Protein AF-A0A8D7FTC5-F1 (afdb_monomer)

Foldseek 3Di:
DPPDDDPVNCPPPVVCPCVVCVQVVVVCVVVLVLVQVLQQCVFPPLLFLDLAFDDVVNCVVCVPVDLCSVVVVVVLVCCCVPPVCSVPAAQDFPVLQVLLLVLCQPQLQDDDDDDPVRVVVNVVSNCVSVVRCVVVVNDHPCNSVVSSVVLVVLQSQLCRRHWPDDPVVCVVPVCVCQQAPGVLQSVCVVVPVQASSTRTGCNVSVVVVRHDPCSVVSNVVSVVGDQDQAQEEEEEEDDDPVSVVVDHDHFFGFFFWDQPHGTYGYGYQYDDPPDDPVVSVVSVVVVVVVNVVSPHLFYFYDDPDADDFAQLLLLLLLLLLVPDDPPQQEEEEEADDDLNSLSNLQVCLVVNRAYEYADPVNLVSSCVSHDPVSCVSYDHDPDQAGLEYEYEHPDDLVNVVSHDFAREYAYSYPDADDDNDPSYHYDGRAKWQAAPSTRSAFDDDPPDHGRIDHSSVLLRVLCSVVVDPDGCHDSDHDDSVVSVVSSVVSPTGRDDD

Structure (mmCIF, N/CA/C/O backbone):
data_AF-A0A8D7FTC5-F1
#
_entry.id   AF-A0A8D7FTC5-F1
#
loop_
_atom_site.group_PDB
_atom_site.id
_atom_site.type_symbol
_atom_site.label_atom_id
_atom_site.label_alt_id
_atom_site.label_comp_id
_atom_site.label_asym_id
_atom_site.label_entity_id
_atom_site.label_seq_id
_atom_site.pdbx_PDB_ins_code
_atom_site.Cartn_x
_atom_site.Cartn_y
_atom_site.Cartn_z
_atom_site.occupancy
_atom_site.B_iso_or_equiv
_atom_site.auth_seq_id
_atom_site.auth_comp_id
_atom_site.auth_asym_id
_atom_site.auth_atom_id
_atom_site.pdbx_PDB_model_num
ATOM 1 N N . MET A 1 1 ? 11.894 -13.298 5.704 1.00 30.11 1 MET A N 1
ATOM 2 C CA . MET A 1 1 ? 13.365 -13.174 5.810 1.00 30.11 1 MET A CA 1
ATOM 3 C C . MET A 1 1 ? 13.914 -14.508 6.274 1.00 30.11 1 MET A C 1
ATOM 5 O O . MET A 1 1 ? 13.475 -14.990 7.311 1.00 30.11 1 MET A O 1
ATOM 9 N N . ALA A 1 2 ? 14.789 -15.135 5.488 1.00 26.12 2 ALA A N 1
ATOM 10 C CA . ALA A 1 2 ? 15.456 -16.368 5.892 1.00 26.12 2 ALA A CA 1
ATOM 11 C C . ALA A 1 2 ? 16.384 -16.066 7.081 1.00 26.12 2 ALA A C 1
ATOM 13 O O . ALA A 1 2 ? 17.222 -15.175 7.006 1.00 26.12 2 ALA A O 1
ATOM 14 N N . SER A 1 3 ? 16.200 -16.775 8.193 1.00 34.72 3 SER A N 1
ATOM 15 C CA . SER A 1 3 ? 16.908 -16.565 9.465 1.00 34.72 3 SER A CA 1
ATOM 16 C C . SER A 1 3 ? 18.305 -17.197 9.512 1.00 34.72 3 SER A C 1
ATOM 18 O O . SER A 1 3 ? 18.959 -17.164 10.552 1.00 34.72 3 SER A O 1
ATOM 20 N N . ARG A 1 4 ? 18.774 -17.778 8.402 1.00 34.12 4 ARG A N 1
ATOM 21 C CA . ARG A 1 4 ? 20.123 -18.331 8.271 1.00 34.12 4 ARG A CA 1
ATOM 22 C C . ARG A 1 4 ? 20.776 -17.796 6.996 1.00 34.12 4 ARG A C 1
ATOM 24 O O . ARG A 1 4 ? 20.219 -18.030 5.923 1.00 34.12 4 ARG A O 1
ATOM 31 N N . PRO A 1 5 ? 21.917 -17.094 7.092 1.00 43.56 5 PRO A N 1
ATOM 32 C CA . PRO A 1 5 ? 22.682 -16.715 5.914 1.00 43.56 5 PRO A CA 1
ATOM 33 C C . PRO A 1 5 ? 23.140 -17.987 5.183 1.00 43.56 5 PRO A C 1
ATOM 35 O O . PRO A 1 5 ? 23.704 -18.895 5.790 1.00 43.56 5 PRO A O 1
ATOM 38 N N . GLY A 1 6 ? 22.843 -18.083 3.886 1.00 50.75 6 GLY A N 1
ATOM 39 C CA . GLY A 1 6 ? 23.381 -19.128 3.014 1.00 50.75 6 GLY A CA 1
ATOM 40 C C . GLY A 1 6 ? 24.853 -18.880 2.661 1.00 50.75 6 GLY A C 1
ATOM 41 O O . GLY A 1 6 ? 25.400 -17.817 2.940 1.00 50.75 6 GLY A O 1
ATOM 42 N N . PHE A 1 7 ? 25.495 -19.835 1.987 1.00 46.94 7 PHE A N 1
ATOM 43 C CA . PHE A 1 7 ? 26.894 -19.723 1.535 1.00 46.94 7 PHE A CA 1
ATOM 44 C C . PHE A 1 7 ? 27.179 -18.441 0.722 1.00 46.94 7 PHE A C 1
ATOM 46 O O . PHE A 1 7 ? 28.226 -17.815 0.872 1.00 46.94 7 PHE A O 1
ATOM 53 N N . LEU A 1 8 ? 26.200 -17.995 -0.072 1.00 52.84 8 LEU A N 1
ATOM 54 C CA . LEU A 1 8 ? 26.275 -16.768 -0.870 1.00 52.84 8 LEU A CA 1
ATOM 55 C C . LEU A 1 8 ? 26.083 -15.476 -0.065 1.00 52.84 8 LEU A C 1
ATOM 57 O O . LEU A 1 8 ? 26.045 -14.408 -0.657 1.00 52.84 8 LEU A O 1
ATOM 61 N N . THR A 1 9 ? 25.927 -15.539 1.258 1.00 55.66 9 THR A N 1
ATOM 62 C CA . THR A 1 9 ? 25.800 -14.326 2.090 1.00 55.66 9 THR A CA 1
ATOM 63 C C . THR A 1 9 ? 27.164 -13.769 2.488 1.00 55.66 9 THR A C 1
ATOM 65 O O . THR A 1 9 ? 27.285 -12.573 2.713 1.00 55.66 9 THR A O 1
ATOM 68 N N . GLU A 1 10 ? 28.202 -14.611 2.538 1.00 54.91 10 GLU A N 1
ATOM 69 C CA . GLU A 1 10 ? 29.574 -14.197 2.876 1.00 54.91 10 GLU A CA 1
ATOM 70 C C . GLU A 1 10 ? 30.480 -14.141 1.640 1.00 54.91 10 GLU A C 1
ATOM 72 O O . GLU A 1 10 ? 31.274 -13.214 1.485 1.00 54.91 10 GLU A O 1
ATOM 77 N N . TRP A 1 11 ? 30.341 -15.092 0.716 1.00 50.06 11 TRP A N 1
ATOM 78 C CA . TRP A 1 11 ? 31.128 -15.143 -0.514 1.00 50.06 11 TRP A CA 1
ATOM 79 C C . TRP A 1 11 ? 30.277 -14.692 -1.713 1.00 50.06 11 TRP A C 1
ATOM 81 O O . TRP A 1 11 ? 29.177 -15.219 -1.879 1.00 50.06 11 TRP A O 1
ATOM 91 N N . PRO A 1 12 ? 30.744 -13.756 -2.567 1.00 55.34 12 PRO A N 1
ATOM 92 C CA . PRO A 1 12 ? 32.087 -13.155 -2.627 1.00 55.34 12 PRO A CA 1
ATOM 93 C C . PRO A 1 12 ? 32.277 -11.856 -1.805 1.00 55.34 12 PRO A C 1
ATOM 95 O O . PRO A 1 12 ? 33.369 -11.286 -1.813 1.00 55.34 12 PRO A O 1
ATOM 98 N N . TRP A 1 13 ? 31.246 -11.386 -1.101 1.00 61.31 13 TRP A N 1
ATOM 99 C CA . TRP A 1 13 ? 31.130 -10.041 -0.504 1.00 61.31 13 TRP A CA 1
ATOM 100 C C . TRP A 1 13 ? 32.218 -9.686 0.503 1.00 61.31 13 TRP A C 1
ATOM 102 O O . TRP A 1 13 ? 32.834 -8.628 0.418 1.00 61.31 13 TRP A O 1
ATOM 112 N N . GLN A 1 14 ? 32.547 -10.615 1.398 1.00 63.38 14 GLN A N 1
ATOM 113 C CA . GLN A 1 14 ? 33.480 -10.376 2.497 1.00 63.38 14 GLN A CA 1
ATOM 114 C C . GLN A 1 14 ? 34.897 -10.007 2.012 1.00 63.38 14 GLN A C 1
ATOM 116 O O . GLN A 1 14 ? 35.658 -9.373 2.740 1.00 63.38 14 GLN A O 1
ATOM 121 N N . ARG A 1 15 ? 35.257 -10.372 0.769 1.00 56.97 15 ARG A N 1
ATOM 122 C CA . ARG A 1 15 ? 36.551 -10.046 0.139 1.00 56.97 15 ARG A CA 1
ATOM 123 C C . ARG A 1 15 ? 36.538 -8.751 -0.678 1.00 56.97 15 ARG A C 1
ATOM 125 O O . ARG A 1 15 ? 37.612 -8.279 -1.043 1.00 56.97 15 ARG A O 1
ATOM 132 N N . LEU A 1 16 ? 35.365 -8.185 -0.971 1.00 54.53 16 LEU A N 1
ATOM 133 C CA . LEU A 1 16 ? 35.236 -6.937 -1.730 1.00 54.53 16 LEU A CA 1
ATOM 134 C C . LEU A 1 16 ? 35.489 -5.702 -0.847 1.00 54.53 16 LEU A C 1
ATOM 136 O O . LEU A 1 16 ? 35.900 -4.662 -1.360 1.00 54.53 16 LEU A O 1
ATOM 140 N N . GLY A 1 17 ? 35.319 -5.807 0.476 1.00 65.69 17 GLY A N 1
ATOM 141 C CA . GLY A 1 17 ? 35.561 -4.698 1.406 1.00 65.69 17 GLY A CA 1
ATOM 142 C C . GLY A 1 17 ? 34.816 -3.430 0.975 1.00 65.69 17 GLY A C 1
ATOM 143 O O . GLY A 1 17 ? 33.696 -3.499 0.484 1.00 65.69 17 GLY A O 1
ATOM 144 N N . ASN A 1 18 ? 35.456 -2.261 1.056 1.00 62.22 18 ASN A N 1
ATOM 145 C CA . ASN A 1 18 ? 34.817 -0.988 0.689 1.00 62.22 18 ASN A CA 1
ATOM 146 C C . ASN A 1 18 ? 34.368 -0.886 -0.788 1.00 62.22 18 ASN A C 1
ATOM 148 O O . ASN A 1 18 ? 33.589 0.003 -1.134 1.00 62.22 18 ASN A O 1
ATOM 152 N N . PHE A 1 19 ? 34.845 -1.775 -1.665 1.00 57.72 19 PHE A N 1
ATOM 153 C CA . PHE A 1 19 ? 34.471 -1.803 -3.080 1.00 57.72 19 PHE A CA 1
ATOM 154 C C . PHE A 1 19 ? 33.010 -2.224 -3.292 1.00 57.72 19 PHE A C 1
ATOM 156 O O . PHE A 1 19 ? 32.383 -1.784 -4.254 1.00 57.72 19 PHE A O 1
ATOM 163 N N . GLU A 1 20 ? 32.432 -3.000 -2.368 1.00 60.41 20 GLU A N 1
ATOM 164 C CA . GLU A 1 20 ? 31.013 -3.369 -2.426 1.00 60.41 20 GLU A CA 1
ATOM 165 C C . GLU A 1 20 ? 30.113 -2.127 -2.364 1.00 60.41 20 GLU A C 1
ATOM 167 O O . GLU A 1 20 ? 29.173 -2.006 -3.145 1.00 60.41 20 GLU A O 1
ATOM 172 N N . TYR A 1 21 ? 30.459 -1.137 -1.533 1.00 65.19 21 TYR A N 1
ATOM 173 C CA . TYR A 1 21 ? 29.728 0.127 -1.446 1.00 65.19 21 TYR A CA 1
ATOM 174 C C . TYR A 1 21 ? 29.916 0.985 -2.698 1.00 65.19 21 TYR A C 1
ATOM 176 O O . TYR A 1 21 ? 28.977 1.658 -3.107 1.00 65.19 21 TYR A O 1
ATOM 184 N N . LEU A 1 22 ? 31.083 0.945 -3.350 1.00 64.50 22 LEU A N 1
ATOM 185 C CA . LEU A 1 22 ? 31.303 1.669 -4.607 1.00 64.50 22 LEU A CA 1
ATOM 186 C C . LEU A 1 22 ? 30.398 1.147 -5.736 1.00 64.50 22 LEU A C 1
ATOM 188 O O . LEU A 1 22 ? 29.978 1.928 -6.586 1.00 64.50 22 LEU A O 1
ATOM 192 N N . ILE A 1 23 ? 30.070 -0.149 -5.731 1.00 63.81 23 ILE A N 1
ATOM 193 C CA . ILE A 1 23 ? 29.145 -0.764 -6.694 1.00 63.81 23 ILE A CA 1
ATOM 194 C C . ILE A 1 23 ? 27.686 -0.564 -6.256 1.00 63.81 23 ILE A C 1
ATOM 196 O O . ILE A 1 23 ? 26.846 -0.138 -7.051 1.00 63.81 23 ILE A O 1
ATOM 200 N N . LEU A 1 24 ? 27.374 -0.850 -4.990 1.00 65.31 24 LEU A N 1
ATOM 201 C CA . LEU A 1 24 ? 26.003 -0.877 -4.478 1.00 65.31 24 LEU A CA 1
ATOM 202 C C . LEU A 1 24 ? 25.428 0.520 -4.228 1.00 65.31 24 LEU A C 1
ATOM 204 O O . LEU A 1 24 ? 24.257 0.741 -4.517 1.00 65.31 24 LEU A O 1
ATOM 208 N N . VAL A 1 25 ? 26.206 1.484 -3.722 1.00 69.50 25 VAL A N 1
ATOM 209 C CA . VAL A 1 25 ? 25.677 2.812 -3.353 1.00 69.50 25 VAL A CA 1
ATOM 210 C C . VAL A 1 25 ? 25.180 3.596 -4.570 1.00 69.50 25 VAL A C 1
ATOM 212 O O . VAL A 1 25 ? 24.040 4.062 -4.519 1.00 69.50 25 VAL A O 1
ATOM 215 N N . PRO A 1 26 ? 25.930 3.725 -5.685 1.00 72.56 26 PRO A N 1
ATOM 216 C CA . PRO A 1 26 ? 25.407 4.374 -6.887 1.00 72.56 26 PRO A CA 1
ATOM 217 C C . PRO A 1 26 ? 24.186 3.650 -7.459 1.00 72.56 26 PRO A C 1
ATOM 219 O O . PRO A 1 26 ? 23.285 4.298 -7.993 1.00 72.56 26 PRO A O 1
ATOM 222 N N . TRP A 1 27 ? 24.128 2.320 -7.320 1.00 69.88 27 TRP A N 1
ATOM 223 C CA . TRP A 1 27 ? 22.982 1.525 -7.752 1.00 69.88 27 TRP A CA 1
ATOM 224 C C . TRP A 1 27 ? 21.738 1.823 -6.915 1.00 69.88 27 TRP A C 1
ATOM 226 O O . TRP A 1 27 ? 20.743 2.279 -7.476 1.00 69.88 27 TRP A O 1
ATOM 236 N N . VAL A 1 28 ? 21.821 1.678 -5.588 1.00 69.19 28 VAL A N 1
ATOM 237 C CA . VAL A 1 28 ? 20.727 2.014 -4.665 1.00 69.19 28 VAL A CA 1
ATOM 238 C C . VAL A 1 28 ? 20.292 3.461 -4.878 1.00 69.19 28 VAL A C 1
ATOM 240 O O . VAL A 1 28 ? 19.099 3.727 -4.978 1.00 69.19 28 VAL A O 1
ATOM 243 N N . ALA A 1 29 ? 21.236 4.395 -5.022 1.00 73.38 29 ALA A N 1
ATOM 244 C CA . ALA A 1 29 ? 20.931 5.800 -5.267 1.00 73.38 29 ALA A CA 1
ATOM 245 C C . ALA A 1 29 ? 20.161 6.011 -6.580 1.00 73.38 29 ALA A C 1
ATOM 247 O O . ALA A 1 29 ? 19.148 6.711 -6.590 1.00 73.38 29 ALA A O 1
ATOM 248 N N . ARG A 1 30 ? 20.595 5.385 -7.682 1.00 76.31 30 ARG A N 1
ATOM 249 C CA . ARG A 1 30 ? 19.928 5.476 -8.989 1.00 76.31 30 ARG A CA 1
ATOM 250 C C . ARG A 1 30 ? 18.539 4.843 -8.964 1.00 76.31 30 ARG A C 1
ATOM 252 O O . ARG A 1 30 ? 17.588 5.469 -9.427 1.00 76.31 30 ARG A O 1
ATOM 259 N N . SER A 1 31 ? 18.407 3.629 -8.437 1.00 72.12 31 SER A N 1
ATOM 260 C CA . SER A 1 31 ? 17.120 2.933 -8.344 1.00 72.12 31 SER A CA 1
ATOM 261 C C . SER A 1 31 ? 16.160 3.706 -7.444 1.00 72.12 31 SER A C 1
ATOM 263 O O . SER A 1 31 ? 15.014 3.941 -7.821 1.00 72.12 31 SER A O 1
ATOM 265 N N . GLN A 1 32 ? 16.640 4.217 -6.308 1.00 72.25 32 GLN A N 1
ATOM 266 C CA . GLN A 1 32 ? 15.849 5.066 -5.424 1.00 72.25 32 GLN A CA 1
ATOM 267 C C . GLN A 1 32 ? 15.432 6.376 -6.106 1.00 72.25 32 GLN A C 1
ATOM 269 O O . GLN A 1 32 ? 14.301 6.824 -5.916 1.00 72.25 32 GLN A O 1
ATOM 274 N N . LEU A 1 33 ? 16.296 6.980 -6.929 1.00 77.94 33 LEU A N 1
ATOM 275 C CA . LEU A 1 33 ? 15.966 8.172 -7.714 1.00 77.94 33 LEU A CA 1
ATOM 276 C C . LEU A 1 33 ? 14.847 7.887 -8.720 1.00 77.94 33 LEU A C 1
ATOM 278 O O . LEU A 1 33 ? 13.880 8.645 -8.765 1.00 77.94 33 LEU A O 1
ATOM 282 N N . TRP A 1 34 ? 14.928 6.786 -9.470 1.00 75.12 34 TRP A N 1
ATOM 283 C CA . TRP A 1 34 ? 13.880 6.376 -10.411 1.00 75.12 34 TRP A CA 1
ATOM 284 C C . TRP A 1 34 ? 12.562 6.056 -9.722 1.00 75.12 34 TRP A C 1
ATOM 286 O O . TRP A 1 34 ? 11.510 6.532 -10.146 1.00 75.12 34 TRP A O 1
ATOM 296 N N . ILE A 1 35 ? 12.617 5.305 -8.622 1.00 71.56 35 ILE A N 1
ATOM 297 C CA . ILE A 1 35 ? 11.454 5.002 -7.791 1.00 71.56 35 ILE A CA 1
ATOM 298 C C . ILE A 1 35 ? 10.812 6.302 -7.303 1.00 71.56 35 ILE A C 1
ATOM 300 O O . ILE A 1 35 ? 9.596 6.457 -7.409 1.00 71.56 35 ILE A O 1
ATOM 304 N N . ASN A 1 36 ? 11.606 7.252 -6.805 1.00 69.75 36 ASN A N 1
ATOM 305 C CA . ASN A 1 36 ? 11.108 8.547 -6.351 1.00 69.75 36 ASN A CA 1
ATOM 306 C C . ASN A 1 36 ? 10.495 9.356 -7.498 1.00 69.75 36 ASN A C 1
ATOM 308 O O . ASN A 1 36 ? 9.368 9.823 -7.358 1.00 69.75 36 ASN A O 1
ATOM 312 N N . LEU A 1 37 ? 11.180 9.476 -8.638 1.00 77.25 37 LEU A N 1
ATOM 313 C CA . LEU A 1 37 ? 10.702 10.222 -9.803 1.00 77.25 37 LEU A CA 1
ATOM 314 C C . LEU A 1 37 ? 9.391 9.646 -10.338 1.00 77.25 37 LEU A C 1
ATOM 316 O O . LEU A 1 37 ? 8.413 10.379 -10.495 1.00 77.25 37 LEU A O 1
ATOM 320 N N . ALA A 1 38 ? 9.351 8.335 -10.580 1.00 74.81 38 ALA A N 1
ATOM 321 C CA . ALA A 1 38 ? 8.182 7.694 -11.156 1.00 74.81 38 ALA A CA 1
ATOM 322 C C . ALA A 1 38 ? 6.974 7.814 -10.234 1.00 74.81 38 ALA A C 1
ATOM 324 O O . ALA A 1 38 ? 5.869 8.171 -10.653 1.00 74.81 38 ALA A O 1
ATOM 325 N N . ARG A 1 39 ? 7.196 7.594 -8.940 1.00 70.00 39 ARG A N 1
ATOM 326 C CA . ARG A 1 39 ? 6.148 7.700 -7.938 1.00 70.00 39 ARG A CA 1
ATOM 327 C C . ARG A 1 39 ? 5.707 9.146 -7.671 1.00 70.00 39 ARG A C 1
ATOM 329 O O . ARG A 1 39 ? 4.521 9.344 -7.421 1.00 70.00 39 ARG A O 1
ATOM 336 N N . PHE A 1 40 ? 6.603 10.132 -7.745 1.00 70.81 40 PHE A N 1
ATOM 337 C CA . PHE A 1 40 ? 6.272 11.561 -7.664 1.00 70.81 40 PHE A CA 1
ATOM 338 C C . PHE A 1 40 ? 5.386 11.991 -8.837 1.00 70.81 40 PHE A C 1
ATOM 340 O O . PHE A 1 40 ? 4.351 12.627 -8.638 1.00 70.81 40 PHE A O 1
ATOM 347 N N . GLN A 1 41 ? 5.732 11.579 -10.061 1.00 73.62 41 GLN A N 1
ATOM 348 C CA . GLN A 1 41 ? 4.896 11.850 -11.232 1.00 73.62 41 GLN A CA 1
ATOM 349 C C . GLN A 1 41 ? 3.548 11.131 -11.145 1.00 73.62 41 GLN A C 1
ATOM 351 O O . GLN A 1 41 ? 2.532 11.742 -11.447 1.00 73.62 41 GLN A O 1
ATOM 356 N N . THR A 1 42 ? 3.513 9.892 -10.641 1.00 70.38 42 THR A N 1
ATOM 357 C CA . THR A 1 42 ? 2.261 9.137 -10.429 1.00 70.38 42 THR A CA 1
ATOM 358 C C . THR A 1 42 ? 1.287 9.878 -9.510 1.00 70.38 42 THR A C 1
ATOM 360 O O . THR A 1 42 ? 0.076 9.819 -9.683 1.00 70.38 42 THR A O 1
ATOM 363 N N . VAL A 1 43 ? 1.823 10.575 -8.511 1.00 64.50 43 VAL A N 1
ATOM 364 C CA . VAL A 1 43 ? 1.034 11.318 -7.527 1.00 64.50 43 VAL A CA 1
ATOM 365 C C . VAL A 1 43 ? 0.530 12.638 -8.095 1.00 64.50 43 VAL A C 1
ATOM 367 O O . VAL A 1 43 ? -0.635 12.985 -7.921 1.00 64.50 43 VAL A O 1
ATOM 370 N N . ARG A 1 44 ? 1.431 13.409 -8.709 1.00 68.81 44 ARG A N 1
ATOM 371 C CA . ARG A 1 44 ? 1.165 14.796 -9.100 1.00 68.81 44 ARG A CA 1
ATOM 372 C C . ARG A 1 44 ? 0.472 14.896 -10.455 1.00 68.81 44 ARG A C 1
ATOM 374 O O . ARG A 1 44 ? -0.280 15.837 -10.695 1.00 68.81 44 ARG A O 1
ATOM 381 N N . SER A 1 45 ? 0.801 13.995 -11.374 1.00 72.50 45 SER A N 1
ATOM 382 C CA . SER A 1 45 ? 0.432 14.121 -12.777 1.00 72.50 45 SER A CA 1
ATOM 383 C C . SER A 1 45 ? -0.963 13.569 -13.037 1.00 72.50 45 SER A C 1
ATOM 385 O O . SER A 1 45 ? -1.317 12.486 -12.582 1.00 72.50 45 SER A O 1
ATOM 387 N N . LYS A 1 46 ? -1.725 14.294 -13.855 1.00 76.62 46 LYS A N 1
ATOM 388 C CA . LYS A 1 46 ? -2.921 13.770 -14.526 1.00 76.62 46 LYS A CA 1
ATOM 389 C C . LYS A 1 46 ? -2.588 12.945 -15.776 1.00 76.62 46 LYS A C 1
ATOM 391 O O . LYS A 1 46 ? -3.475 12.329 -16.352 1.00 76.62 46 LYS A O 1
ATOM 396 N N . HIS A 1 47 ? -1.326 12.961 -16.209 1.00 84.44 47 HIS A N 1
ATOM 397 C CA . HIS A 1 47 ? -0.836 12.356 -17.449 1.00 84.44 47 HIS A CA 1
ATOM 398 C C . HIS A 1 47 ? -0.278 10.952 -17.188 1.00 84.44 47 HIS A C 1
ATOM 400 O O . HIS A 1 47 ? 0.933 10.736 -17.256 1.00 84.44 47 HIS A O 1
ATOM 406 N N . LEU A 1 48 ? -1.157 10.028 -16.800 1.00 82.38 48 LEU A N 1
ATOM 407 C CA . LEU A 1 48 ? -0.806 8.627 -16.561 1.00 82.38 48 LEU A CA 1
ATOM 408 C C . LEU A 1 48 ? -1.159 7.772 -17.780 1.00 82.38 48 LEU A C 1
ATOM 410 O O . LEU A 1 48 ? -2.149 8.036 -18.465 1.00 82.38 48 LEU A O 1
ATOM 414 N N . ILE A 1 49 ? -0.345 6.752 -18.047 1.00 85.00 49 ILE A N 1
ATOM 415 C CA . ILE A 1 49 ? -0.553 5.823 -19.168 1.00 85.00 49 ILE A CA 1
ATOM 416 C C . ILE A 1 49 ? -1.639 4.805 -18.798 1.00 85.00 49 ILE A C 1
ATOM 418 O O . ILE A 1 49 ? -2.582 4.593 -19.559 1.00 85.00 49 ILE A O 1
ATOM 422 N N . VAL A 1 50 ? -1.543 4.226 -17.598 1.00 76.69 50 VAL A N 1
ATOM 423 C CA . VAL A 1 50 ? -2.457 3.206 -17.070 1.00 76.69 50 VAL A CA 1
ATOM 424 C C . VAL A 1 50 ? -2.939 3.604 -15.671 1.00 76.69 50 VAL A C 1
ATOM 426 O O . VAL A 1 50 ? -2.147 4.041 -14.841 1.00 76.69 50 VAL A O 1
ATOM 429 N N . ASP A 1 51 ? -4.230 3.425 -15.377 1.00 66.75 51 ASP A N 1
ATOM 430 C CA . ASP A 1 51 ? -4.799 3.746 -14.048 1.00 66.75 51 ASP A CA 1
ATOM 431 C C . ASP A 1 51 ? -4.683 2.576 -13.055 1.00 66.75 51 ASP A C 1
ATOM 433 O O . ASP A 1 51 ? -4.883 2.732 -11.850 1.00 66.75 51 ASP A O 1
ATOM 437 N N . LYS A 1 52 ? -4.342 1.388 -13.563 1.00 63.44 52 LYS A N 1
ATOM 438 C CA . LYS A 1 52 ? -4.164 0.164 -12.785 1.00 63.44 52 LYS A CA 1
ATOM 439 C C . LYS A 1 52 ? -2.884 0.232 -11.949 1.00 63.44 52 LYS A C 1
ATOM 441 O O . LYS A 1 52 ? -1.799 0.502 -12.466 1.00 63.44 52 LYS A O 1
ATOM 446 N N . ALA A 1 53 ? -3.003 -0.055 -10.656 1.00 60.06 53 ALA A N 1
ATOM 447 C CA . ALA A 1 53 ? -1.853 -0.164 -9.770 1.00 60.06 53 ALA A CA 1
ATOM 448 C C . ALA A 1 53 ? -1.086 -1.474 -10.022 1.00 60.06 53 ALA A C 1
ATOM 450 O O . ALA A 1 53 ? -1.658 -2.481 -10.439 1.00 60.06 53 ALA A O 1
ATOM 451 N N . ILE A 1 54 ? 0.218 -1.477 -9.730 1.00 58.38 54 ILE A N 1
ATOM 452 C CA . ILE A 1 54 ? 1.013 -2.711 -9.721 1.00 58.38 54 ILE A CA 1
ATOM 453 C C . ILE A 1 54 ? 0.519 -3.589 -8.565 1.00 58.38 54 ILE A C 1
ATOM 455 O O . ILE A 1 54 ? 0.590 -3.197 -7.399 1.00 58.38 54 ILE A O 1
ATOM 459 N N . GLU A 1 55 ? 0.016 -4.774 -8.900 1.00 57.47 55 GLU A N 1
ATOM 460 C CA . GLU A 1 55 ? -0.470 -5.754 -7.928 1.00 57.47 55 GLU A CA 1
ATOM 461 C C . GLU A 1 55 ? 0.706 -6.403 -7.179 1.00 57.47 55 GLU A C 1
ATOM 463 O O . GLU A 1 55 ? 1.763 -6.646 -7.763 1.00 57.47 55 GLU A O 1
ATOM 468 N N . PHE A 1 56 ? 0.535 -6.745 -5.896 1.00 61.56 56 PHE A N 1
ATOM 469 C CA . PHE A 1 56 ? 1.609 -7.400 -5.130 1.00 61.56 56 PHE A CA 1
ATOM 470 C C . PHE A 1 56 ? 1.998 -8.760 -5.700 1.00 61.56 56 PHE A C 1
ATOM 472 O O . PHE A 1 56 ? 3.160 -9.125 -5.616 1.00 61.56 56 PHE A O 1
ATOM 479 N N . ASP A 1 57 ? 1.068 -9.485 -6.320 1.00 61.62 57 ASP A N 1
ATOM 480 C CA . ASP A 1 57 ? 1.387 -10.769 -6.948 1.00 61.62 57 ASP A CA 1
ATOM 481 C C . ASP A 1 57 ? 2.318 -10.573 -8.149 1.00 61.62 57 ASP A C 1
ATOM 483 O O . ASP A 1 57 ? 3.142 -11.431 -8.448 1.00 61.62 57 ASP A O 1
ATOM 487 N N . ARG A 1 58 ? 2.216 -9.422 -8.830 1.00 59.41 58 ARG A N 1
ATOM 488 C CA . ARG A 1 58 ? 3.185 -9.025 -9.851 1.00 59.41 58 ARG A CA 1
ATOM 489 C C . ARG A 1 58 ? 4.528 -8.687 -9.209 1.00 59.41 58 ARG A C 1
ATOM 491 O O . ARG A 1 58 ? 5.536 -9.198 -9.675 1.00 59.41 58 ARG A O 1
ATOM 498 N N . VAL A 1 59 ? 4.536 -7.907 -8.123 1.00 60.97 59 VAL A N 1
ATOM 499 C CA . VAL A 1 59 ? 5.770 -7.609 -7.374 1.00 60.97 59 VAL A CA 1
ATOM 500 C C . VAL A 1 59 ? 6.454 -8.897 -6.929 1.00 60.97 59 VAL A C 1
ATOM 502 O O . VAL A 1 59 ? 7.630 -9.045 -7.196 1.00 60.97 59 VAL A O 1
ATOM 505 N N . ASP A 1 60 ? 5.748 -9.852 -6.329 1.00 62.50 60 ASP A N 1
ATOM 506 C CA . ASP A 1 60 ? 6.343 -11.106 -5.855 1.00 62.50 60 ASP A CA 1
ATOM 507 C C . ASP A 1 60 ? 6.930 -11.948 -6.996 1.00 62.50 60 ASP A C 1
ATOM 509 O O . ASP A 1 60 ? 7.989 -12.550 -6.825 1.00 62.50 60 ASP A O 1
ATOM 513 N N . ARG A 1 61 ? 6.267 -11.981 -8.163 1.00 62.47 61 ARG A N 1
ATOM 514 C CA . ARG A 1 61 ? 6.786 -12.660 -9.364 1.00 62.47 61 ARG A CA 1
ATOM 515 C C . ARG A 1 61 ? 8.017 -11.965 -9.940 1.00 62.47 61 ARG A C 1
ATOM 517 O O . ARG A 1 61 ? 8.920 -12.635 -10.430 1.00 62.47 61 ARG A O 1
ATOM 524 N N . GLU A 1 62 ? 8.038 -10.638 -9.897 1.00 57.44 62 GLU A N 1
ATOM 525 C CA . GLU A 1 62 ? 9.077 -9.811 -10.517 1.00 57.44 62 GLU A CA 1
ATOM 526 C C . GLU A 1 62 ? 10.205 -9.429 -9.537 1.00 57.44 62 GLU A C 1
ATOM 528 O O . GLU A 1 62 ? 11.242 -8.941 -9.962 1.00 57.44 62 GLU A O 1
ATOM 533 N N . MET A 1 63 ? 10.064 -9.697 -8.232 1.00 51.16 63 MET A N 1
ATOM 534 C CA . MET A 1 63 ? 11.032 -9.319 -7.186 1.00 51.16 63 MET A CA 1
ATOM 535 C C . MET A 1 63 ? 12.375 -10.051 -7.314 1.00 51.16 63 MET A C 1
ATOM 537 O O . MET A 1 63 ? 13.379 -9.573 -6.796 1.00 51.16 63 MET A O 1
ATOM 541 N N . ILE A 1 64 ? 12.388 -11.211 -7.976 1.00 51.28 64 ILE A N 1
ATOM 542 C CA . ILE A 1 64 ? 13.591 -12.032 -8.196 1.00 51.28 64 ILE A CA 1
ATOM 543 C C . ILE A 1 64 ? 14.369 -11.560 -9.436 1.00 51.28 64 ILE A C 1
ATOM 545 O O . ILE A 1 64 ? 15.515 -11.957 -9.618 1.00 51.28 64 ILE A O 1
ATOM 549 N N . TRP A 1 65 ? 13.783 -10.679 -10.257 1.00 50.69 65 TRP A N 1
ATOM 550 C CA . TRP A 1 65 ? 14.456 -10.064 -11.400 1.00 50.69 65 TRP A CA 1
ATOM 551 C C . TRP A 1 65 ? 15.401 -8.980 -10.880 1.00 50.69 65 TRP A C 1
ATOM 553 O O . TRP A 1 65 ? 15.131 -7.783 -10.951 1.00 50.69 65 TRP A O 1
ATOM 563 N N . ASP A 1 66 ? 16.484 -9.428 -10.258 1.00 50.16 66 ASP A N 1
ATOM 564 C CA . ASP A 1 66 ? 17.594 -8.583 -9.861 1.00 50.16 66 ASP A CA 1
ATOM 565 C C . ASP A 1 66 ? 18.251 -8.035 -11.140 1.00 50.16 66 ASP A C 1
ATOM 567 O O . ASP A 1 66 ? 18.380 -8.752 -12.131 1.00 50.16 66 ASP A O 1
ATOM 571 N N . ASP A 1 67 ? 18.682 -6.771 -11.150 1.00 57.62 67 ASP A N 1
ATOM 572 C CA . ASP A 1 67 ? 19.187 -6.057 -12.346 1.00 57.62 67 ASP A CA 1
ATOM 573 C C . ASP A 1 67 ? 20.541 -6.617 -12.873 1.00 57.62 67 ASP A C 1
ATOM 575 O O . ASP A 1 67 ? 21.291 -5.925 -13.569 1.00 57.62 67 ASP A O 1
ATOM 579 N N . HIS A 1 68 ? 20.921 -7.843 -12.481 1.00 63.06 68 HIS A N 1
ATOM 580 C CA . HIS A 1 68 ? 22.197 -8.530 -12.716 1.00 63.06 68 HIS A CA 1
ATOM 581 C C . HIS A 1 68 ? 23.440 -7.676 -12.444 1.00 63.06 68 HIS A C 1
ATOM 583 O O . HIS A 1 68 ? 24.546 -8.029 -12.842 1.00 63.06 68 HIS A O 1
ATOM 589 N N . ILE A 1 69 ? 23.310 -6.533 -11.771 1.00 63.16 69 ILE A N 1
ATOM 590 C CA . ILE A 1 69 ? 24.379 -5.536 -11.719 1.00 63.16 69 ILE A CA 1
ATOM 591 C C . ILE A 1 69 ? 25.537 -5.992 -10.845 1.00 63.16 69 ILE A C 1
ATOM 593 O O . ILE A 1 69 ? 26.689 -5.696 -11.138 1.00 63.16 69 ILE A O 1
ATOM 597 N N . ILE A 1 70 ? 25.231 -6.756 -9.800 1.00 62.81 70 ILE A N 1
ATOM 598 C CA . ILE A 1 70 ? 26.225 -7.380 -8.939 1.00 62.81 70 ILE A CA 1
ATOM 599 C C . ILE A 1 70 ? 26.985 -8.431 -9.742 1.00 62.81 70 ILE A C 1
ATOM 601 O O . ILE A 1 70 ? 28.213 -8.424 -9.747 1.00 62.81 70 ILE A O 1
ATOM 605 N N . LEU A 1 71 ? 26.262 -9.298 -10.455 1.00 70.00 71 LEU A N 1
ATOM 606 C CA . LEU A 1 71 ? 26.858 -10.290 -11.342 1.00 70.00 71 LEU A CA 1
ATOM 607 C C . LEU A 1 71 ? 27.759 -9.611 -12.386 1.00 70.00 71 LEU A C 1
ATOM 609 O O . LEU A 1 71 ? 28.913 -9.997 -12.537 1.00 70.00 71 LEU A O 1
ATOM 613 N N . ASN A 1 72 ? 27.284 -8.539 -13.022 1.00 70.50 72 ASN A N 1
ATOM 614 C CA . ASN A 1 72 ? 28.052 -7.729 -13.968 1.00 70.50 72 ASN A CA 1
ATOM 615 C C . ASN A 1 72 ? 29.275 -7.063 -13.314 1.00 70.50 72 ASN A C 1
ATOM 617 O O . ASN A 1 72 ? 30.354 -7.052 -13.898 1.00 70.50 72 ASN A O 1
ATOM 621 N N . GLY A 1 73 ? 29.143 -6.547 -12.090 1.00 69.69 73 GLY A N 1
ATOM 622 C CA . GLY A 1 73 ? 30.244 -5.965 -11.320 1.00 69.69 73 GLY A CA 1
ATOM 623 C C . GLY A 1 73 ? 31.328 -6.991 -10.985 1.00 69.69 73 GLY A C 1
ATOM 624 O O . GLY A 1 73 ? 32.515 -6.708 -11.146 1.00 69.69 73 GLY A O 1
ATOM 625 N N . ILE A 1 74 ? 30.929 -8.206 -10.599 1.00 71.69 74 ILE A N 1
ATOM 626 C CA . ILE A 1 74 ? 31.837 -9.339 -10.386 1.00 71.69 74 ILE A CA 1
ATOM 627 C C . ILE A 1 74 ? 32.508 -9.734 -11.705 1.00 71.69 74 ILE A C 1
ATOM 629 O O . ILE A 1 74 ? 33.725 -9.905 -11.735 1.00 71.69 74 ILE A O 1
ATOM 633 N N . ILE A 1 75 ? 31.755 -9.830 -12.805 1.00 73.50 75 ILE A N 1
ATOM 634 C CA . ILE A 1 75 ? 32.298 -10.141 -14.135 1.00 73.50 75 ILE A CA 1
ATOM 635 C C . ILE A 1 75 ? 33.321 -9.086 -14.562 1.00 73.50 75 ILE A C 1
ATOM 637 O O . ILE A 1 75 ? 34.390 -9.455 -15.044 1.00 73.50 75 ILE A O 1
ATOM 641 N N . PHE A 1 76 ? 33.059 -7.793 -14.356 1.00 71.44 76 PHE A N 1
ATOM 642 C CA . PHE A 1 76 ? 34.025 -6.737 -14.665 1.00 71.44 76 PHE A CA 1
ATOM 643 C C . PHE A 1 76 ? 35.271 -6.807 -13.794 1.00 71.44 76 PHE A C 1
ATOM 645 O O . PHE A 1 76 ? 36.376 -6.664 -14.315 1.00 71.44 76 PHE A O 1
ATOM 652 N N . TYR A 1 77 ? 35.112 -7.055 -12.493 1.00 71.62 77 TYR A N 1
ATOM 653 C CA . TYR A 1 77 ? 36.241 -7.236 -11.588 1.00 71.62 77 TYR A CA 1
ATOM 654 C C . TYR A 1 77 ? 37.117 -8.413 -12.033 1.00 71.62 77 TYR A C 1
ATOM 656 O O . TYR A 1 77 ? 38.314 -8.240 -12.250 1.00 71.62 77 TYR A O 1
ATOM 664 N N . LEU A 1 78 ? 36.513 -9.583 -12.262 1.00 73.12 78 LEU A N 1
ATOM 665 C CA . LEU A 1 78 ? 37.217 -10.77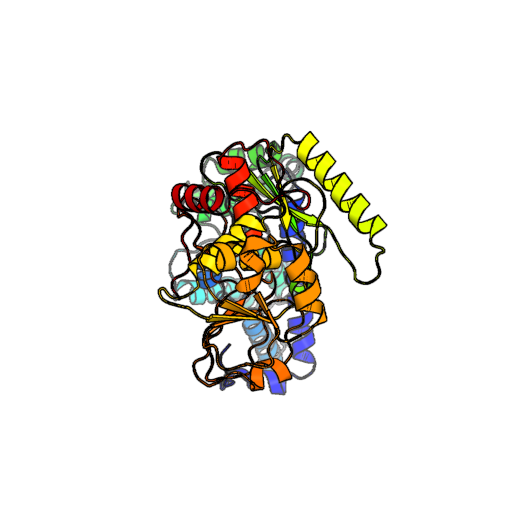1 -12.743 1.00 73.12 78 LEU A CA 1
ATOM 666 C C . LEU A 1 78 ? 37.843 -10.540 -14.120 1.00 73.12 78 LEU A C 1
ATOM 668 O O . LEU A 1 78 ? 38.977 -10.943 -14.342 1.00 73.12 78 LEU A O 1
ATOM 672 N N . SER A 1 79 ? 37.160 -9.842 -15.028 1.00 69.62 79 SER A N 1
ATOM 673 C CA . SER A 1 79 ? 37.710 -9.502 -16.345 1.00 69.62 79 SER A CA 1
ATOM 674 C C . SER A 1 79 ? 38.939 -8.605 -16.214 1.00 69.62 79 SER A C 1
ATOM 676 O O . SER A 1 79 ? 39.963 -8.874 -16.830 1.00 69.62 79 SER A O 1
ATOM 678 N N . ASN A 1 80 ? 38.889 -7.583 -15.360 1.00 68.88 80 ASN A N 1
ATOM 679 C CA . ASN A 1 80 ? 40.034 -6.717 -15.094 1.00 68.88 80 ASN A CA 1
ATOM 680 C C . ASN A 1 80 ? 41.200 -7.469 -14.424 1.00 68.88 80 ASN A C 1
ATOM 682 O O . ASN A 1 80 ? 42.359 -7.193 -14.721 1.00 68.88 80 ASN A O 1
ATOM 686 N N . SER A 1 81 ? 40.908 -8.418 -13.529 1.00 70.19 81 SER A N 1
ATOM 687 C CA . SER A 1 81 ? 41.924 -9.176 -12.790 1.00 70.19 81 SER A CA 1
ATOM 688 C C . SER A 1 81 ? 42.516 -10.358 -13.563 1.00 70.19 81 SER A C 1
ATOM 690 O O . SER A 1 81 ? 43.664 -10.720 -13.317 1.00 70.19 81 SER A O 1
ATOM 692 N N . CYS A 1 82 ? 41.758 -10.976 -14.470 1.00 72.69 82 CYS A N 1
ATOM 693 C CA . CYS A 1 82 ? 42.149 -12.210 -15.154 1.00 72.69 82 CYS A CA 1
ATOM 694 C C . CYS A 1 82 ? 42.523 -12.007 -16.628 1.00 72.69 82 CYS A C 1
ATOM 696 O O . CYS A 1 82 ? 43.227 -12.854 -17.177 1.00 72.69 82 CYS A O 1
ATOM 698 N N . VAL A 1 83 ? 42.078 -10.926 -17.285 1.00 71.25 83 VAL A N 1
ATOM 699 C CA . VAL A 1 83 ? 42.375 -10.676 -18.705 1.00 71.25 83 VAL A CA 1
ATOM 700 C C . VAL A 1 83 ? 43.644 -9.825 -18.839 1.00 71.25 83 VAL A C 1
ATOM 702 O O . VAL A 1 83 ? 43.661 -8.676 -18.386 1.00 71.25 83 VAL A O 1
ATOM 705 N N . PRO A 1 84 ? 44.705 -10.330 -19.502 1.00 70.69 84 PRO A N 1
ATOM 706 C CA . PRO A 1 84 ? 45.904 -9.543 -19.773 1.00 70.69 84 PRO A CA 1
ATOM 707 C C . PRO A 1 84 ? 45.562 -8.268 -20.559 1.00 70.69 84 PRO A C 1
ATOM 709 O O . PRO A 1 84 ? 45.004 -8.337 -21.651 1.00 70.69 84 PRO A O 1
ATOM 712 N N . GLY A 1 85 ? 45.887 -7.099 -19.999 1.00 69.00 85 GLY A N 1
ATOM 713 C CA . GLY A 1 85 ? 45.578 -5.794 -20.598 1.00 69.00 85 GLY A CA 1
ATOM 714 C C . GLY A 1 85 ? 44.231 -5.182 -20.192 1.00 69.00 85 GLY A C 1
ATOM 715 O O . GLY A 1 85 ? 43.971 -4.040 -20.565 1.00 69.00 85 GLY A O 1
ATOM 716 N N . GLY A 1 86 ? 43.409 -5.867 -19.384 1.00 67.31 86 GLY A N 1
ATOM 717 C CA . GLY A 1 86 ? 42.147 -5.321 -18.860 1.00 67.31 86 GLY A CA 1
ATOM 718 C C . GLY A 1 86 ? 42.335 -4.040 -18.034 1.00 67.31 86 GLY A C 1
ATOM 719 O O . GLY A 1 86 ? 41.578 -3.084 -18.187 1.00 67.31 86 GLY A O 1
ATOM 720 N N . SER A 1 87 ? 43.423 -3.964 -17.262 1.00 69.88 87 SER A N 1
ATOM 721 C CA . SER A 1 87 ? 43.820 -2.785 -16.477 1.00 69.88 87 SER A CA 1
ATOM 722 C C . SER A 1 87 ? 44.346 -1.608 -17.309 1.00 69.88 87 SER A C 1
ATOM 724 O O . SER A 1 87 ? 44.623 -0.543 -16.761 1.00 69.88 87 SER A O 1
ATOM 726 N N . HIS A 1 88 ? 44.526 -1.795 -18.619 1.00 76.69 88 HIS A N 1
ATOM 727 C CA . HIS A 1 88 ? 45.121 -0.818 -19.534 1.00 76.69 88 HIS A CA 1
ATOM 728 C C . HIS A 1 88 ? 44.173 -0.416 -20.668 1.00 76.69 88 HIS A C 1
ATOM 730 O O . HIS A 1 88 ? 44.618 0.113 -21.687 1.00 76.69 88 HIS A O 1
ATOM 736 N N . LEU A 1 89 ? 42.868 -0.657 -20.504 1.00 78.62 89 LEU A N 1
ATOM 737 C CA . LEU A 1 89 ? 41.876 -0.214 -21.475 1.00 78.62 89 LEU A CA 1
ATOM 738 C C . LEU A 1 89 ? 41.906 1.318 -21.620 1.00 78.62 89 LEU A C 1
ATOM 740 O O . LEU A 1 89 ? 41.948 2.032 -20.612 1.00 78.62 89 LEU A O 1
ATOM 744 N N . PRO A 1 90 ? 41.861 1.848 -22.855 1.00 84.75 90 PRO A N 1
ATOM 745 C CA . PRO A 1 90 ? 41.767 3.281 -23.069 1.00 84.75 90 PRO A CA 1
ATOM 746 C C . PRO A 1 90 ? 40.448 3.812 -22.506 1.00 84.75 90 PRO A C 1
ATOM 748 O O . PRO A 1 90 ? 39.413 3.139 -22.534 1.00 84.75 90 PRO A O 1
ATOM 751 N N . TRP A 1 91 ? 40.464 5.060 -22.043 1.00 81.69 91 TRP A N 1
ATOM 752 C CA . TRP A 1 91 ? 39.244 5.733 -21.601 1.00 81.69 91 TRP A CA 1
ATOM 753 C C . TRP A 1 91 ? 38.215 5.831 -22.731 1.00 81.69 91 TRP A C 1
ATOM 755 O O . TRP A 1 91 ? 37.043 5.539 -22.513 1.00 81.69 91 TRP A O 1
ATOM 765 N N . TRP A 1 92 ? 38.663 6.158 -23.946 1.00 87.50 92 TRP A N 1
ATOM 766 C CA . TRP A 1 92 ? 37.809 6.419 -25.101 1.00 87.50 92 TRP A CA 1
ATOM 767 C C . TRP A 1 92 ? 38.341 5.753 -26.373 1.00 87.50 92 TRP A C 1
ATOM 769 O O . TRP A 1 92 ? 39.525 5.861 -26.684 1.00 87.50 92 TRP A O 1
ATOM 779 N N . ASP A 1 93 ? 37.443 5.128 -27.133 1.00 90.19 93 ASP A N 1
ATOM 780 C CA . ASP A 1 93 ? 37.684 4.652 -28.496 1.00 90.19 93 ASP A CA 1
ATOM 781 C C . ASP A 1 93 ? 36.370 4.741 -29.289 1.00 90.19 93 ASP A C 1
ATOM 783 O O . ASP A 1 93 ? 35.374 4.105 -28.934 1.00 90.19 93 ASP A O 1
ATOM 787 N N . VAL A 1 94 ? 36.366 5.525 -30.372 1.00 91.00 94 VAL A N 1
ATOM 788 C CA . VAL A 1 94 ? 35.185 5.727 -31.230 1.00 91.00 94 VAL A CA 1
ATOM 789 C C . VAL A 1 94 ? 34.730 4.417 -31.877 1.00 91.00 94 VAL A C 1
ATOM 791 O O . VAL A 1 94 ? 33.529 4.179 -31.984 1.00 91.00 94 VAL A O 1
ATOM 794 N N . LYS A 1 95 ? 35.659 3.538 -32.278 1.00 89.69 95 LYS A N 1
ATOM 795 C CA . LYS A 1 95 ? 35.318 2.236 -32.871 1.00 89.69 95 LYS A CA 1
ATOM 796 C C . LYS A 1 95 ? 34.627 1.344 -31.847 1.00 89.69 95 LYS A C 1
ATOM 798 O O . LYS A 1 95 ? 33.642 0.701 -32.188 1.00 89.69 95 LYS A O 1
ATOM 803 N N . GLY A 1 96 ? 35.095 1.355 -30.598 1.00 87.88 96 GLY A N 1
ATOM 804 C CA . GLY A 1 96 ? 34.461 0.636 -29.490 1.00 87.88 96 GLY A CA 1
ATOM 805 C C . GLY A 1 96 ? 33.029 1.082 -29.240 1.00 87.88 96 GLY A C 1
ATOM 806 O O . GLY A 1 96 ? 32.117 0.259 -29.209 1.00 87.88 96 GLY A O 1
ATOM 807 N N . VAL A 1 97 ? 32.824 2.397 -29.141 1.00 88.06 97 VAL A N 1
ATOM 808 C CA . VAL A 1 97 ? 31.492 2.989 -28.951 1.00 88.06 97 VAL A CA 1
ATOM 809 C C . VAL A 1 97 ? 30.559 2.637 -30.114 1.00 88.06 97 VAL A C 1
ATOM 811 O O . VAL A 1 97 ? 29.437 2.197 -29.877 1.00 88.06 97 VAL A O 1
ATOM 814 N N . LEU A 1 98 ? 31.023 2.765 -31.363 1.00 89.00 98 LEU A N 1
ATOM 815 C CA . LEU A 1 98 ? 30.220 2.441 -32.546 1.00 89.00 98 LEU A CA 1
ATOM 816 C C . LEU A 1 98 ? 29.892 0.949 -32.648 1.00 89.00 98 LEU A C 1
ATOM 818 O O . LEU A 1 98 ? 28.759 0.612 -32.965 1.00 89.00 98 LEU A O 1
ATOM 822 N N . ILE A 1 99 ? 30.845 0.055 -32.366 1.00 87.50 99 ILE A N 1
ATOM 823 C CA . ILE A 1 99 ? 30.604 -1.396 -32.369 1.00 87.50 99 ILE A CA 1
ATOM 824 C C . ILE A 1 99 ? 29.589 -1.762 -31.290 1.00 87.50 99 ILE A C 1
ATOM 826 O O . ILE A 1 99 ? 28.643 -2.488 -31.580 1.00 87.50 99 ILE A O 1
ATOM 830 N N . SER A 1 100 ? 29.749 -1.230 -30.076 1.00 86.00 100 SER A N 1
ATOM 831 C CA . SER A 1 100 ? 28.798 -1.454 -28.986 1.00 86.00 100 SER A CA 1
ATOM 832 C C . SER A 1 100 ? 27.384 -1.027 -29.385 1.00 86.00 100 SER A C 1
ATOM 834 O O . SER A 1 100 ? 26.439 -1.801 -29.254 1.00 86.00 100 SER A O 1
ATOM 836 N N . TRP A 1 101 ? 27.259 0.165 -29.972 1.00 84.38 101 TRP A N 1
ATOM 837 C CA . TRP A 1 101 ? 25.988 0.699 -30.448 1.00 84.38 101 TRP A CA 1
ATOM 838 C C . TRP A 1 101 ? 25.390 -0.127 -31.595 1.00 84.38 101 TRP A C 1
ATOM 840 O O . TRP A 1 101 ? 24.231 -0.507 -31.520 1.00 84.38 101 TRP A O 1
ATOM 850 N N . LEU A 1 102 ? 26.162 -0.479 -32.626 1.00 85.56 102 LEU A N 1
ATOM 851 C CA . LEU A 1 102 ? 25.670 -1.266 -33.765 1.00 85.56 102 LEU A CA 1
ATOM 852 C C . LEU A 1 102 ? 25.231 -2.677 -33.364 1.00 85.56 102 LEU A C 1
ATOM 854 O O . LEU A 1 102 ? 24.220 -3.169 -33.858 1.00 85.56 102 LEU A O 1
ATOM 858 N N . VAL A 1 103 ? 25.979 -3.326 -32.469 1.00 85.00 103 VAL A N 1
ATOM 859 C CA . VAL A 1 103 ? 25.611 -4.643 -31.937 1.00 85.00 103 VAL A CA 1
ATOM 860 C C . VAL A 1 103 ? 24.359 -4.530 -31.075 1.00 85.00 103 VAL A C 1
ATOM 862 O O . VAL A 1 103 ? 23.485 -5.384 -31.184 1.00 85.00 103 VAL A O 1
ATOM 865 N N . HIS A 1 104 ? 24.236 -3.460 -30.282 1.00 82.31 104 HIS A N 1
ATOM 866 C CA . HIS A 1 104 ? 23.028 -3.190 -29.513 1.00 82.31 104 HIS A CA 1
ATOM 867 C C . HIS A 1 104 ? 21.803 -3.028 -30.422 1.00 82.31 104 HIS A C 1
ATOM 869 O O . HIS A 1 104 ? 20.863 -3.793 -30.290 1.00 82.31 104 HIS A O 1
ATOM 875 N N . ILE A 1 105 ? 21.858 -2.138 -31.422 1.00 79.38 105 ILE A N 1
ATOM 876 C CA . ILE A 1 105 ? 20.765 -1.925 -32.394 1.00 79.38 105 ILE A CA 1
ATOM 877 C C . ILE A 1 105 ? 20.454 -3.185 -33.211 1.00 79.38 105 ILE A C 1
ATOM 879 O O . ILE A 1 105 ? 19.398 -3.283 -33.822 1.00 79.38 105 ILE A O 1
ATOM 883 N N . GLY A 1 106 ? 21.384 -4.129 -33.301 1.00 75.69 106 GLY A N 1
ATOM 884 C CA . GLY A 1 106 ? 21.245 -5.350 -34.077 1.00 75.69 106 GLY A CA 1
ATOM 885 C C . GLY A 1 106 ? 20.678 -6.512 -33.250 1.00 75.69 106 GLY A C 1
ATOM 886 O O . GLY A 1 106 ? 19.515 -6.474 -32.849 1.00 75.69 106 GLY A O 1
ATOM 887 N N . PRO A 1 107 ? 21.481 -7.565 -33.005 1.00 67.19 107 PRO A N 1
ATOM 888 C CA . PRO A 1 107 ? 21.033 -8.778 -32.324 1.00 67.19 107 PRO A CA 1
ATOM 889 C C . PRO A 1 107 ? 20.410 -8.554 -30.945 1.00 67.19 107 PRO A C 1
ATOM 891 O O . PRO A 1 107 ? 19.579 -9.356 -30.534 1.00 67.19 107 PRO A O 1
ATOM 894 N N . VAL A 1 108 ? 20.801 -7.498 -30.222 1.00 60.84 108 VAL A N 1
ATOM 895 C CA . VAL A 1 108 ? 20.380 -7.316 -28.824 1.00 60.84 108 VAL A CA 1
ATOM 896 C C . VAL A 1 108 ? 18.906 -6.945 -28.668 1.00 60.84 108 VAL A C 1
ATOM 898 O O . VAL A 1 108 ? 18.314 -7.182 -27.620 1.00 60.84 108 VAL A O 1
ATOM 901 N N . GLU A 1 109 ? 18.276 -6.458 -29.728 1.00 58.91 109 GLU A N 1
ATOM 902 C CA . GLU A 1 109 ? 16.865 -6.072 -29.699 1.00 58.91 109 GLU A CA 1
ATOM 903 C C . GLU A 1 109 ? 15.918 -7.207 -30.118 1.00 58.91 109 GLU A C 1
ATOM 905 O O . GLU A 1 109 ? 14.711 -7.106 -29.907 1.00 58.91 109 GLU A O 1
ATOM 910 N N . SER A 1 110 ? 16.439 -8.312 -30.671 1.00 56.94 110 SER A N 1
ATOM 911 C CA . SER A 1 110 ? 15.646 -9.473 -31.089 1.00 56.94 110 SER A CA 1
ATOM 912 C C . SER A 1 110 ? 15.611 -10.543 -29.991 1.00 56.94 110 SER A C 1
ATOM 914 O O . SER A 1 110 ? 16.444 -11.449 -29.997 1.00 56.94 110 SER A O 1
ATOM 916 N N . ALA A 1 111 ? 14.678 -10.474 -29.036 1.00 53.62 111 ALA A N 1
ATOM 917 C CA . ALA A 1 111 ? 14.537 -11.522 -28.017 1.00 53.62 111 ALA A CA 1
ATOM 918 C C . ALA A 1 111 ? 13.096 -12.031 -27.859 1.00 53.62 111 ALA A C 1
ATOM 920 O O . ALA A 1 111 ? 12.135 -11.268 -27.850 1.00 53.62 111 ALA A O 1
ATOM 921 N N . VAL A 1 112 ? 13.003 -13.363 -27.754 1.00 47.06 112 VAL A N 1
ATOM 922 C CA . VAL A 1 112 ? 11.808 -14.218 -27.684 1.00 47.06 112 VAL A CA 1
ATOM 923 C C . VAL A 1 112 ? 11.722 -14.866 -26.285 1.00 47.06 112 VAL A C 1
ATOM 925 O O . VAL A 1 112 ? 12.729 -15.061 -25.613 1.00 47.06 112 VAL A O 1
ATOM 928 N N . ILE A 1 113 ? 10.486 -15.184 -25.900 1.00 48.03 113 ILE A N 1
ATOM 929 C CA . ILE A 1 113 ? 9.875 -15.496 -24.590 1.00 48.03 113 ILE A CA 1
ATOM 930 C C . ILE A 1 113 ? 10.426 -16.755 -23.842 1.00 48.03 113 ILE A C 1
ATOM 932 O O . ILE A 1 113 ? 10.674 -17.778 -24.483 1.00 48.03 113 ILE A O 1
ATOM 936 N N . HIS A 1 114 ? 10.405 -16.718 -22.484 1.00 48.78 114 HIS A N 1
ATOM 937 C CA . HIS A 1 114 ? 10.183 -17.796 -21.469 1.00 48.78 114 HIS A CA 1
ATOM 938 C C . HIS A 1 114 ? 11.378 -18.422 -20.674 1.00 48.78 114 HIS A C 1
ATOM 940 O O . HIS A 1 114 ? 12.498 -18.584 -21.159 1.00 48.78 114 HIS A O 1
ATOM 946 N N . PRO A 1 115 ? 11.150 -18.905 -19.424 1.00 58.25 115 PRO A N 1
ATOM 947 C CA . PRO A 1 115 ? 11.410 -18.157 -18.187 1.00 58.25 115 PRO A CA 1
ATOM 948 C C . PRO A 1 115 ? 12.778 -18.429 -17.520 1.00 58.25 115 PRO A C 1
ATOM 950 O O . PRO A 1 115 ? 13.142 -17.715 -16.600 1.00 58.25 115 PRO A O 1
ATOM 953 N N . PHE A 1 116 ? 13.545 -19.435 -17.957 1.00 54.16 116 PHE A N 1
ATOM 954 C CA . PHE A 1 116 ? 14.947 -19.646 -17.522 1.00 54.16 116 PHE A CA 1
ATOM 955 C C . PHE A 1 116 ? 15.926 -19.444 -18.682 1.00 54.16 116 PHE A C 1
ATOM 957 O O . PHE A 1 116 ? 17.002 -18.870 -18.524 1.00 54.16 116 PHE A O 1
ATOM 964 N N . VAL A 1 117 ? 15.521 -19.879 -19.879 1.00 58.81 117 VAL A N 1
ATOM 965 C CA . VAL A 1 117 ? 16.254 -19.601 -21.116 1.00 58.81 117 VAL A CA 1
ATOM 966 C C . VAL A 1 117 ? 16.296 -18.100 -21.365 1.00 58.81 117 VAL A C 1
ATOM 968 O O . VAL A 1 117 ? 17.318 -17.610 -21.815 1.00 58.81 117 VAL A O 1
ATOM 971 N N . GLU A 1 118 ? 15.243 -17.371 -21.013 1.00 64.31 118 GLU A N 1
ATOM 972 C CA . GLU A 1 118 ? 15.153 -15.915 -21.114 1.00 64.31 118 GLU A CA 1
ATOM 973 C C . GLU A 1 118 ? 16.250 -15.179 -20.329 1.00 64.31 118 GLU A C 1
ATOM 975 O O . GLU A 1 118 ? 16.941 -14.344 -20.899 1.00 64.31 118 GLU A O 1
ATOM 980 N N . GLU A 1 119 ? 16.498 -15.538 -19.068 1.00 62.44 119 GLU A N 1
ATOM 981 C CA . GLU A 1 119 ? 17.523 -14.894 -18.231 1.00 62.44 119 GLU A CA 1
ATOM 982 C C . GLU A 1 119 ? 18.943 -15.159 -18.761 1.00 62.44 119 GLU A C 1
ATOM 984 O O . GLU A 1 119 ? 19.749 -14.239 -18.923 1.00 62.44 119 GLU A O 1
ATOM 989 N N . LEU A 1 120 ? 19.231 -16.414 -19.130 1.00 65.94 120 LEU A N 1
ATOM 990 C CA . LEU A 1 120 ? 20.500 -16.780 -19.763 1.00 65.94 120 LEU A CA 1
ATOM 991 C C . LEU A 1 120 ? 20.654 -16.118 -21.140 1.00 65.94 120 LEU A C 1
ATOM 993 O O . LEU A 1 120 ? 21.747 -15.679 -21.496 1.00 65.94 120 LEU A O 1
ATOM 997 N N . SER A 1 121 ? 19.567 -16.027 -21.905 1.00 68.75 121 SER A N 1
ATOM 998 C CA . SER A 1 121 ? 19.560 -15.388 -23.219 1.00 68.75 121 SER A CA 1
ATOM 999 C C . SER A 1 121 ? 19.818 -13.900 -23.081 1.00 68.75 121 SER A C 1
ATOM 1001 O O . SER A 1 121 ? 20.715 -13.413 -23.752 1.00 68.75 121 SER A O 1
ATOM 1003 N N . TYR A 1 122 ? 19.145 -13.193 -22.169 1.00 71.75 122 TYR A N 1
ATOM 1004 C CA . TYR A 1 122 ? 19.409 -11.780 -21.900 1.00 71.75 122 TYR A CA 1
ATOM 1005 C C . TYR A 1 122 ? 20.854 -11.546 -21.469 1.00 71.75 122 TYR A C 1
ATOM 1007 O O . TYR A 1 122 ? 21.504 -10.651 -22.007 1.00 71.75 122 TYR A O 1
ATOM 1015 N N . LEU A 1 123 ? 21.393 -12.369 -20.565 1.00 72.62 123 LEU A N 1
ATOM 1016 C CA . LEU A 1 123 ? 22.790 -12.257 -20.150 1.00 72.62 123 LEU A CA 1
ATOM 1017 C C . LEU A 1 123 ? 23.749 -12.400 -21.342 1.00 72.62 123 LEU A C 1
ATOM 1019 O O . LEU A 1 123 ? 24.645 -11.574 -21.513 1.00 72.62 123 LEU A O 1
ATOM 1023 N N . LEU A 1 124 ? 23.557 -13.422 -22.182 1.00 75.00 124 LEU A N 1
ATOM 1024 C CA . LEU A 1 124 ? 24.386 -13.648 -23.370 1.00 75.00 124 LEU A CA 1
ATOM 1025 C C . LEU A 1 124 ? 24.244 -12.513 -24.386 1.00 75.00 124 LEU A C 1
ATOM 1027 O O . LEU A 1 124 ? 25.237 -12.051 -24.946 1.00 75.00 124 LEU A O 1
ATOM 1031 N N . LEU A 1 125 ? 23.019 -12.043 -24.589 1.00 77.88 125 LEU A N 1
ATOM 1032 C CA . LEU A 1 125 ? 22.673 -11.008 -25.545 1.00 77.88 125 LEU A CA 1
ATOM 1033 C C . LEU A 1 125 ? 23.291 -9.662 -25.152 1.00 77.88 125 LEU A C 1
ATOM 1035 O O . LEU A 1 125 ? 24.002 -9.044 -25.943 1.00 77.88 125 LEU A O 1
ATOM 1039 N N . PHE A 1 126 ? 23.123 -9.245 -23.896 1.00 79.12 126 PHE A N 1
ATOM 1040 C CA . PHE A 1 126 ? 23.735 -8.025 -23.374 1.00 79.12 126 PHE A CA 1
ATOM 1041 C C . PHE A 1 126 ? 25.256 -8.125 -23.224 1.00 79.12 126 PHE A C 1
ATOM 1043 O O . PHE A 1 126 ? 25.919 -7.089 -23.166 1.00 79.12 126 PHE A O 1
ATOM 1050 N N . ALA A 1 127 ? 25.825 -9.334 -23.214 1.00 81.81 127 ALA A N 1
ATOM 1051 C CA . ALA A 1 127 ? 27.269 -9.538 -23.248 1.00 81.81 127 ALA A CA 1
ATOM 1052 C C . ALA A 1 127 ? 27.882 -9.359 -24.655 1.00 81.81 127 ALA A C 1
ATOM 1054 O O . ALA A 1 127 ? 29.080 -9.083 -24.760 1.00 81.81 127 ALA A O 1
ATOM 1055 N N . LEU A 1 128 ? 27.095 -9.466 -25.739 1.00 85.31 128 LEU A N 1
ATOM 1056 C CA . LEU A 1 128 ? 27.595 -9.384 -27.123 1.00 85.31 128 LEU A CA 1
ATOM 1057 C C . LEU A 1 128 ? 28.397 -8.105 -27.426 1.00 85.31 128 LEU A C 1
ATOM 1059 O O . LEU A 1 128 ? 29.490 -8.237 -27.981 1.00 85.31 128 LEU A O 1
ATOM 1063 N N . PRO A 1 129 ? 27.958 -6.887 -27.041 1.00 87.00 129 PRO A N 1
ATOM 1064 C CA . PRO A 1 129 ? 28.750 -5.673 -27.246 1.00 87.00 129 PRO A CA 1
ATOM 1065 C C . PRO A 1 129 ? 30.155 -5.763 -26.644 1.00 87.00 129 PRO A C 1
ATOM 1067 O O . PRO A 1 129 ? 31.129 -5.352 -27.276 1.00 87.00 129 PRO A O 1
ATOM 1070 N N . PHE A 1 130 ? 30.284 -6.355 -25.453 1.00 84.38 130 PHE A N 1
ATOM 1071 C CA . PHE A 1 130 ? 31.572 -6.528 -24.782 1.00 84.38 130 PHE A CA 1
ATOM 1072 C C . PHE A 1 130 ? 32.467 -7.524 -25.520 1.00 84.38 130 PHE A C 1
ATOM 1074 O O . PHE A 1 130 ? 33.644 -7.236 -25.742 1.00 84.38 130 PHE A O 1
ATOM 1081 N N . PHE A 1 131 ? 31.911 -8.655 -25.963 1.00 85.94 131 PHE A N 1
ATOM 1082 C CA . PHE A 1 131 ? 32.653 -9.638 -26.753 1.00 85.94 131 PHE A CA 1
ATOM 1083 C C . PHE A 1 131 ? 33.108 -9.075 -28.100 1.00 85.94 131 PHE A C 1
ATOM 1085 O O . PHE A 1 131 ? 34.271 -9.245 -28.467 1.00 85.94 131 PHE A O 1
ATOM 1092 N N . CYS A 1 132 ? 32.235 -8.364 -28.816 1.00 87.56 132 CYS A N 1
ATOM 1093 C CA . CYS A 1 132 ? 32.573 -7.754 -30.098 1.00 87.56 132 CYS A CA 1
ATOM 1094 C C . CYS A 1 132 ? 33.681 -6.709 -29.947 1.00 87.56 132 CYS A C 1
ATOM 1096 O O . CYS A 1 132 ? 34.642 -6.752 -30.711 1.00 87.56 132 CYS A O 1
ATOM 1098 N N . MET A 1 133 ? 33.596 -5.834 -28.938 1.00 88.25 133 MET A N 1
ATOM 1099 C CA . MET A 1 133 ? 34.639 -4.845 -28.644 1.00 88.25 133 MET A CA 1
ATOM 1100 C C . MET A 1 133 ? 35.982 -5.482 -28.259 1.00 88.25 133 MET A C 1
ATOM 1102 O O . MET A 1 133 ? 37.041 -4.981 -28.646 1.00 88.25 133 MET A O 1
ATOM 1106 N N . ALA A 1 134 ? 35.956 -6.576 -27.491 1.00 84.12 134 ALA A N 1
ATOM 1107 C CA . ALA A 1 134 ? 37.162 -7.316 -27.1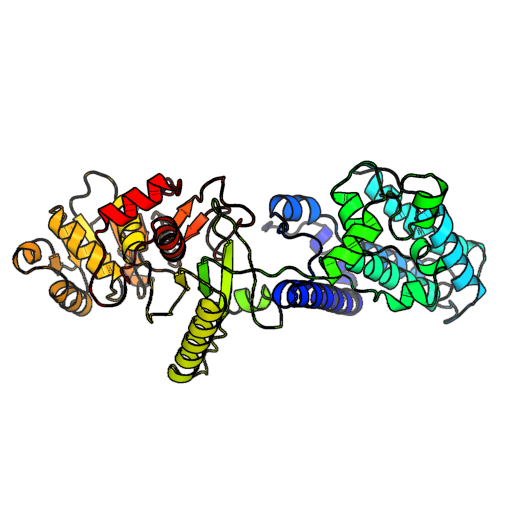30 1.00 84.12 134 ALA A CA 1
ATOM 1108 C C . ALA A 1 134 ? 37.795 -7.979 -28.364 1.00 84.12 134 ALA A C 1
ATOM 1110 O O . ALA A 1 134 ? 39.001 -7.855 -28.585 1.00 84.12 134 ALA A O 1
ATOM 1111 N N . TYR A 1 135 ? 36.979 -8.619 -29.207 1.00 87.12 135 TYR A N 1
ATOM 1112 C CA . TYR A 1 135 ? 37.420 -9.267 -30.442 1.00 87.12 135 TYR A CA 1
ATOM 1113 C C . TYR A 1 135 ? 38.018 -8.269 -31.445 1.00 87.12 135 TYR A C 1
ATOM 1115 O O . TYR A 1 135 ? 39.087 -8.515 -32.004 1.00 87.12 135 TYR A O 1
ATOM 1123 N N . SER A 1 136 ? 37.383 -7.107 -31.625 1.00 87.88 136 SER A N 1
ATOM 1124 C CA . SER A 1 136 ? 37.869 -6.032 -32.498 1.00 87.88 136 SER A CA 1
ATOM 1125 C C . SER A 1 136 ? 39.040 -5.237 -31.915 1.00 87.88 136 SER A C 1
ATOM 1127 O O . SER A 1 136 ? 39.544 -4.333 -32.583 1.00 87.88 136 SER A O 1
ATOM 1129 N N . ARG A 1 137 ? 39.477 -5.551 -30.684 1.00 86.44 137 ARG A N 1
ATOM 1130 C CA . ARG A 1 137 ? 40.516 -4.823 -29.934 1.00 86.44 137 ARG A CA 1
ATOM 1131 C C . ARG A 1 137 ? 40.229 -3.324 -29.805 1.00 86.44 137 ARG A C 1
ATOM 1133 O O . ARG A 1 137 ? 41.148 -2.512 -29.836 1.00 86.44 137 ARG A O 1
ATOM 1140 N N . SER A 1 138 ? 38.956 -2.967 -29.661 1.00 88.88 138 SER A N 1
ATOM 1141 C CA . SER A 1 138 ? 38.492 -1.582 -29.518 1.00 88.88 138 SER A CA 1
ATOM 1142 C C . SER A 1 138 ? 37.729 -1.359 -28.211 1.00 88.88 138 SER A C 1
ATOM 1144 O O . SER A 1 138 ? 36.939 -0.425 -28.105 1.00 88.88 138 SER A O 1
ATOM 1146 N N . ALA A 1 139 ? 37.893 -2.248 -27.230 1.00 84.81 139 ALA A N 1
ATOM 1147 C CA . ALA A 1 139 ? 37.291 -2.087 -25.914 1.00 84.81 139 ALA A CA 1
ATOM 1148 C C . ALA A 1 139 ? 37.807 -0.805 -25.242 1.00 84.81 139 ALA A C 1
ATOM 1150 O O . ALA A 1 139 ? 39.008 -0.545 -25.215 1.00 84.81 139 ALA A O 1
ATOM 1151 N N . CYS A 1 140 ? 36.892 -0.013 -24.688 1.00 85.56 140 CYS A N 1
ATOM 1152 C CA . CYS A 1 140 ? 37.214 1.195 -23.937 1.00 85.56 140 CYS A CA 1
ATOM 1153 C C . CYS A 1 140 ? 36.327 1.317 -22.697 1.00 85.56 140 CYS A C 1
ATOM 1155 O O . CYS A 1 140 ? 35.213 0.782 -22.650 1.00 85.56 140 CYS A O 1
ATOM 1157 N N . ILE A 1 141 ? 36.826 2.035 -21.689 1.00 80.25 141 ILE A N 1
ATOM 1158 C CA . ILE A 1 141 ? 36.156 2.173 -20.391 1.00 80.25 141 ILE A CA 1
ATOM 1159 C C . ILE A 1 141 ? 34.788 2.838 -20.569 1.00 80.25 141 ILE A C 1
ATOM 1161 O O . ILE A 1 141 ? 33.803 2.346 -20.025 1.00 80.25 141 ILE A O 1
ATOM 1165 N N . THR A 1 142 ? 34.687 3.907 -21.368 1.00 81.25 142 THR A N 1
ATOM 1166 C CA . THR A 1 142 ? 33.411 4.610 -21.569 1.00 81.25 142 THR A CA 1
ATOM 1167 C C . THR A 1 142 ? 32.345 3.730 -22.219 1.00 81.25 142 THR A C 1
ATOM 1169 O O . THR A 1 142 ? 31.202 3.761 -21.772 1.00 81.25 142 THR A O 1
ATOM 1172 N N . ALA A 1 143 ? 32.685 2.920 -23.228 1.00 83.38 143 ALA A N 1
ATOM 1173 C CA . ALA A 1 143 ? 31.707 2.031 -23.856 1.00 83.38 143 ALA A CA 1
ATOM 1174 C C . ALA A 1 143 ? 31.270 0.908 -22.904 1.00 83.38 143 ALA A C 1
ATOM 1176 O O . ALA A 1 143 ? 30.083 0.609 -22.822 1.00 83.38 143 ALA A O 1
ATOM 1177 N N . ALA A 1 144 ? 32.202 0.328 -22.142 1.00 76.38 144 ALA A N 1
ATOM 1178 C CA . ALA A 1 144 ? 31.892 -0.758 -21.217 1.00 76.38 144 ALA A CA 1
ATOM 1179 C C . ALA A 1 144 ? 31.070 -0.288 -20.002 1.00 76.38 144 ALA A C 1
ATOM 1181 O O . ALA A 1 144 ? 30.051 -0.887 -19.656 1.00 76.38 144 ALA A O 1
ATOM 1182 N N . VAL A 1 145 ? 31.493 0.810 -19.372 1.00 75.94 145 VAL A N 1
ATOM 1183 C CA . VAL A 1 145 ? 30.846 1.365 -18.175 1.00 75.94 145 VAL A CA 1
ATOM 1184 C C . VAL A 1 145 ? 29.593 2.162 -18.528 1.00 75.94 145 VAL A C 1
ATOM 1186 O O . VAL A 1 145 ? 28.675 2.198 -17.723 1.00 75.94 145 VAL A O 1
ATOM 1189 N N . GLY A 1 146 ? 29.516 2.786 -19.707 1.00 78.94 146 GLY A N 1
ATOM 1190 C CA . GLY A 1 146 ? 28.353 3.568 -20.143 1.00 78.94 146 GLY A CA 1
ATOM 1191 C C . GLY A 1 146 ? 27.179 2.720 -20.640 1.00 78.94 146 GLY A C 1
ATOM 1192 O O . GLY A 1 146 ? 26.026 3.128 -20.493 1.00 78.94 146 GLY A O 1
ATOM 1193 N N . TYR A 1 147 ? 27.447 1.522 -21.165 1.00 81.31 147 TYR A N 1
ATOM 1194 C CA . TYR A 1 147 ? 26.418 0.641 -21.718 1.00 81.31 147 TYR A CA 1
ATOM 1195 C C . TYR A 1 147 ? 25.428 0.120 -20.662 1.00 81.31 147 TYR A C 1
ATOM 1197 O O . TYR A 1 147 ? 24.219 0.196 -20.867 1.00 81.31 147 TYR A O 1
ATOM 1205 N N . LEU A 1 148 ? 25.900 -0.338 -19.495 1.00 76.12 148 LEU A N 1
ATOM 1206 C CA . LEU A 1 148 ? 24.998 -0.867 -18.455 1.00 76.12 148 LEU A CA 1
ATOM 1207 C C . LEU A 1 148 ? 24.071 0.197 -17.833 1.00 76.12 148 LEU A C 1
ATOM 1209 O O . LEU A 1 148 ? 22.881 -0.077 -17.654 1.00 76.12 148 LEU A O 1
ATOM 1213 N N . PRO A 1 149 ? 24.541 1.417 -17.502 1.00 76.56 149 PRO A N 1
ATOM 1214 C CA . PRO A 1 149 ? 23.667 2.511 -17.107 1.00 76.56 149 PRO A CA 1
ATOM 1215 C C . PRO A 1 149 ? 22.642 2.868 -18.177 1.00 76.56 149 PRO A C 1
ATOM 1217 O O . PRO A 1 149 ? 21.511 3.163 -17.802 1.00 76.56 149 PRO A O 1
ATOM 1220 N N . TYR A 1 150 ? 23.006 2.815 -19.463 1.00 82.88 150 TYR A N 1
ATOM 1221 C CA . TYR A 1 150 ? 22.084 3.055 -20.573 1.00 82.88 150 TYR A CA 1
ATOM 1222 C C . TYR A 1 150 ? 20.981 1.990 -20.645 1.00 82.88 150 TYR A C 1
ATOM 1224 O O . TYR A 1 150 ? 19.807 2.347 -20.616 1.00 82.88 150 TYR A O 1
ATOM 1232 N N . VAL A 1 151 ? 21.333 0.700 -20.633 1.00 79.38 151 VAL A N 1
ATOM 1233 C CA . VAL A 1 151 ? 20.356 -0.407 -20.599 1.00 79.38 151 VAL A CA 1
ATOM 1234 C C . VAL A 1 151 ? 19.429 -0.268 -19.389 1.00 79.38 151 VAL A C 1
ATOM 1236 O O . VAL A 1 151 ? 18.209 -0.347 -19.517 1.00 79.38 151 VAL A O 1
ATOM 1239 N N . GLY A 1 152 ? 19.993 0.032 -18.213 1.00 77.75 152 GLY A N 1
ATOM 1240 C CA . GLY A 1 152 ? 19.207 0.285 -17.008 1.00 77.75 152 GLY A CA 1
ATOM 1241 C C . GLY A 1 152 ? 18.284 1.498 -17.149 1.00 77.75 152 GLY A C 1
ATOM 1242 O O . GLY A 1 152 ? 17.115 1.418 -16.795 1.00 77.75 152 GLY A O 1
ATOM 1243 N N . PHE A 1 153 ? 18.777 2.614 -17.689 1.00 83.31 153 PHE A N 1
ATOM 1244 C CA . PHE A 1 153 ? 17.983 3.818 -17.951 1.00 83.31 153 PHE A CA 1
ATOM 1245 C C . PHE A 1 153 ? 16.803 3.519 -18.875 1.00 83.31 153 PHE A C 1
ATOM 1247 O O . PHE A 1 153 ? 15.674 3.881 -18.548 1.00 83.31 153 PHE A O 1
ATOM 1254 N N . MET A 1 154 ? 17.055 2.822 -19.985 1.00 83.75 154 MET A N 1
ATOM 1255 C CA . MET A 1 154 ? 16.023 2.419 -20.932 1.00 83.75 154 MET A CA 1
ATOM 1256 C C . MET A 1 154 ? 14.990 1.531 -20.246 1.00 83.75 154 MET A C 1
ATOM 1258 O O . MET A 1 154 ? 13.802 1.816 -20.339 1.00 83.75 154 MET A O 1
ATOM 1262 N N . ASN A 1 155 ? 15.419 0.530 -19.475 1.00 80.62 155 ASN A N 1
ATOM 1263 C CA . ASN A 1 155 ? 14.531 -0.354 -18.721 1.00 80.62 155 ASN A CA 1
ATOM 1264 C C . ASN A 1 155 ? 13.665 0.395 -17.682 1.00 80.62 155 ASN A C 1
ATOM 1266 O O . ASN A 1 155 ? 12.457 0.173 -17.596 1.00 80.62 155 ASN A O 1
ATOM 1270 N N . TYR A 1 156 ? 14.255 1.317 -16.911 1.00 81.50 156 TYR A N 1
ATOM 1271 C CA . TYR A 1 156 ? 13.515 2.131 -15.937 1.00 81.50 156 TYR A CA 1
ATOM 1272 C C . TYR A 1 156 ? 12.533 3.091 -16.613 1.00 81.50 156 TYR A C 1
ATOM 1274 O O . TYR A 1 156 ? 11.412 3.253 -16.128 1.00 81.50 156 TYR A O 1
ATOM 1282 N N . MET A 1 157 ? 12.927 3.703 -17.735 1.00 87.38 157 MET A N 1
ATOM 1283 C CA . MET A 1 157 ? 12.045 4.566 -18.514 1.00 87.38 157 MET A CA 1
ATOM 1284 C C . MET A 1 157 ? 10.820 3.784 -18.989 1.00 87.38 157 MET A C 1
ATOM 1286 O O . MET A 1 157 ? 9.704 4.216 -18.728 1.00 87.38 157 MET A O 1
ATOM 1290 N N . GLY A 1 158 ? 11.004 2.615 -19.608 1.00 83.50 158 GLY A N 1
ATOM 1291 C CA . GLY A 1 158 ? 9.904 1.799 -20.131 1.00 83.50 158 GLY A CA 1
ATOM 1292 C C . GLY A 1 158 ? 8.845 1.417 -19.105 1.00 83.50 158 GLY A C 1
ATOM 1293 O O . GLY A 1 158 ? 7.666 1.325 -19.434 1.00 83.50 158 GLY A O 1
ATOM 1294 N N . ARG A 1 159 ? 9.253 1.230 -17.846 1.00 80.31 159 ARG A N 1
ATOM 1295 C CA . ARG A 1 159 ? 8.360 0.871 -16.733 1.00 80.31 159 ARG A CA 1
ATOM 1296 C C . ARG A 1 159 ? 7.746 2.081 -16.022 1.00 80.31 159 ARG A C 1
ATOM 1298 O O . ARG A 1 159 ? 6.995 1.911 -15.059 1.00 80.31 159 ARG A O 1
ATOM 1305 N N . CYS A 1 160 ? 8.050 3.304 -16.455 1.00 83.69 160 CYS A N 1
ATOM 1306 C CA . CYS A 1 160 ? 7.384 4.496 -15.945 1.00 83.69 160 CYS A CA 1
ATOM 1307 C C . CYS A 1 160 ? 5.928 4.548 -16.423 1.00 83.69 160 CYS A C 1
ATOM 1309 O O . CYS A 1 160 ? 5.620 4.248 -17.568 1.00 83.69 160 CYS A O 1
ATOM 1311 N N . ASN A 1 161 ? 5.016 4.997 -15.560 1.00 83.81 161 ASN A N 1
ATOM 1312 C CA . ASN A 1 161 ? 3.597 5.157 -15.907 1.00 83.81 161 ASN A CA 1
ATOM 1313 C C . ASN A 1 161 ? 3.267 6.548 -16.494 1.00 83.81 161 ASN A C 1
ATOM 1315 O O . ASN A 1 161 ? 2.145 7.035 -16.376 1.00 83.81 161 ASN A O 1
ATOM 1319 N N . PHE A 1 162 ? 4.262 7.238 -17.047 1.00 87.31 162 PHE A N 1
ATOM 1320 C CA . PHE A 1 162 ? 4.148 8.573 -17.634 1.00 87.31 162 PHE A CA 1
ATOM 1321 C C . PHE A 1 162 ? 5.202 8.719 -18.729 1.00 87.31 162 PHE A C 1
ATOM 1323 O O . PHE A 1 162 ? 6.249 8.073 -18.678 1.00 87.31 162 PHE A O 1
ATOM 1330 N N . GLU A 1 163 ? 4.938 9.594 -19.694 1.00 90.69 163 GLU A N 1
ATOM 1331 C CA . GLU A 1 163 ? 5.875 9.856 -20.782 1.00 90.69 163 GLU A CA 1
ATOM 1332 C C . GLU A 1 163 ? 7.037 10.735 -20.321 1.00 90.69 163 GLU A C 1
ATOM 1334 O O . GLU A 1 163 ? 6.833 11.827 -19.785 1.00 90.69 163 GLU A O 1
ATOM 1339 N N . LEU A 1 164 ? 8.264 10.254 -20.534 1.00 88.56 164 LEU A N 1
ATOM 1340 C CA . LEU A 1 164 ? 9.485 10.994 -20.202 1.00 88.56 164 LEU A CA 1
ATOM 1341 C C . LEU A 1 164 ? 10.010 11.802 -21.394 1.00 88.56 164 LEU A C 1
ATOM 1343 O O . LEU A 1 164 ? 10.529 12.903 -21.220 1.00 88.56 164 LEU A O 1
ATOM 1347 N N . VAL A 1 165 ? 9.886 11.248 -22.600 1.00 88.31 165 VAL A N 1
ATOM 1348 C CA . VAL A 1 165 ? 10.399 11.858 -23.830 1.00 88.31 165 VAL A CA 1
ATOM 1349 C C . VAL A 1 165 ? 9.331 12.800 -24.380 1.00 88.31 165 VAL A C 1
ATOM 1351 O O . VAL A 1 165 ? 8.232 12.331 -24.670 1.00 88.31 165 VAL A O 1
ATOM 1354 N N . PRO A 1 166 ? 9.604 14.106 -24.527 1.00 88.25 166 PRO A N 1
ATOM 1355 C CA . PRO A 1 166 ? 8.625 15.067 -25.021 1.00 88.25 166 PRO A CA 1
ATOM 1356 C C . PRO A 1 166 ? 8.384 14.938 -26.532 1.00 88.25 166 PRO A C 1
ATOM 1358 O O . PRO A 1 166 ? 9.296 14.632 -27.299 1.00 88.25 166 PRO A O 1
ATOM 1361 N N . LEU A 1 167 ? 7.159 15.253 -26.968 1.00 87.06 167 LEU A N 1
ATOM 1362 C CA . LEU A 1 167 ? 6.719 15.074 -28.358 1.00 87.06 167 LEU A CA 1
ATOM 1363 C C . LEU A 1 167 ? 7.591 15.831 -29.372 1.00 87.06 167 LEU A C 1
ATOM 1365 O O . LEU A 1 167 ? 7.908 15.288 -30.429 1.00 87.06 167 LEU A O 1
ATOM 1369 N N . TRP A 1 168 ? 8.049 17.038 -29.021 1.00 89.75 168 TRP A N 1
ATOM 1370 C CA . TRP A 1 168 ? 8.882 17.862 -29.902 1.00 89.75 168 TRP A CA 1
ATOM 1371 C C . TRP A 1 168 ? 10.174 17.154 -30.335 1.00 89.75 168 TRP A C 1
ATOM 1373 O O . TRP A 1 168 ? 10.688 17.439 -31.412 1.00 89.75 168 TRP A O 1
ATOM 1383 N N . MET A 1 169 ? 10.703 16.208 -29.544 1.00 90.31 169 MET A N 1
ATOM 1384 C CA . MET A 1 169 ? 11.893 15.440 -29.931 1.00 90.31 169 MET A CA 1
ATOM 1385 C C . MET A 1 169 ? 11.605 14.509 -31.110 1.00 90.31 169 MET A C 1
ATOM 1387 O O . MET A 1 169 ? 12.438 14.386 -32.006 1.00 90.31 169 MET A O 1
ATOM 1391 N N . PHE A 1 170 ? 10.425 13.885 -31.138 1.00 89.62 170 PHE A N 1
ATOM 1392 C CA . PHE A 1 170 ? 9.993 13.047 -32.257 1.00 89.62 170 PHE A CA 1
ATOM 1393 C C . PHE A 1 170 ? 9.617 13.877 -33.488 1.00 89.62 170 PHE A C 1
ATOM 1395 O O . PHE A 1 170 ? 9.775 13.406 -34.610 1.00 89.62 170 PHE A O 1
ATOM 1402 N N . GLU A 1 171 ? 9.159 15.115 -33.295 1.00 88.12 171 GLU A N 1
ATOM 1403 C CA . GLU A 1 171 ? 8.892 16.056 -34.390 1.00 88.12 171 GLU A CA 1
ATOM 1404 C C . GLU A 1 171 ? 10.191 16.587 -35.013 1.00 88.12 171 GLU A C 1
ATOM 1406 O O . GLU A 1 171 ? 10.319 16.624 -36.235 1.00 88.12 171 GLU A O 1
ATOM 1411 N N . ALA A 1 172 ? 11.178 16.942 -34.183 1.00 93.50 172 ALA A N 1
ATOM 1412 C CA . ALA A 1 172 ? 12.486 17.414 -34.632 1.00 93.50 172 ALA A CA 1
ATOM 1413 C C . ALA A 1 172 ? 13.319 16.299 -35.287 1.00 93.50 172 ALA A C 1
ATOM 1415 O O . ALA A 1 172 ? 14.030 16.550 -36.260 1.00 93.50 172 ALA A O 1
ATOM 1416 N N . PHE A 1 173 ? 13.220 15.064 -34.780 1.00 92.94 173 PHE A N 1
ATOM 1417 C CA . PHE A 1 173 ? 13.958 13.905 -35.282 1.00 92.94 173 PHE A CA 1
ATOM 1418 C C . PHE A 1 173 ? 13.026 12.698 -35.492 1.00 92.94 173 PHE A C 1
ATOM 1420 O O . PHE A 1 173 ? 12.976 11.800 -34.649 1.00 92.94 173 PHE A O 1
ATOM 1427 N N . PRO A 1 174 ? 12.327 12.603 -36.641 1.00 88.31 174 PRO A N 1
ATOM 1428 C CA . PRO A 1 174 ? 11.322 11.560 -36.879 1.00 88.31 174 PRO A CA 1
ATOM 1429 C C . PRO A 1 174 ? 11.840 10.122 -36.811 1.00 88.31 174 PRO A C 1
ATOM 1431 O O . PRO A 1 174 ? 11.078 9.215 -36.486 1.00 88.31 174 PRO A O 1
ATOM 1434 N N . LEU A 1 175 ? 13.127 9.894 -37.098 1.00 89.75 175 LEU A N 1
ATOM 1435 C CA . LEU A 1 175 ? 13.747 8.568 -36.995 1.00 89.75 175 LEU A CA 1
ATOM 1436 C C . LEU A 1 175 ? 13.865 8.083 -35.543 1.00 89.75 175 LEU A C 1
ATOM 1438 O O . LEU A 1 175 ? 13.901 6.877 -35.307 1.00 89.75 175 LEU A O 1
ATOM 1442 N N . LEU A 1 176 ? 13.874 8.998 -34.568 1.00 88.19 176 LEU A N 1
ATOM 1443 C CA . LEU A 1 176 ? 14.041 8.669 -33.154 1.00 88.19 176 LEU A CA 1
ATOM 1444 C C . LEU A 1 176 ? 12.945 7.727 -32.641 1.00 88.19 176 LEU A C 1
ATOM 1446 O O . LEU A 1 176 ? 13.227 6.875 -31.807 1.00 88.19 176 LEU A O 1
ATOM 1450 N N . LYS A 1 177 ? 11.726 7.814 -33.190 1.00 86.94 177 LYS A N 1
ATOM 1451 C CA . LYS A 1 177 ? 10.593 6.959 -32.794 1.00 86.94 177 LYS A CA 1
ATOM 1452 C C . LYS A 1 177 ? 10.808 5.466 -33.075 1.00 86.94 177 LYS A C 1
ATOM 1454 O O . LYS A 1 177 ? 10.124 4.636 -32.491 1.00 86.94 177 LYS A O 1
ATOM 1459 N N . TYR A 1 178 ? 11.735 5.131 -33.974 1.00 87.94 178 TYR A N 1
ATOM 1460 C CA . TYR A 1 178 ? 12.122 3.750 -34.273 1.00 87.94 178 TYR A CA 1
ATOM 1461 C C . TYR A 1 178 ? 13.384 3.328 -33.517 1.00 87.94 178 TYR A C 1
ATOM 1463 O O . TYR A 1 178 ? 13.614 2.141 -33.309 1.00 87.94 178 TYR A O 1
ATOM 1471 N N . LEU A 1 179 ? 14.205 4.296 -33.103 1.00 87.38 179 LEU A N 1
ATOM 1472 C CA . LEU A 1 179 ? 15.475 4.048 -32.423 1.00 87.38 179 LEU A CA 1
ATOM 1473 C C . LEU A 1 179 ? 15.366 4.061 -30.894 1.00 87.38 179 LEU A C 1
ATOM 1475 O O . LEU A 1 179 ? 16.332 3.745 -30.209 1.00 87.38 179 LEU A O 1
ATOM 1479 N N . MET A 1 180 ? 14.220 4.468 -30.356 1.00 86.75 180 MET A N 1
ATOM 1480 C CA . MET A 1 180 ? 13.986 4.563 -28.925 1.00 86.75 180 MET A CA 1
ATOM 1481 C C . MET A 1 180 ? 12.503 4.345 -28.646 1.00 86.75 180 MET A C 1
ATOM 1483 O O . MET A 1 180 ? 11.655 5.110 -29.110 1.00 86.75 180 MET A O 1
ATOM 1487 N N . TYR A 1 181 ? 12.193 3.307 -27.880 1.00 88.44 181 TYR A N 1
ATOM 1488 C CA . TYR A 1 181 ? 10.837 3.061 -27.416 1.00 88.44 181 TYR A CA 1
ATOM 1489 C C . TYR A 1 181 ? 10.419 4.046 -26.320 1.00 88.44 181 TYR A C 1
ATOM 1491 O O . TYR A 1 181 ? 11.243 4.689 -25.666 1.00 88.44 181 TYR A O 1
ATOM 1499 N N . THR A 1 182 ? 9.111 4.145 -26.111 1.00 91.25 182 THR A N 1
ATOM 1500 C CA . THR A 1 182 ? 8.507 4.962 -25.059 1.00 91.25 182 THR A CA 1
ATOM 1501 C C . THR A 1 182 ? 7.875 4.091 -23.972 1.00 91.25 182 THR A C 1
ATOM 1503 O O . THR A 1 182 ? 7.532 2.932 -24.221 1.00 91.25 182 THR A O 1
ATOM 1506 N N . PRO A 1 183 ? 7.637 4.653 -22.778 1.00 90.75 183 PRO A N 1
ATOM 1507 C CA . PRO A 1 183 ? 6.767 4.056 -21.769 1.00 90.75 183 PRO A CA 1
ATOM 1508 C C . PRO A 1 183 ? 5.456 3.467 -22.331 1.00 90.75 183 PRO A C 1
ATOM 1510 O O . PRO A 1 183 ? 5.119 2.325 -22.023 1.00 90.75 183 PRO A O 1
ATOM 1513 N N . SER A 1 184 ? 4.745 4.184 -23.217 1.00 90.50 184 SER A N 1
ATOM 1514 C CA . SER A 1 184 ? 3.527 3.662 -23.871 1.00 90.50 184 SER A CA 1
ATOM 1515 C C . SER A 1 184 ? 3.772 2.398 -24.695 1.00 90.50 184 SER A C 1
ATOM 1517 O O . SER A 1 184 ? 2.981 1.459 -24.623 1.00 90.50 184 SER A O 1
ATOM 1519 N N . TYR A 1 185 ? 4.864 2.351 -25.461 1.00 90.88 185 TYR A N 1
ATOM 1520 C CA . TYR A 1 185 ? 5.217 1.188 -26.277 1.00 90.88 185 TYR A CA 1
ATOM 1521 C C . TYR A 1 185 ? 5.409 -0.071 -25.420 1.00 90.88 185 TYR A C 1
ATOM 1523 O O . TYR A 1 185 ? 4.849 -1.128 -25.708 1.00 90.88 185 TYR A O 1
ATOM 1531 N N . HIS A 1 186 ? 6.152 0.057 -24.323 1.00 87.00 186 HIS A N 1
ATOM 1532 C CA . HIS A 1 186 ? 6.440 -1.063 -23.427 1.00 87.00 186 HIS A CA 1
ATOM 1533 C C . HIS A 1 186 ? 5.272 -1.428 -22.525 1.00 87.00 186 HIS A C 1
ATOM 1535 O O . HIS A 1 186 ? 5.066 -2.599 -22.219 1.00 87.00 186 HIS A O 1
ATOM 1541 N N . SER A 1 187 ? 4.443 -0.455 -22.149 1.00 85.69 187 SER A N 1
ATOM 1542 C CA . SER A 1 187 ? 3.169 -0.744 -21.498 1.00 85.69 187 SER A CA 1
ATOM 1543 C C . SER A 1 187 ? 2.284 -1.633 -22.383 1.00 85.69 187 SER A C 1
ATOM 1545 O O . SER A 1 187 ? 1.680 -2.586 -21.885 1.00 85.69 187 SER A O 1
ATOM 1547 N N . LEU A 1 188 ? 2.262 -1.385 -23.699 1.00 86.31 188 LEU A N 1
ATOM 1548 C CA . LEU A 1 188 ? 1.543 -2.223 -24.660 1.00 86.31 188 LEU A CA 1
ATOM 1549 C C . LEU A 1 188 ? 2.155 -3.614 -24.807 1.00 86.31 188 LEU A C 1
ATOM 1551 O O . LEU A 1 188 ? 1.398 -4.571 -24.788 1.00 86.31 188 LEU A O 1
ATOM 1555 N N . HIS A 1 189 ? 3.480 -3.760 -24.813 1.00 83.75 189 HIS A N 1
ATOM 1556 C CA . HIS A 1 189 ? 4.123 -5.083 -24.785 1.00 83.75 189 HIS A CA 1
ATOM 1557 C C . HIS A 1 189 ? 3.619 -5.966 -23.622 1.00 83.75 189 HIS A C 1
ATOM 1559 O O . HIS A 1 189 ? 3.267 -7.128 -23.806 1.00 83.75 189 HIS A O 1
ATOM 1565 N N . HIS A 1 190 ? 3.502 -5.398 -22.415 1.00 77.31 190 HIS A N 1
ATOM 1566 C CA . HIS A 1 190 ? 3.036 -6.132 -21.225 1.00 77.31 190 HIS A CA 1
ATOM 1567 C C . HIS A 1 190 ? 1.521 -6.337 -21.147 1.00 77.31 190 HIS A C 1
ATOM 1569 O O . HIS A 1 190 ? 1.047 -7.125 -20.326 1.00 77.31 190 HIS A O 1
ATOM 1575 N N . THR A 1 191 ? 0.743 -5.581 -21.920 1.00 76.12 191 THR A N 1
ATOM 1576 C CA . THR A 1 191 ? -0.728 -5.673 -21.918 1.00 76.12 191 THR A CA 1
ATOM 1577 C C . THR A 1 191 ? -1.269 -6.421 -23.134 1.00 76.12 191 THR A C 1
ATOM 1579 O O . THR A 1 191 ? -2.326 -7.041 -23.038 1.00 76.12 191 THR A O 1
ATOM 1582 N N . GLN A 1 192 ? -0.528 -6.417 -24.241 1.00 78.62 192 GLN A N 1
ATOM 1583 C CA . GLN A 1 192 ? -0.813 -7.070 -25.511 1.00 78.62 192 GLN A CA 1
ATOM 1584 C C . GLN A 1 192 ? 0.352 -8.012 -25.844 1.00 78.62 192 GLN A C 1
ATOM 1586 O O . GLN A 1 192 ? 1.337 -7.625 -26.467 1.00 78.62 192 GLN A O 1
ATOM 1591 N N . PHE A 1 193 ? 0.223 -9.280 -25.444 1.00 69.19 193 PHE A N 1
ATOM 1592 C CA . PHE A 1 193 ? 1.289 -10.292 -25.532 1.00 69.19 193 PHE A CA 1
ATOM 1593 C C . PHE A 1 193 ? 1.811 -10.597 -26.950 1.00 69.19 193 PHE A C 1
ATOM 1595 O O . PHE A 1 193 ? 2.784 -11.334 -27.084 1.00 69.19 193 PHE A O 1
ATOM 1602 N N . TRP A 1 194 ? 1.171 -10.074 -28.001 1.00 78.75 194 TRP A N 1
ATOM 1603 C CA . TRP A 1 194 ? 1.467 -10.411 -29.398 1.00 78.75 194 TRP A CA 1
ATOM 1604 C C . TRP A 1 194 ? 2.052 -9.255 -30.218 1.00 78.75 194 TRP A C 1
ATOM 1606 O O . TRP A 1 194 ? 2.087 -9.326 -31.448 1.00 78.75 194 TRP A O 1
ATOM 1616 N N . THR A 1 195 ? 2.483 -8.186 -29.554 1.00 84.44 195 THR A N 1
ATOM 1617 C CA . THR A 1 195 ? 2.954 -6.956 -30.201 1.00 84.44 195 THR A CA 1
ATOM 1618 C C . THR A 1 195 ? 4.125 -6.344 -29.442 1.00 84.44 195 THR A C 1
ATOM 1620 O O . THR A 1 195 ? 4.282 -6.597 -28.249 1.00 84.44 195 THR A O 1
ATOM 1623 N N . ASN A 1 196 ? 4.896 -5.483 -30.110 1.00 87.06 196 ASN A N 1
ATOM 1624 C CA . ASN A 1 196 ? 5.995 -4.718 -29.518 1.00 87.06 196 ASN A CA 1
ATOM 1625 C C . ASN A 1 196 ? 7.059 -5.616 -28.857 1.00 87.06 196 ASN A C 1
ATOM 1627 O O . ASN A 1 196 ? 7.331 -5.472 -27.670 1.00 87.06 196 ASN A O 1
ATOM 1631 N N . TYR A 1 197 ? 7.635 -6.574 -29.582 1.00 80.75 197 TYR A N 1
ATOM 1632 C CA . TYR A 1 197 ? 8.559 -7.566 -29.011 1.00 80.75 197 TYR A CA 1
ATOM 1633 C C . TYR A 1 197 ? 9.956 -7.018 -28.690 1.00 80.75 197 TYR A C 1
ATOM 1635 O O . TYR A 1 197 ? 10.629 -7.539 -27.804 1.00 80.75 197 TYR A O 1
ATOM 1643 N N . CYS A 1 198 ? 10.407 -5.987 -29.402 1.00 81.75 198 CYS A N 1
ATOM 1644 C CA . CYS A 1 198 ? 11.726 -5.392 -29.223 1.00 81.75 198 CYS A CA 1
ATOM 1645 C C . CYS A 1 198 ? 11.815 -4.653 -27.893 1.00 81.75 198 CYS A C 1
ATOM 1647 O O . CYS A 1 198 ? 10.892 -3.943 -27.487 1.00 81.75 198 CYS A O 1
ATOM 1649 N N . LEU A 1 199 ? 12.960 -4.795 -27.232 1.00 71.69 199 LEU A N 1
ATOM 1650 C CA . LEU A 1 199 ? 13.123 -4.390 -25.844 1.00 71.69 199 LEU A CA 1
ATOM 1651 C C . LEU A 1 199 ? 13.243 -2.867 -25.687 1.00 71.69 199 LEU A C 1
ATOM 1653 O O . LEU A 1 199 ? 12.592 -2.285 -24.818 1.00 71.69 199 LEU A O 1
ATOM 1657 N N . PHE A 1 200 ? 14.058 -2.227 -26.528 1.00 82.12 200 PHE A N 1
ATOM 1658 C CA . PHE A 1 200 ? 14.380 -0.804 -26.472 1.00 82.12 200 PHE A CA 1
ATOM 1659 C C . PHE A 1 200 ? 14.190 -0.056 -27.797 1.00 82.12 200 PHE A C 1
ATOM 1661 O O . PHE A 1 200 ? 14.121 1.179 -27.802 1.00 82.12 200 PHE A O 1
ATOM 1668 N N . MET A 1 201 ? 14.084 -0.765 -28.922 1.00 86.69 201 MET A N 1
ATOM 1669 C CA . MET A 1 201 ? 14.032 -0.145 -30.248 1.00 86.69 201 MET A CA 1
ATOM 1670 C C . MET A 1 201 ? 12.884 -0.680 -31.112 1.00 86.69 201 MET A C 1
ATOM 1672 O O . MET A 1 201 ? 12.969 -1.796 -31.618 1.00 86.69 201 MET A O 1
ATOM 1676 N N . PRO A 1 202 ? 11.845 0.130 -31.389 1.00 88.00 202 PRO A N 1
ATOM 1677 C CA . PRO A 1 202 ? 10.703 -0.291 -32.205 1.00 88.00 202 PRO A CA 1
ATOM 1678 C C . PRO A 1 202 ? 11.016 -0.593 -33.679 1.00 88.00 202 PRO A C 1
ATOM 1680 O O . PRO A 1 202 ? 10.127 -1.013 -34.416 1.00 88.00 202 PRO A O 1
ATOM 1683 N N . LEU A 1 203 ? 12.242 -0.338 -34.151 1.00 88.56 203 LEU A N 1
ATOM 1684 C CA . LEU A 1 203 ? 12.628 -0.474 -35.557 1.00 88.56 203 LEU A CA 1
ATOM 1685 C C . LEU A 1 203 ? 12.276 -1.845 -36.145 1.00 88.56 203 LEU A C 1
ATOM 1687 O O . LEU A 1 203 ? 11.691 -1.894 -37.227 1.00 88.56 203 LEU A O 1
ATOM 1691 N N . TYR A 1 204 ? 12.602 -2.948 -35.465 1.00 84.75 204 TYR A N 1
ATOM 1692 C CA . TYR A 1 204 ? 12.301 -4.274 -36.013 1.00 84.75 204 TYR A CA 1
ATOM 1693 C C . TYR A 1 204 ? 10.827 -4.630 -35.895 1.00 84.75 204 TYR A C 1
ATOM 1695 O O . TYR A 1 204 ? 10.300 -5.239 -36.818 1.00 84.75 204 TYR A O 1
ATOM 1703 N N . ASP A 1 205 ? 10.133 -4.190 -34.845 1.00 86.75 205 ASP A N 1
ATOM 1704 C CA . ASP A 1 205 ? 8.679 -4.344 -34.782 1.00 86.75 205 ASP A CA 1
ATOM 1705 C C . ASP A 1 205 ? 7.971 -3.602 -35.918 1.00 86.75 205 ASP A C 1
ATOM 1707 O O . ASP A 1 205 ? 6.974 -4.080 -36.455 1.00 86.75 205 ASP A O 1
ATOM 1711 N N . TYR A 1 206 ? 8.513 -2.461 -36.343 1.00 87.75 206 TYR A N 1
ATOM 1712 C CA . TYR A 1 206 ? 8.035 -1.759 -37.527 1.00 87.75 206 TYR A CA 1
ATOM 1713 C C . TYR A 1 206 ? 8.350 -2.525 -38.824 1.00 87.75 206 TYR A C 1
ATOM 1715 O O . TYR A 1 206 ? 7.465 -2.690 -39.661 1.00 87.75 206 TYR A O 1
ATOM 1723 N N . ILE A 1 207 ? 9.584 -3.020 -38.992 1.00 89.25 207 ILE A N 1
ATOM 1724 C CA . ILE A 1 207 ? 10.009 -3.771 -40.192 1.00 89.25 207 ILE A CA 1
ATOM 1725 C C . ILE A 1 207 ? 9.218 -5.077 -40.352 1.00 89.25 207 ILE A C 1
ATOM 1727 O O . ILE A 1 207 ? 8.823 -5.419 -41.466 1.00 89.25 207 ILE A O 1
ATOM 1731 N N . TYR A 1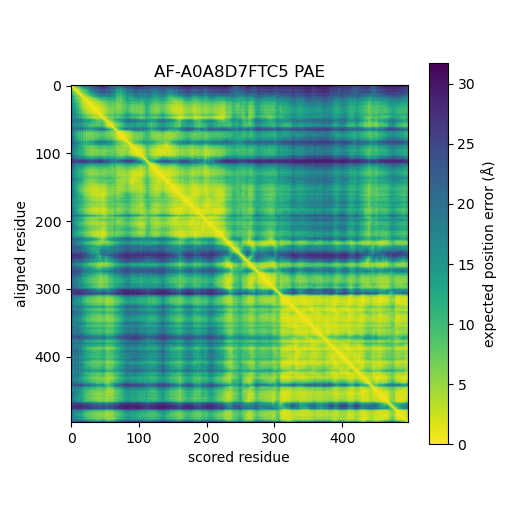 208 ? 8.985 -5.800 -39.256 1.00 86.19 208 TYR A N 1
ATOM 1732 C CA . TYR A 1 208 ? 8.309 -7.098 -39.254 1.00 86.19 208 TYR A CA 1
ATOM 1733 C C . TYR A 1 208 ? 6.796 -7.008 -39.006 1.00 86.19 208 TYR A C 1
ATOM 1735 O O . TYR A 1 208 ? 6.118 -8.034 -39.007 1.00 86.19 208 TYR A O 1
ATOM 1743 N N . GLY A 1 209 ? 6.245 -5.801 -38.839 1.00 87.38 209 GLY A N 1
ATOM 1744 C CA . GLY A 1 209 ? 4.801 -5.582 -38.706 1.00 87.38 209 GLY A CA 1
ATOM 1745 C C . GLY A 1 209 ? 4.203 -6.043 -37.373 1.00 87.38 209 GLY A C 1
ATOM 1746 O O . GLY A 1 209 ? 3.011 -6.329 -37.310 1.00 87.38 209 GLY A O 1
ATOM 1747 N N . THR A 1 210 ? 5.009 -6.119 -36.316 1.00 88.25 210 THR A N 1
ATOM 1748 C CA . THR A 1 210 ? 4.596 -6.505 -34.956 1.00 88.25 210 THR A CA 1
ATOM 1749 C C . THR A 1 210 ? 4.412 -5.307 -34.018 1.00 88.25 210 THR A C 1
AT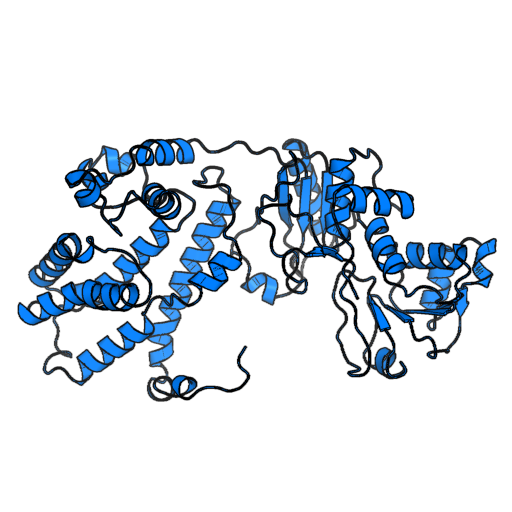OM 1751 O O . THR A 1 210 ? 4.057 -5.483 -32.854 1.00 88.25 210 THR A O 1
ATOM 1754 N N . MET A 1 211 ? 4.602 -4.080 -34.515 1.00 87.50 211 MET A N 1
ATOM 1755 C CA . MET A 1 211 ? 4.348 -2.849 -33.764 1.00 87.50 211 MET A CA 1
ATOM 1756 C C . MET A 1 211 ? 2.845 -2.624 -33.530 1.00 87.50 211 MET A C 1
ATOM 1758 O O . MET A 1 211 ? 2.049 -2.608 -34.469 1.00 87.50 211 MET A O 1
ATOM 1762 N N . ASP A 1 212 ? 2.458 -2.370 -32.281 1.00 88.69 212 ASP A N 1
ATOM 1763 C CA . ASP A 1 212 ? 1.081 -2.057 -31.914 1.00 88.69 212 ASP A CA 1
ATOM 1764 C C . ASP A 1 212 ? 0.682 -0.663 -32.434 1.00 88.69 212 ASP A C 1
ATOM 1766 O O . ASP A 1 212 ? 1.240 0.371 -32.040 1.00 88.69 212 ASP A O 1
ATOM 1770 N N . MET A 1 213 ? -0.339 -0.638 -33.294 1.00 87.44 213 MET A N 1
ATOM 1771 C CA . MET A 1 213 ? -0.870 0.567 -33.945 1.00 87.44 213 MET A CA 1
ATOM 1772 C C . MET A 1 213 ? -1.464 1.587 -32.958 1.00 87.44 213 MET A C 1
ATOM 1774 O O . MET A 1 213 ? -1.620 2.764 -33.287 1.00 87.44 213 MET A O 1
ATOM 1778 N N . SER A 1 214 ? -1.810 1.160 -31.743 1.00 89.81 214 SER A N 1
ATOM 1779 C CA . SER A 1 214 ? -2.330 2.020 -30.683 1.00 89.81 214 SER A CA 1
ATOM 1780 C C . SER A 1 214 ? -1.240 2.757 -29.902 1.00 89.81 214 SER A C 1
ATOM 1782 O O . SER A 1 214 ? -1.581 3.699 -29.188 1.00 89.81 214 SER A O 1
ATOM 1784 N N . THR A 1 215 ? 0.047 2.430 -30.085 1.00 88.06 215 THR A N 1
ATOM 1785 C CA . THR A 1 215 ? 1.176 3.055 -29.363 1.00 88.06 215 THR A CA 1
ATOM 1786 C C . THR A 1 215 ? 1.141 4.582 -29.426 1.00 88.06 215 THR A C 1
ATOM 1788 O O . THR A 1 215 ? 1.172 5.258 -28.398 1.00 88.06 215 THR A O 1
ATOM 1791 N N . GLU A 1 216 ? 1.024 5.153 -30.627 1.00 88.44 216 GLU A N 1
ATOM 1792 C CA . GLU A 1 216 ? 1.008 6.610 -30.803 1.00 88.44 216 GLU A CA 1
ATOM 1793 C C . GLU A 1 216 ? -0.263 7.241 -30.212 1.00 88.44 216 GLU A C 1
ATOM 1795 O O . GLU A 1 216 ? -0.228 8.324 -29.622 1.00 88.44 216 GLU A O 1
ATOM 1800 N N . LYS A 1 217 ? -1.398 6.545 -30.336 1.00 90.50 217 LYS A N 1
ATOM 1801 C CA . LYS A 1 217 ? -2.674 6.985 -29.765 1.00 90.50 217 LYS A CA 1
ATOM 1802 C C . LYS A 1 217 ? -2.615 6.994 -28.236 1.00 90.50 217 LYS A C 1
ATOM 1804 O O . LYS A 1 217 ? -3.091 7.953 -27.632 1.00 90.50 217 LYS A O 1
ATOM 1809 N N . LEU A 1 218 ? -2.029 5.965 -27.622 1.00 89.19 218 LEU A N 1
ATOM 1810 C CA . LEU A 1 218 ? -1.841 5.855 -26.178 1.00 89.19 218 LEU A CA 1
ATOM 1811 C C . LEU A 1 218 ? -0.924 6.966 -25.661 1.00 89.19 218 LEU A C 1
ATOM 1813 O O . LEU A 1 218 ? -1.317 7.686 -24.744 1.00 89.19 218 LEU A O 1
ATOM 1817 N N . TYR A 1 219 ? 0.213 7.186 -26.327 1.00 90.19 219 TYR A N 1
ATOM 1818 C CA . TYR A 1 219 ? 1.137 8.278 -26.019 1.00 90.19 219 TYR A CA 1
ATOM 1819 C C . TYR A 1 219 ? 0.430 9.644 -26.060 1.00 90.19 219 TYR A C 1
ATOM 1821 O O . TYR A 1 219 ? 0.471 10.414 -25.106 1.00 90.19 219 TYR A O 1
ATOM 1829 N N . LYS A 1 220 ? -0.300 9.954 -27.141 1.00 89.69 220 LYS A N 1
ATOM 1830 C CA . LYS A 1 220 ? -1.011 11.241 -27.253 1.00 89.69 220 LYS A CA 1
ATOM 1831 C C . LYS A 1 220 ? -2.149 11.377 -26.242 1.00 89.69 220 LYS A C 1
ATOM 1833 O O . LYS A 1 220 ? -2.440 12.485 -25.798 1.00 89.69 220 LYS A O 1
ATOM 1838 N N . ASN A 1 221 ? -2.819 10.281 -25.891 1.00 88.25 221 ASN A N 1
ATOM 1839 C CA . ASN A 1 221 ? -3.891 10.299 -24.901 1.00 88.25 221 ASN A CA 1
ATOM 1840 C C . ASN A 1 221 ? -3.361 10.497 -23.478 1.00 88.25 221 ASN A C 1
ATOM 1842 O O . ASN A 1 221 ? -3.977 11.251 -22.726 1.00 88.25 221 ASN A O 1
ATOM 1846 N N . SER A 1 222 ? -2.221 9.898 -23.120 1.00 87.75 222 SER A N 1
ATOM 1847 C CA . SER A 1 222 ? -1.606 10.113 -21.806 1.00 87.75 222 SER A CA 1
ATOM 1848 C C . SER A 1 222 ? -1.248 11.592 -21.604 1.00 87.75 222 SER A C 1
ATOM 1850 O O . SER A 1 222 ? -1.528 12.150 -20.545 1.00 87.75 222 SER A O 1
ATOM 1852 N N . LEU A 1 223 ? -0.768 12.277 -22.651 1.00 88.25 223 LEU A N 1
ATOM 1853 C CA . LEU A 1 223 ? -0.448 13.712 -22.627 1.00 88.25 223 LEU A CA 1
ATOM 1854 C C . LEU A 1 223 ? -1.656 14.650 -22.472 1.00 88.25 223 LEU A C 1
ATOM 1856 O O . LEU A 1 223 ? -1.474 15.789 -22.049 1.00 88.25 223 LEU A O 1
ATOM 1860 N N . LYS A 1 224 ? -2.883 14.214 -22.782 1.00 87.06 224 LYS A N 1
ATOM 1861 C CA . LYS A 1 224 ? -4.096 15.019 -22.514 1.00 87.06 224 LYS A CA 1
ATOM 1862 C C . LYS A 1 224 ? -4.413 15.070 -21.018 1.00 87.06 224 LYS A C 1
ATOM 1864 O O . LYS A 1 224 ? -4.908 16.075 -20.507 1.00 87.06 224 LYS A O 1
ATOM 1869 N N . GLY A 1 225 ? -4.074 13.985 -20.327 1.00 78.75 225 GLY A N 1
ATOM 1870 C CA . GLY A 1 225 ? -4.356 13.774 -18.921 1.00 78.75 225 GLY A CA 1
ATOM 1871 C C . GLY A 1 225 ? -5.830 13.490 -18.644 1.00 78.75 225 GLY A C 1
ATOM 1872 O O . GLY A 1 225 ? -6.703 13.759 -19.468 1.00 78.75 225 GLY A O 1
ATOM 1873 N N . LYS A 1 226 ? -6.100 12.921 -17.471 1.00 74.81 226 LYS A N 1
ATOM 1874 C CA . LYS A 1 226 ? -7.450 12.579 -17.014 1.00 74.81 226 LYS A CA 1
ATOM 1875 C C . LYS A 1 226 ? -7.888 13.544 -15.919 1.00 74.81 226 LYS A C 1
ATOM 1877 O O . LYS A 1 226 ? -7.132 13.804 -14.981 1.00 74.81 226 LYS A O 1
ATOM 1882 N N . GLU A 1 227 ? -9.089 14.097 -16.050 1.00 68.00 227 GLU A N 1
ATOM 1883 C CA . GLU A 1 227 ? -9.748 14.756 -14.925 1.00 68.00 227 GLU A CA 1
ATOM 1884 C C . GLU A 1 227 ? -10.332 13.677 -14.021 1.00 68.00 227 GLU A C 1
ATOM 1886 O O . GLU A 1 227 ? -11.077 12.810 -14.470 1.00 68.00 227 GLU A O 1
ATOM 1891 N N . GLU A 1 228 ? -9.944 13.707 -12.752 1.00 67.25 228 GLU A N 1
ATOM 1892 C CA . GLU A 1 228 ? -10.432 12.771 -11.750 1.00 67.25 228 GLU A CA 1
ATOM 1893 C C . GLU A 1 228 ? -11.097 13.550 -10.628 1.00 67.25 228 GLU A C 1
ATOM 1895 O O . GLU A 1 228 ? -10.467 14.394 -9.979 1.00 67.25 228 GLU A O 1
ATOM 1900 N N . THR A 1 229 ? -12.361 13.231 -10.391 1.00 69.00 229 THR A N 1
ATOM 1901 C CA . THR A 1 229 ? -13.141 13.712 -9.260 1.00 69.00 229 THR A CA 1
ATOM 1902 C C . THR A 1 229 ? -13.213 12.580 -8.233 1.00 69.00 229 THR A C 1
ATOM 1904 O O . THR A 1 229 ? -13.897 11.580 -8.458 1.00 69.00 229 THR A O 1
ATOM 1907 N N . PRO A 1 230 ? -12.466 12.659 -7.114 1.00 76.12 230 PRO A N 1
ATOM 1908 C CA . PRO A 1 230 ? -12.564 11.637 -6.085 1.00 76.12 230 PRO A CA 1
ATOM 1909 C C . PRO A 1 230 ? -13.953 11.697 -5.463 1.00 76.12 230 PRO A C 1
ATOM 1911 O O . PRO A 1 230 ? -14.416 12.775 -5.117 1.00 76.12 230 PRO A O 1
ATOM 1914 N N . ASN A 1 231 ? -14.596 10.552 -5.252 1.00 78.06 231 ASN A N 1
ATOM 1915 C CA . ASN A 1 231 ? -15.816 10.494 -4.452 1.00 78.06 231 ASN A CA 1
ATOM 1916 C C . ASN A 1 231 ? -15.489 10.361 -2.962 1.00 78.06 231 ASN A C 1
ATOM 1918 O O . ASN A 1 231 ? -16.204 10.912 -2.127 1.00 78.06 231 ASN A O 1
ATOM 1922 N N . VAL A 1 232 ? -14.399 9.663 -2.626 1.00 75.06 232 VAL A N 1
ATOM 1923 C CA . VAL A 1 232 ? -13.945 9.463 -1.244 1.00 75.06 232 VAL A CA 1
ATOM 1924 C C . VAL A 1 232 ? -12.480 9.844 -1.119 1.00 75.06 232 VAL A C 1
ATOM 1926 O O . VAL A 1 232 ? -11.640 9.324 -1.850 1.00 75.06 232 VAL A O 1
ATOM 1929 N N . VAL A 1 233 ? -12.141 10.697 -0.156 1.00 76.12 233 VAL A N 1
ATOM 1930 C CA . VAL A 1 233 ? -10.750 11.031 0.174 1.00 76.12 233 VAL A CA 1
ATOM 1931 C C . VAL A 1 233 ? -10.424 10.516 1.571 1.00 76.12 233 VAL A C 1
ATOM 1933 O O . VAL A 1 233 ? -11.111 10.818 2.538 1.00 76.12 233 VAL A O 1
ATOM 1936 N N . HIS A 1 234 ? -9.369 9.716 1.691 1.00 76.62 234 HIS A N 1
ATOM 1937 C CA . HIS A 1 234 ? -8.836 9.243 2.963 1.00 76.62 234 HIS A CA 1
ATOM 1938 C C . HIS A 1 234 ? -7.554 10.003 3.301 1.00 76.62 234 HIS A C 1
ATOM 1940 O O . HIS A 1 234 ? -6.535 9.812 2.635 1.00 76.62 234 HIS A O 1
ATOM 1946 N N . LEU A 1 235 ? -7.592 10.863 4.317 1.00 72.69 235 LEU A N 1
ATOM 1947 C CA . LEU A 1 235 ? -6.416 11.596 4.787 1.00 72.69 235 LEU A CA 1
ATOM 1948 C C . LEU A 1 235 ? -5.664 10.751 5.812 1.00 72.69 235 LEU A C 1
ATOM 1950 O O . LEU A 1 235 ? -6.250 10.343 6.806 1.00 72.69 235 LEU A O 1
ATOM 1954 N N . THR A 1 236 ? -4.370 10.517 5.615 1.00 71.88 236 THR A N 1
ATOM 1955 C CA . THR A 1 236 ? -3.542 9.732 6.546 1.00 71.88 236 THR A CA 1
ATOM 1956 C C . THR A 1 236 ? -2.241 10.446 6.893 1.00 71.88 236 THR A C 1
ATOM 1958 O O . THR A 1 236 ? -1.708 11.214 6.091 1.00 71.88 236 THR A O 1
ATOM 1961 N N . HIS A 1 237 ? -1.696 10.138 8.071 1.00 68.44 237 HIS A N 1
ATOM 1962 C CA . HIS A 1 237 ? -0.366 10.569 8.514 1.00 68.44 237 HIS A CA 1
ATOM 1963 C C . HIS A 1 237 ? 0.664 9.450 8.439 1.00 68.44 237 HIS A C 1
ATOM 1965 O O . HIS A 1 237 ? 0.328 8.265 8.395 1.00 68.44 237 HIS A O 1
ATOM 1971 N N . LEU A 1 238 ? 1.937 9.840 8.474 1.00 62.19 238 LEU A N 1
ATOM 1972 C CA . LEU A 1 238 ? 3.056 8.911 8.594 1.00 62.19 238 LEU A CA 1
ATOM 1973 C C . LEU A 1 238 ? 3.355 8.676 10.067 1.00 62.19 238 LEU A C 1
ATOM 1975 O O . LEU A 1 238 ? 3.578 9.618 10.821 1.00 62.19 238 LEU A O 1
ATOM 1979 N N . THR A 1 239 ? 3.333 7.414 10.480 1.00 56.34 239 THR A N 1
ATOM 1980 C CA . THR A 1 239 ? 3.355 7.042 11.901 1.00 56.34 239 THR A CA 1
ATOM 1981 C C . THR A 1 239 ? 4.676 6.423 12.341 1.00 56.34 239 THR A C 1
ATOM 1983 O O . THR A 1 239 ? 4.985 6.439 13.529 1.00 56.34 239 THR A O 1
ATOM 1986 N N . THR A 1 240 ? 5.494 5.922 11.407 1.00 56.03 240 THR A N 1
ATOM 1987 C CA . THR A 1 240 ? 6.822 5.367 11.710 1.00 56.03 240 THR A CA 1
ATOM 1988 C C . THR A 1 240 ? 7.887 5.866 10.736 1.00 56.03 240 THR A C 1
ATOM 1990 O O . THR A 1 240 ? 7.603 6.135 9.569 1.00 56.03 240 THR A O 1
ATOM 1993 N N . LEU A 1 241 ? 9.141 5.937 11.198 1.00 49.69 241 LEU A N 1
ATOM 1994 C CA . LEU A 1 241 ? 10.296 6.282 10.359 1.00 49.69 241 LEU A CA 1
ATOM 1995 C C . LEU A 1 241 ? 10.472 5.278 9.203 1.00 49.69 241 LEU A C 1
ATOM 1997 O O . LEU A 1 241 ? 10.798 5.660 8.086 1.00 49.69 241 LEU A O 1
ATOM 2001 N N . GLN A 1 242 ? 10.178 3.995 9.441 1.00 45.91 242 GLN A N 1
ATOM 2002 C CA . GLN A 1 242 ? 10.177 2.964 8.397 1.00 45.91 242 GLN A CA 1
ATOM 2003 C C . GLN A 1 242 ? 9.105 3.228 7.332 1.00 45.91 242 GLN A C 1
ATOM 2005 O O . GLN A 1 242 ? 9.383 3.080 6.144 1.00 45.91 242 GLN A O 1
ATOM 2010 N N . SER A 1 243 ? 7.914 3.699 7.723 1.00 51.16 243 SER A N 1
ATOM 2011 C CA . SER A 1 243 ? 6.901 4.161 6.765 1.00 51.16 243 SER A CA 1
ATOM 2012 C C . SER A 1 243 ? 7.439 5.299 5.894 1.00 51.16 243 SER A C 1
ATOM 2014 O O . SER A 1 243 ? 7.150 5.307 4.705 1.00 51.16 243 SER A O 1
ATOM 2016 N N . ILE A 1 244 ? 8.252 6.209 6.450 1.00 49.75 244 ILE A N 1
ATOM 2017 C CA . ILE A 1 244 ? 8.888 7.319 5.716 1.00 49.75 244 ILE A CA 1
ATOM 2018 C C . ILE A 1 244 ? 9.924 6.800 4.704 1.00 49.75 244 ILE A C 1
ATOM 2020 O O . ILE A 1 244 ? 9.923 7.263 3.570 1.00 49.75 244 ILE A O 1
ATOM 2024 N N . TYR A 1 245 ? 10.753 5.811 5.061 1.00 41.16 245 TYR A N 1
ATOM 2025 C CA . TYR A 1 245 ? 11.741 5.219 4.139 1.00 41.16 245 TYR A CA 1
ATOM 2026 C C . TYR A 1 245 ? 11.120 4.373 3.021 1.00 41.16 245 TYR A C 1
ATOM 2028 O O . TYR A 1 245 ? 11.657 4.316 1.918 1.00 41.16 245 TYR A O 1
ATOM 2036 N N . HIS A 1 246 ? 9.979 3.730 3.277 1.00 44.78 246 HIS A N 1
ATOM 2037 C CA . HIS A 1 246 ? 9.197 3.066 2.229 1.00 44.78 246 HIS A CA 1
ATOM 2038 C C . HIS A 1 246 ? 8.357 4.051 1.400 1.00 44.78 246 HIS A C 1
ATOM 2040 O O . HIS A 1 246 ? 7.790 3.674 0.362 1.00 44.78 246 HIS A O 1
ATOM 2046 N N . LEU A 1 247 ? 8.286 5.311 1.838 1.00 44.53 247 LEU A N 1
ATOM 2047 C CA . LEU A 1 247 ? 7.580 6.379 1.163 1.00 44.53 247 LEU A CA 1
ATOM 2048 C C . LEU A 1 247 ? 8.484 7.239 0.290 1.00 44.53 247 LEU A C 1
ATOM 2050 O O . LEU A 1 247 ? 9.695 7.356 0.428 1.00 44.53 247 LEU A O 1
ATOM 2054 N N . ARG A 1 248 ? 7.790 7.800 -0.686 1.00 44.56 248 ARG A N 1
ATOM 2055 C CA . ARG A 1 248 ? 8.267 8.614 -1.790 1.00 44.56 248 ARG A CA 1
ATOM 2056 C C . ARG A 1 248 ? 8.768 9.938 -1.223 1.00 44.56 248 ARG A C 1
ATOM 2058 O O . ARG A 1 248 ? 8.075 10.545 -0.411 1.00 44.56 248 ARG A O 1
ATOM 2065 N N . ILE A 1 249 ? 9.926 10.414 -1.669 1.00 35.34 249 ILE A N 1
ATOM 2066 C CA . ILE A 1 249 ? 10.320 11.802 -1.401 1.00 35.34 249 ILE A CA 1
ATOM 2067 C C . ILE A 1 249 ? 9.414 12.704 -2.258 1.00 35.34 249 ILE A C 1
ATOM 2069 O O . ILE A 1 249 ? 9.444 12.617 -3.483 1.00 35.34 249 ILE A O 1
ATOM 2073 N N . GLY A 1 250 ? 8.587 13.535 -1.617 1.00 40.72 250 GLY A N 1
ATOM 2074 C CA . GLY A 1 250 ? 7.600 14.406 -2.271 1.00 40.72 250 GLY A CA 1
ATOM 2075 C C . GLY A 1 250 ? 6.161 14.060 -1.871 1.00 40.72 250 GLY A C 1
ATOM 2076 O O . GLY A 1 250 ? 5.755 12.903 -1.910 1.00 40.72 250 GLY A O 1
ATOM 2077 N N . PHE A 1 251 ? 5.406 15.066 -1.425 1.00 42.97 251 PHE A N 1
ATOM 2078 C CA . PHE A 1 251 ? 4.085 14.900 -0.810 1.00 42.97 251 PHE A CA 1
ATOM 2079 C C . PHE A 1 251 ? 2.958 14.527 -1.785 1.00 42.97 251 PHE A C 1
ATOM 2081 O O . PHE A 1 251 ? 3.041 14.771 -2.987 1.00 42.97 251 PHE A O 1
ATOM 2088 N N . CYS A 1 252 ? 1.881 14.011 -1.175 1.00 42.22 252 CYS A N 1
ATOM 2089 C CA . CYS A 1 252 ? 0.731 13.273 -1.705 1.00 42.22 252 CYS A CA 1
ATOM 2090 C C . CYS A 1 252 ? 1.065 11.814 -2.078 1.00 42.22 252 CYS A C 1
ATOM 2092 O O . CYS A 1 252 ? 2.022 11.516 -2.773 1.00 42.22 252 CYS A O 1
ATOM 2094 N N . SER A 1 253 ? 0.285 10.859 -1.576 1.00 46.53 253 SER A N 1
ATOM 2095 C CA . SER A 1 253 ? 0.119 9.579 -2.265 1.00 46.53 253 SER A CA 1
ATOM 2096 C C . SER A 1 253 ? -1.184 9.688 -3.041 1.00 46.53 253 SER A C 1
ATOM 2098 O O . SER A 1 253 ? -2.040 10.503 -2.707 1.00 46.53 253 SER A O 1
ATOM 2100 N N . LYS A 1 254 ? -1.320 8.910 -4.104 1.00 54.25 254 LYS A N 1
ATOM 2101 C CA . LYS A 1 254 ? -2.573 8.737 -4.821 1.00 54.25 254 LYS A CA 1
ATOM 2102 C C . LYS A 1 254 ? -2.693 7.245 -5.051 1.00 54.25 254 LYS A C 1
ATOM 2104 O O . LYS A 1 254 ? -1.898 6.651 -5.775 1.00 54.25 254 LYS A O 1
ATOM 2109 N N . THR A 1 255 ? -3.615 6.627 -4.336 1.00 53.78 255 THR A N 1
ATOM 2110 C CA . THR A 1 255 ? -4.046 5.256 -4.593 1.00 53.78 255 THR A CA 1
ATOM 2111 C C . THR A 1 255 ? -5.488 5.387 -5.021 1.00 53.78 255 THR A C 1
ATOM 2113 O O . THR A 1 255 ? -6.242 6.020 -4.287 1.00 53.78 255 THR A O 1
ATOM 2116 N N . LEU A 1 256 ? -5.834 4.835 -6.183 1.00 56.03 256 LEU A N 1
ATOM 2117 C CA . LEU A 1 256 ? -7.181 4.863 -6.749 1.00 56.03 256 LEU A CA 1
ATOM 2118 C C . LEU A 1 256 ? -7.842 3.489 -6.609 1.00 56.03 256 LEU A C 1
ATOM 2120 O O . LEU A 1 256 ? -7.913 2.748 -7.594 1.00 56.03 256 LEU A O 1
ATOM 2124 N N . PRO A 1 257 ? -8.274 3.079 -5.402 1.00 59.22 257 PRO A N 1
ATOM 2125 C CA . PRO A 1 257 ? -9.214 1.991 -5.334 1.00 59.22 257 PRO A CA 1
ATOM 2126 C C . PRO A 1 257 ? -10.562 2.408 -5.908 1.00 59.22 257 PRO A C 1
ATOM 2128 O O . PRO A 1 257 ? -11.031 3.523 -5.672 1.00 59.22 257 PRO A O 1
ATOM 2131 N N . VAL A 1 258 ? -11.191 1.479 -6.616 1.00 57.34 258 VAL A N 1
ATOM 2132 C CA . VAL A 1 258 ? -12.562 1.622 -7.103 1.00 57.34 258 VAL A CA 1
ATOM 2133 C C . VAL A 1 258 ? -13.411 0.570 -6.399 1.00 57.34 258 VAL A C 1
ATOM 2135 O O . VAL A 1 258 ? -13.033 -0.601 -6.377 1.00 57.34 258 VAL A O 1
ATOM 2138 N N . VAL A 1 259 ? -14.523 0.989 -5.788 1.00 59.88 259 VAL A N 1
ATOM 2139 C CA . VAL A 1 259 ? -15.569 0.092 -5.258 1.00 59.88 259 VAL A CA 1
ATOM 2140 C C . VAL A 1 259 ? -16.882 0.480 -5.913 1.00 59.88 259 VAL A C 1
ATOM 2142 O O . VAL A 1 259 ? -17.408 1.558 -5.640 1.00 59.88 259 VAL A O 1
ATOM 2145 N N . GLY A 1 260 ? -17.401 -0.382 -6.789 1.00 65.56 260 GLY A N 1
ATOM 2146 C CA . GLY A 1 260 ? -18.546 -0.019 -7.625 1.00 65.56 260 GLY A CA 1
ATOM 2147 C C . GLY A 1 260 ? -18.178 1.147 -8.545 1.00 65.56 260 GLY A C 1
ATOM 2148 O O . GLY A 1 260 ? -17.258 1.017 -9.345 1.00 65.56 260 GLY A O 1
ATOM 2149 N N . GLU A 1 261 ? -18.858 2.285 -8.397 1.00 66.62 261 GLU A N 1
ATOM 2150 C CA . GLU A 1 261 ? -18.577 3.523 -9.146 1.00 66.62 261 GLU A CA 1
ATOM 2151 C C . GLU A 1 261 ? -17.759 4.559 -8.349 1.00 66.62 261 GLU A C 1
ATOM 2153 O O . GLU A 1 261 ? -17.400 5.604 -8.887 1.00 66.62 261 GLU A O 1
ATOM 2158 N N . LEU A 1 262 ? -17.441 4.298 -7.073 1.00 71.88 262 LEU A N 1
ATOM 2159 C CA . LEU A 1 262 ? -16.735 5.269 -6.234 1.00 71.88 262 LEU A CA 1
ATOM 2160 C C . LEU A 1 262 ? -15.226 5.263 -6.501 1.00 71.88 262 LEU A C 1
ATOM 2162 O O . LEU A 1 262 ? -14.545 4.270 -6.232 1.00 71.88 262 LEU A O 1
ATOM 2166 N N . GLN A 1 263 ? -14.687 6.409 -6.920 1.00 75.38 263 GLN A N 1
ATOM 2167 C CA . GLN A 1 263 ? -13.252 6.681 -6.922 1.00 75.38 263 GLN A CA 1
ATOM 2168 C C . GLN A 1 263 ? -12.781 7.073 -5.522 1.00 75.38 263 GLN A C 1
ATOM 2170 O O . GLN A 1 263 ? -13.129 8.135 -4.996 1.00 75.38 263 GLN A O 1
ATOM 2175 N N . ILE A 1 264 ? -11.952 6.225 -4.921 1.00 75.75 264 ILE A N 1
ATOM 2176 C CA . ILE A 1 264 ? -11.340 6.484 -3.619 1.00 75.75 264 ILE A CA 1
ATOM 2177 C C . ILE A 1 264 ? -9.936 7.049 -3.850 1.00 75.75 264 ILE A C 1
ATOM 2179 O O . ILE A 1 264 ? -9.216 6.599 -4.731 1.00 75.75 264 ILE A O 1
ATOM 2183 N N . GLN A 1 265 ? -9.508 8.019 -3.048 1.00 75.94 265 GLN A N 1
ATOM 2184 C CA . GLN A 1 265 ? -8.133 8.513 -3.020 1.00 75.94 265 GLN A CA 1
ATOM 2185 C C . GLN A 1 265 ? -7.580 8.482 -1.596 1.00 75.94 265 GLN A C 1
ATOM 2187 O O . GLN A 1 265 ? -8.312 8.623 -0.623 1.00 75.94 265 GLN A O 1
ATOM 2192 N N . THR A 1 266 ? -6.271 8.283 -1.445 1.00 74.31 266 THR A N 1
ATOM 2193 C CA . THR A 1 266 ? -5.585 8.373 -0.145 1.00 74.31 266 THR A CA 1
ATOM 2194 C C . THR A 1 266 ? -4.567 9.485 -0.182 1.00 74.31 266 THR A C 1
ATOM 2196 O O . THR A 1 266 ? -3.565 9.331 -0.869 1.00 74.31 266 THR A O 1
ATOM 2199 N N . TRP A 1 267 ? -4.795 10.574 0.546 1.00 73.75 267 TRP A N 1
ATOM 2200 C CA . TRP A 1 267 ? -3.878 11.709 0.590 1.00 73.75 267 TRP A CA 1
ATOM 2201 C C . TRP A 1 267 ? -3.056 11.662 1.873 1.00 73.75 267 TRP A C 1
ATOM 2203 O O . TRP A 1 267 ? -3.557 11.349 2.952 1.00 73.75 267 TRP A O 1
ATOM 2213 N N . ILE A 1 268 ? -1.767 11.962 1.746 1.00 71.75 268 ILE A N 1
ATOM 2214 C CA . ILE A 1 268 ? -0.849 11.984 2.883 1.00 71.75 268 ILE A CA 1
ATOM 2215 C C . ILE A 1 268 ? -0.738 13.421 3.361 1.00 71.75 268 ILE A C 1
ATOM 2217 O O . ILE A 1 268 ? -0.294 14.284 2.602 1.00 71.75 268 ILE A O 1
ATOM 2221 N N . VAL A 1 269 ? -1.081 13.645 4.625 1.00 67.06 269 VAL A N 1
ATOM 2222 C CA . VAL A 1 269 ? -0.789 14.895 5.319 1.00 67.06 269 VAL A CA 1
ATOM 2223 C C . VAL A 1 269 ? 0.536 14.696 6.066 1.00 67.06 269 VAL A C 1
ATOM 2225 O O . VAL A 1 269 ? 0.673 13.733 6.822 1.00 67.06 269 VAL A O 1
ATOM 2228 N N . PRO A 1 270 ? 1.567 15.521 5.824 1.00 63.91 270 PRO A N 1
ATOM 2229 C CA . PRO A 1 270 ? 2.774 15.469 6.631 1.00 63.91 270 PRO A CA 1
ATOM 2230 C C . PRO A 1 270 ? 2.462 15.797 8.084 1.00 63.91 270 PRO A C 1
ATOM 2232 O O . PRO A 1 270 ? 1.866 16.830 8.380 1.00 63.91 270 PRO A O 1
ATOM 2235 N N . ARG A 1 271 ? 2.969 14.960 8.985 1.00 60.81 271 ARG A N 1
ATOM 2236 C CA . ARG A 1 271 ? 3.073 15.277 10.402 1.00 60.81 271 ARG A CA 1
ATOM 2237 C C . ARG A 1 271 ? 4.470 14.954 10.872 1.00 60.81 271 ARG A C 1
ATOM 2239 O O . ARG A 1 271 ? 4.873 13.794 10.906 1.00 60.81 271 ARG A O 1
ATOM 2246 N N . PHE A 1 272 ? 5.189 15.991 11.263 1.00 61.25 272 PHE A N 1
ATOM 2247 C CA . PHE A 1 272 ? 6.473 15.839 11.919 1.00 61.25 272 PHE A CA 1
ATOM 2248 C C . PHE A 1 272 ? 6.318 16.012 13.428 1.00 61.25 272 PHE A C 1
ATOM 2250 O O . PHE A 1 272 ? 5.477 16.777 13.896 1.00 61.25 272 PHE A O 1
ATOM 2257 N N . SER A 1 273 ? 7.137 15.301 14.204 1.00 54.66 273 SER A N 1
ATOM 2258 C CA . SER A 1 273 ? 7.103 15.334 15.674 1.00 54.66 273 SER A CA 1
ATOM 2259 C C . SER A 1 273 ? 7.337 16.727 16.267 1.00 54.66 273 SER A C 1
ATOM 2261 O O . SER A 1 273 ? 6.940 16.971 17.401 1.00 54.66 273 SER A O 1
ATOM 2263 N N . PHE A 1 274 ? 7.959 17.630 15.506 1.00 56.97 274 PHE A N 1
ATOM 2264 C CA . PHE A 1 274 ? 8.262 19.004 15.903 1.00 56.97 274 PHE A CA 1
ATOM 2265 C C . PHE A 1 274 ? 7.166 20.024 15.545 1.00 56.97 274 PHE A C 1
ATOM 2267 O O . PHE A 1 274 ? 7.312 21.194 15.879 1.00 56.97 274 PHE A O 1
ATOM 2274 N N . GLN A 1 275 ? 6.101 19.629 14.838 1.00 56.25 275 GLN A N 1
ATOM 2275 C CA . GLN A 1 275 ? 5.039 20.557 14.436 1.00 56.25 275 GLN A CA 1
ATOM 2276 C C . GLN A 1 275 ? 3.986 20.726 15.533 1.00 56.25 275 GLN A C 1
ATOM 2278 O O . GLN A 1 275 ? 3.535 19.754 16.146 1.00 56.25 275 GLN A O 1
ATOM 2283 N N . GLU A 1 276 ? 3.553 21.969 15.738 1.00 64.12 276 GLU A N 1
ATOM 2284 C CA . GLU A 1 276 ? 2.435 22.292 16.621 1.00 64.12 276 GLU A CA 1
ATOM 2285 C C . GLU A 1 276 ? 1.108 21.763 16.057 1.00 64.12 276 GLU A C 1
ATOM 2287 O O . GLU A 1 276 ? 0.917 21.648 14.842 1.00 64.12 276 GLU A O 1
ATOM 2292 N N . LYS A 1 277 ? 0.163 21.446 16.952 1.00 67.94 277 LYS A N 1
ATOM 2293 C CA . LYS A 1 277 ? -1.152 20.895 16.575 1.00 67.94 277 LYS A CA 1
ATOM 2294 C C . LYS A 1 277 ? -1.926 21.813 15.626 1.00 67.94 277 LYS A C 1
ATOM 2296 O O . LYS A 1 277 ? -2.607 21.316 14.739 1.00 67.94 277 LYS A O 1
ATOM 2301 N N . GLU A 1 278 ? -1.800 23.125 15.796 1.00 71.94 278 GLU A N 1
ATOM 2302 C CA . GLU A 1 278 ? -2.500 24.127 14.987 1.00 71.94 278 GLU A CA 1
ATOM 2303 C C . GLU A 1 278 ? -2.055 24.098 13.518 1.00 71.94 278 GLU A C 1
ATOM 2305 O O . GLU A 1 278 ? -2.885 24.103 12.614 1.00 71.94 278 GLU A O 1
ATOM 2310 N N . VAL A 1 279 ? -0.753 23.929 13.265 1.00 70.75 279 VAL A N 1
ATOM 2311 C CA . VAL A 1 279 ? -0.207 23.787 11.905 1.00 70.75 279 VAL A CA 1
ATOM 2312 C C . VAL A 1 279 ? -0.761 22.540 11.216 1.00 70.75 279 VAL A C 1
ATOM 2314 O O . VAL A 1 279 ? -1.111 22.579 10.038 1.00 70.75 279 VAL A O 1
ATOM 2317 N N . ILE A 1 280 ? -0.864 21.431 11.951 1.00 68.88 280 ILE A N 1
ATOM 2318 C CA . ILE A 1 280 ? -1.410 20.175 11.424 1.00 68.88 280 ILE A CA 1
ATOM 2319 C C . ILE A 1 280 ? -2.903 20.328 11.119 1.00 68.88 280 ILE A C 1
ATOM 2321 O O . ILE A 1 280 ? -3.345 19.890 10.060 1.00 68.88 280 ILE A O 1
ATOM 2325 N N . ASN A 1 281 ? -3.662 20.978 12.002 1.00 74.12 281 ASN A N 1
ATOM 2326 C CA . ASN A 1 281 ? -5.082 21.245 11.778 1.00 74.12 281 ASN A CA 1
ATOM 2327 C C . ASN A 1 281 ? -5.295 22.102 10.526 1.00 74.12 281 ASN A C 1
ATOM 2329 O O . ASN A 1 281 ? -6.077 21.708 9.668 1.00 74.12 281 ASN A O 1
ATOM 2333 N N . ASN A 1 282 ? -4.511 23.168 10.339 1.00 73.31 282 ASN A N 1
ATOM 2334 C CA . ASN A 1 282 ? -4.570 23.991 9.129 1.00 73.31 282 ASN A CA 1
ATOM 2335 C C . ASN A 1 282 ? -4.267 23.182 7.855 1.00 73.31 282 ASN A C 1
ATOM 2337 O O . ASN A 1 282 ? -4.881 23.399 6.812 1.00 73.31 282 ASN A O 1
ATOM 2341 N N . LEU A 1 283 ? -3.321 22.235 7.900 1.00 72.44 283 LEU A N 1
ATOM 2342 C CA . LEU A 1 283 ? -3.044 21.351 6.760 1.00 72.44 283 LEU A CA 1
ATOM 2343 C C . LEU A 1 283 ? -4.210 20.399 6.466 1.00 72.44 283 LEU A C 1
ATOM 2345 O O . LEU A 1 283 ? -4.506 20.147 5.298 1.00 72.44 283 LEU A O 1
ATOM 2349 N N . ILE A 1 284 ? -4.861 19.876 7.506 1.00 73.19 284 ILE A N 1
ATOM 2350 C CA . ILE A 1 284 ? -6.035 19.005 7.374 1.00 73.19 284 ILE A CA 1
ATOM 2351 C C . ILE A 1 284 ? -7.212 19.792 6.798 1.00 73.19 284 ILE A C 1
ATOM 2353 O O . ILE A 1 284 ? -7.812 19.338 5.830 1.00 73.19 284 ILE A O 1
ATOM 2357 N N . GLU A 1 285 ? -7.501 20.980 7.327 1.00 76.75 285 GLU A N 1
ATOM 2358 C CA . GLU A 1 285 ? -8.574 21.857 6.842 1.00 76.75 285 GLU A CA 1
ATOM 2359 C C . GLU A 1 285 ? -8.368 22.233 5.373 1.00 76.75 285 GLU A C 1
ATOM 2361 O O . GLU A 1 285 ? -9.271 22.065 4.556 1.00 76.75 285 GLU A O 1
ATOM 2366 N N . ASN A 1 286 ? -7.150 22.632 4.993 1.00 77.62 286 ASN A N 1
ATOM 2367 C CA . ASN A 1 286 ? -6.825 22.899 3.592 1.00 77.62 286 ASN A CA 1
ATOM 2368 C C . ASN A 1 286 ? -7.012 21.658 2.707 1.00 77.62 286 ASN A C 1
ATOM 2370 O O . ASN A 1 286 ? -7.515 21.767 1.590 1.00 77.62 286 ASN A O 1
ATOM 2374 N N . ALA A 1 287 ? -6.626 20.471 3.185 1.00 75.75 287 ALA A N 1
ATOM 2375 C CA . ALA A 1 287 ? -6.833 19.231 2.442 1.00 75.75 287 ALA A CA 1
ATOM 2376 C C . ALA A 1 287 ? -8.326 18.902 2.268 1.00 75.75 287 ALA A C 1
ATOM 2378 O O . ALA A 1 287 ? -8.713 18.447 1.194 1.00 75.75 287 ALA A O 1
ATOM 2379 N N . ILE A 1 288 ? -9.159 19.168 3.280 1.00 75.69 288 ILE A N 1
ATOM 2380 C CA . ILE A 1 288 ? -10.617 19.001 3.208 1.00 75.69 288 ILE A CA 1
ATOM 2381 C C . ILE A 1 288 ? -11.208 19.960 2.169 1.00 75.69 288 ILE A C 1
ATOM 2383 O O . ILE A 1 288 ? -11.873 19.500 1.247 1.00 75.69 288 ILE A O 1
ATOM 2387 N N . ILE A 1 289 ? -10.875 21.255 2.232 1.00 79.50 289 ILE A N 1
ATOM 2388 C CA . ILE A 1 289 ? -11.358 22.266 1.273 1.00 79.50 289 ILE A CA 1
ATOM 2389 C C . ILE A 1 289 ? -10.991 21.879 -0.168 1.00 79.50 289 ILE A C 1
ATOM 2391 O O . ILE A 1 289 ? -11.804 21.986 -1.085 1.00 79.50 289 ILE A O 1
ATOM 2395 N N . VAL A 1 290 ? -9.766 21.387 -0.388 1.00 79.12 290 VAL A N 1
ATOM 2396 C CA . VAL A 1 290 ? -9.324 20.929 -1.714 1.00 79.12 290 VAL A CA 1
ATOM 2397 C C . VAL A 1 290 ? -10.058 19.657 -2.153 1.00 79.12 290 VAL A C 1
ATOM 2399 O O . VAL A 1 290 ? -10.318 19.493 -3.345 1.00 79.12 290 VAL A O 1
ATOM 2402 N N . ALA A 1 291 ? -10.384 18.746 -1.233 1.00 76.38 291 ALA A N 1
ATOM 2403 C CA . ALA A 1 291 ? -11.162 17.547 -1.538 1.00 76.38 291 ALA A CA 1
ATOM 2404 C C . ALA A 1 291 ? -12.606 17.899 -1.929 1.00 76.38 291 ALA A C 1
ATOM 2406 O O . ALA A 1 291 ? -13.079 17.445 -2.971 1.00 76.38 291 ALA A O 1
ATOM 2407 N N . GLU A 1 292 ? -13.267 18.759 -1.157 1.00 79.06 292 GLU A N 1
ATOM 2408 C CA . GLU A 1 292 ? -14.622 19.250 -1.434 1.00 79.06 292 GLU A CA 1
ATOM 2409 C C . GLU A 1 292 ? -14.680 20.025 -2.754 1.00 79.06 292 GLU A C 1
ATOM 2411 O O . GLU A 1 292 ? -15.535 19.754 -3.596 1.00 79.06 292 GLU A O 1
ATOM 2416 N N . GLY A 1 293 ? -13.705 20.906 -3.008 1.00 78.19 293 GLY A N 1
ATOM 2417 C CA . GLY A 1 293 ? -13.588 21.634 -4.275 1.00 78.19 293 GLY A CA 1
ATOM 2418 C C . GLY A 1 293 ? -13.377 20.732 -5.500 1.00 78.19 293 GLY A C 1
ATOM 2419 O O . GLY A 1 293 ? -13.656 21.148 -6.622 1.00 78.19 293 GLY A O 1
ATOM 2420 N N . LYS A 1 294 ? -12.918 19.488 -5.302 1.00 76.38 294 LYS A N 1
ATOM 2421 C CA . LYS A 1 294 ? -12.812 18.454 -6.346 1.00 76.38 294 LYS A CA 1
ATOM 2422 C C . LYS A 1 294 ? -14.040 17.539 -6.440 1.00 76.38 294 LYS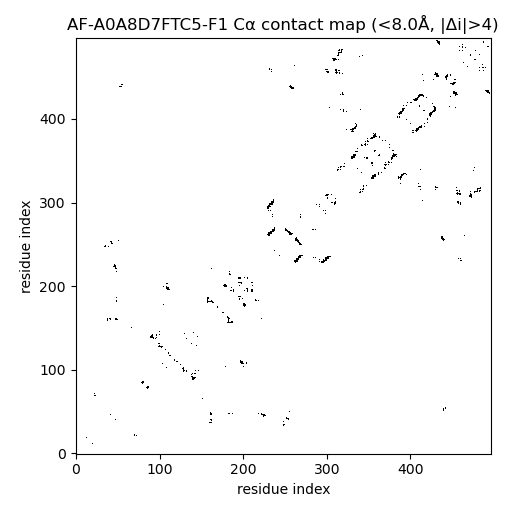 A C 1
ATOM 2424 O O . LYS A 1 294 ? -14.025 16.605 -7.242 1.00 76.38 294 LYS A O 1
ATOM 2429 N N . GLY A 1 295 ? -15.083 17.789 -5.649 1.00 77.25 295 GLY A N 1
ATOM 2430 C CA . GLY A 1 295 ? -16.324 17.015 -5.651 1.00 77.25 295 GLY A CA 1
ATOM 2431 C C . GLY A 1 295 ? -16.310 15.768 -4.762 1.00 77.25 295 GLY A C 1
ATOM 2432 O O . GLY A 1 295 ? -17.108 14.860 -4.998 1.00 77.25 295 GLY A O 1
ATOM 2433 N N . ALA A 1 296 ? -15.427 15.699 -3.756 1.00 77.12 296 ALA A N 1
ATOM 2434 C CA . ALA A 1 296 ? -15.456 14.612 -2.777 1.00 77.12 296 ALA A CA 1
ATOM 2435 C C . ALA A 1 296 ? -16.780 14.600 -2.005 1.00 77.12 296 ALA A C 1
ATOM 2437 O O . ALA A 1 296 ? -17.139 15.585 -1.368 1.00 77.12 296 ALA A O 1
ATOM 2438 N N . LYS A 1 297 ? -17.477 13.457 -2.039 1.00 75.25 297 LYS A N 1
ATOM 2439 C CA . LYS A 1 297 ? -18.691 13.213 -1.248 1.00 75.25 297 LYS A CA 1
ATOM 2440 C C . LYS A 1 297 ? -18.349 12.983 0.224 1.00 75.25 297 LYS A C 1
ATOM 2442 O O . LYS A 1 297 ? -19.078 13.424 1.101 1.00 75.25 297 LYS A O 1
ATOM 2447 N N . VAL A 1 298 ? -17.248 12.274 0.497 1.00 76.31 298 VAL A N 1
ATOM 2448 C CA . VAL A 1 298 ? -16.818 11.941 1.863 1.00 76.31 298 VAL A CA 1
ATOM 2449 C C . VAL A 1 298 ? -15.318 12.136 2.028 1.00 76.31 298 VAL A C 1
ATOM 2451 O O . VAL A 1 298 ? -14.514 11.610 1.254 1.00 76.31 298 VAL A O 1
ATOM 2454 N N . VAL A 1 299 ? -14.934 12.825 3.103 1.00 74.38 299 VAL A N 1
ATOM 2455 C CA . VAL A 1 299 ? -13.554 12.867 3.588 1.00 74.38 299 VAL A CA 1
ATOM 2456 C C . VAL A 1 299 ? -13.465 12.065 4.883 1.00 74.38 299 VAL A C 1
ATOM 2458 O O . VAL A 1 299 ? -14.125 12.364 5.875 1.00 74.38 299 VAL A O 1
ATOM 2461 N N . SER A 1 300 ? -12.650 11.015 4.864 1.00 74.44 300 SER A N 1
ATOM 2462 C CA . SER A 1 300 ? -12.372 10.172 6.023 1.00 74.44 300 SER A CA 1
ATOM 2463 C C . SER A 1 300 ? -10.979 10.453 6.561 1.00 74.44 300 SER A C 1
ATOM 2465 O O . SER A 1 300 ? -10.026 10.672 5.809 1.00 74.44 300 SER A O 1
ATOM 2467 N N . LEU A 1 301 ? -10.857 10.416 7.881 1.00 70.00 301 LEU A N 1
ATOM 2468 C CA . LEU A 1 301 ? -9.612 10.679 8.577 1.00 70.00 301 LEU A CA 1
ATOM 2469 C C . LEU A 1 301 ? -9.014 9.371 9.096 1.00 70.00 301 LEU A C 1
ATOM 2471 O O . LEU A 1 301 ? -9.555 8.721 9.984 1.00 70.00 301 LEU A O 1
ATOM 2475 N N . GLY A 1 302 ? -7.872 8.987 8.542 1.00 60.97 302 GLY A N 1
ATOM 2476 C CA . GLY A 1 302 ? -7.008 7.945 9.074 1.00 60.97 302 GLY A CA 1
ATOM 2477 C C . GLY A 1 302 ? -5.995 8.519 10.058 1.00 60.97 302 GLY A C 1
ATOM 2478 O O . GLY A 1 302 ? -5.419 9.578 9.817 1.00 60.97 302 GLY A O 1
ATOM 2479 N N . LEU A 1 303 ? -5.746 7.777 11.140 1.00 57.81 303 LEU A N 1
ATOM 2480 C CA . LEU A 1 303 ? -4.612 7.936 12.059 1.00 57.81 303 LEU A CA 1
ATOM 2481 C C . LEU A 1 303 ? -4.447 9.335 12.680 1.00 57.81 303 LEU A C 1
ATOM 2483 O O . LEU A 1 303 ? -3.879 10.242 12.085 1.00 57.81 303 LEU A O 1
ATOM 2487 N N . LEU A 1 304 ? -4.832 9.469 13.957 1.00 49.25 304 LEU A N 1
ATOM 2488 C CA . LEU A 1 304 ? -4.587 10.644 14.821 1.00 49.25 304 LEU A CA 1
ATOM 2489 C C . LEU A 1 304 ? -5.242 11.977 14.390 1.00 49.25 304 LEU A C 1
ATOM 2491 O O . LEU A 1 304 ? -4.943 13.010 14.992 1.00 49.25 304 LEU A O 1
ATOM 2495 N N . ASN A 1 305 ? -6.140 11.956 13.405 1.00 51.78 305 ASN A N 1
ATOM 2496 C CA . ASN A 1 305 ? -6.932 13.103 12.960 1.00 51.78 305 ASN A CA 1
ATOM 2497 C C . ASN A 1 305 ? -8.353 13.000 13.524 1.00 51.78 305 ASN A C 1
ATOM 2499 O O . ASN A 1 305 ? -9.002 11.976 13.340 1.00 51.78 305 ASN A O 1
ATOM 2503 N N . GLN A 1 306 ? -8.832 14.034 14.223 1.00 48.62 306 GLN A N 1
ATOM 2504 C CA . GLN A 1 306 ? -10.109 14.001 14.961 1.00 48.62 306 GLN A CA 1
ATOM 2505 C C . GLN A 1 306 ? -11.096 15.113 14.546 1.00 48.62 306 GLN A C 1
ATOM 2507 O O . GLN A 1 306 ? -11.985 15.458 15.319 1.00 48.62 306 GLN A O 1
ATOM 2512 N N . VAL A 1 307 ? -10.956 15.697 13.349 1.00 46.75 307 VAL A N 1
ATOM 2513 C CA . VAL A 1 307 ? -11.757 16.860 12.919 1.00 46.75 307 VAL A CA 1
ATOM 2514 C C . VAL A 1 307 ? -12.711 16.489 11.773 1.00 46.75 307 VAL A C 1
ATOM 2516 O O . VAL A 1 307 ? -12.255 16.221 10.674 1.00 46.75 307 VAL A O 1
ATOM 2519 N N . ILE A 1 308 ? -14.022 16.484 12.064 1.00 52.66 308 ILE A N 1
ATOM 2520 C CA . ILE A 1 308 ? -15.170 16.724 11.153 1.00 52.66 308 ILE A CA 1
ATOM 2521 C C . ILE A 1 308 ? -15.037 15.988 9.798 1.00 52.66 308 ILE A C 1
ATOM 2523 O O . ILE A 1 308 ? -14.477 16.527 8.859 1.00 52.66 308 ILE A O 1
ATOM 2527 N N . ILE A 1 309 ? -15.380 14.699 9.663 1.00 65.50 309 ILE A N 1
ATOM 2528 C CA . ILE A 1 309 ? -16.617 14.293 8.947 1.00 65.50 309 ILE A CA 1
ATOM 2529 C C . ILE A 1 309 ? -16.980 12.804 9.202 1.00 65.50 309 ILE A C 1
ATOM 2531 O O . ILE A 1 309 ? -18.152 12.518 9.411 1.00 65.50 309 ILE A O 1
ATOM 2535 N N . VAL A 1 310 ? -16.030 11.859 9.309 1.00 72.19 310 VAL A N 1
ATOM 2536 C CA . VAL A 1 310 ? -16.262 10.475 9.808 1.00 72.19 310 VAL A CA 1
ATOM 2537 C C . VAL A 1 310 ? -14.995 9.967 10.501 1.00 72.19 310 VAL A C 1
ATOM 2539 O O . VAL A 1 310 ? -13.954 9.839 9.853 1.00 72.19 310 VAL A O 1
ATOM 2542 N N . ASP A 1 311 ? -15.066 9.679 11.807 1.00 76.06 311 ASP A N 1
ATOM 2543 C CA . ASP A 1 311 ? -13.913 9.175 12.570 1.00 76.06 311 ASP A CA 1
ATOM 2544 C C . ASP A 1 311 ? -13.800 7.642 12.573 1.00 76.06 311 ASP A C 1
ATOM 2546 O O . ASP A 1 311 ? -12.739 7.132 12.906 1.00 76.06 311 ASP A O 1
ATOM 2550 N N . GLY A 1 312 ? -14.852 6.905 12.190 1.00 82.88 312 GLY A N 1
ATOM 2551 C CA . GLY A 1 312 ? -14.849 5.446 12.054 1.00 82.88 312 GLY A CA 1
ATOM 2552 C C . GLY A 1 312 ? -14.829 4.665 13.372 1.00 82.88 312 GLY A C 1
ATOM 2553 O O . GLY A 1 312 ? -14.672 3.440 13.371 1.00 82.88 312 GLY A O 1
ATOM 2554 N N . SER A 1 313 ? -15.013 5.344 14.508 1.00 86.06 313 SER A N 1
ATOM 2555 C CA . SER A 1 313 ? -15.024 4.722 15.837 1.00 86.06 313 SER A CA 1
ATOM 2556 C C . SER A 1 313 ? -16.185 3.745 16.012 1.00 86.06 313 SER A C 1
ATOM 2558 O O . SER A 1 313 ? -16.031 2.764 16.741 1.00 86.06 313 SER A O 1
ATOM 2560 N N . GLY A 1 314 ? -17.322 3.989 15.346 1.00 88.50 314 GLY A N 1
ATOM 2561 C CA . GLY A 1 314 ? -18.502 3.122 15.392 1.00 88.50 314 GLY A CA 1
ATOM 2562 C C . GLY A 1 314 ? -18.228 1.741 14.797 1.00 88.50 314 GLY A C 1
ATOM 2563 O O . GLY A 1 314 ? -18.425 0.729 15.469 1.00 88.50 314 GLY A O 1
ATOM 2564 N N . LEU A 1 315 ? -17.678 1.689 13.577 1.00 91.00 315 LEU A N 1
ATOM 2565 C CA . LEU A 1 315 ? -17.311 0.420 12.939 1.00 91.00 315 LEU A CA 1
ATOM 2566 C C . LEU A 1 315 ?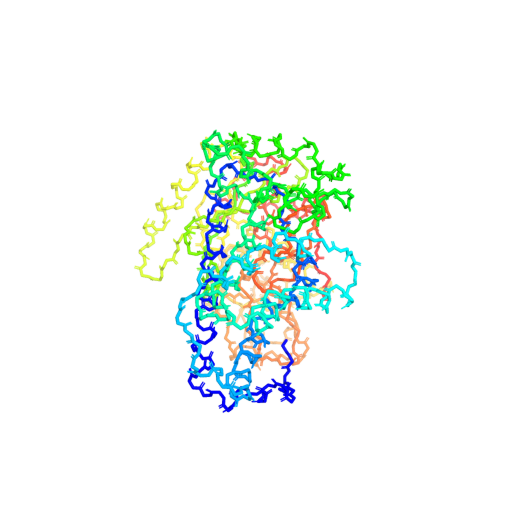 -16.160 -0.278 13.674 1.00 91.00 315 LEU A C 1
ATOM 2568 O O . LEU A 1 315 ? -16.189 -1.495 13.836 1.00 91.00 315 LEU A O 1
ATOM 2572 N N . ALA A 1 316 ? -15.168 0.469 14.168 1.00 91.81 316 ALA A N 1
ATOM 2573 C CA . ALA A 1 316 ? -14.097 -0.114 14.976 1.00 91.81 316 ALA A CA 1
ATOM 2574 C C . ALA A 1 316 ? -14.642 -0.784 16.250 1.00 91.81 316 ALA A C 1
ATOM 2576 O O . ALA A 1 316 ? -14.241 -1.900 16.577 1.00 91.81 316 ALA A O 1
ATOM 2577 N N . ALA A 1 317 ? -15.594 -0.141 16.937 1.00 92.19 317 ALA A N 1
ATOM 2578 C CA . ALA A 1 317 ? -16.283 -0.731 18.080 1.00 92.19 317 ALA A CA 1
ATOM 2579 C C . ALA A 1 317 ? -17.102 -1.967 17.678 1.00 92.19 317 ALA A C 1
ATOM 2581 O O . ALA A 1 317 ? -17.033 -2.978 18.374 1.00 92.19 317 ALA A O 1
ATOM 2582 N N . ALA A 1 318 ? -17.814 -1.920 16.546 1.00 93.06 318 ALA A N 1
ATOM 2583 C CA . ALA A 1 318 ? -18.566 -3.060 16.019 1.00 93.06 318 ALA A CA 1
ATOM 2584 C C . ALA A 1 318 ? -17.663 -4.278 15.780 1.00 93.06 318 ALA A C 1
ATOM 2586 O O . ALA A 1 318 ? -17.961 -5.367 16.267 1.00 93.06 318 ALA A O 1
ATOM 2587 N N . VAL A 1 319 ? -16.526 -4.086 15.100 1.00 94.44 319 VAL A N 1
ATOM 2588 C CA . VAL A 1 319 ? -15.549 -5.155 14.840 1.00 94.44 319 VAL A CA 1
ATOM 2589 C C . VAL A 1 319 ? -15.081 -5.782 16.151 1.00 94.44 319 VAL A C 1
ATOM 2591 O O . VAL A 1 319 ? -15.145 -6.998 16.292 1.00 94.44 319 VAL A O 1
ATOM 2594 N N . VAL A 1 320 ? -14.704 -4.974 17.150 1.00 94.38 320 VAL A N 1
ATOM 2595 C CA . VAL A 1 320 ? -14.283 -5.495 18.463 1.00 94.38 320 VAL A CA 1
ATOM 2596 C C . VAL A 1 320 ? -15.404 -6.276 19.147 1.00 94.38 320 VAL A C 1
ATOM 2598 O O . VAL A 1 320 ? -15.161 -7.361 19.666 1.00 94.38 320 VAL A O 1
ATOM 2601 N N . LEU A 1 321 ? -16.634 -5.760 19.132 1.00 93.25 321 LEU A N 1
ATOM 2602 C CA . LEU A 1 321 ? -17.794 -6.411 19.746 1.00 93.25 321 LEU A CA 1
ATOM 2603 C C . LEU A 1 321 ? -18.152 -7.748 19.083 1.00 93.25 321 LEU A C 1
ATOM 2605 O O . LEU A 1 321 ? -18.659 -8.634 19.771 1.00 93.25 321 LEU A O 1
ATOM 2609 N N . HIS A 1 322 ? -17.915 -7.888 17.777 1.00 92.75 322 HIS A N 1
ATOM 2610 C CA . HIS A 1 322 ? -18.131 -9.127 17.023 1.00 92.75 322 HIS A CA 1
ATOM 2611 C C . HIS A 1 322 ? -16.941 -10.097 17.082 1.00 92.75 322 HIS A C 1
ATOM 2613 O O . HIS A 1 322 ? -17.123 -11.286 16.835 1.00 92.75 322 HIS A O 1
ATOM 2619 N N . SER A 1 323 ? -15.752 -9.622 17.463 1.00 92.62 323 SER A N 1
ATOM 2620 C CA . SER A 1 323 ? -14.571 -10.452 17.736 1.00 92.62 323 SER A CA 1
ATOM 2621 C C . SER A 1 323 ? -14.602 -11.161 19.096 1.00 92.62 323 SER A C 1
ATOM 2623 O O . SER A 1 323 ? -13.783 -12.051 19.343 1.00 92.62 323 SER A O 1
ATOM 2625 N N . ILE A 1 324 ? -15.503 -10.764 20.003 1.00 93.38 324 ILE A N 1
ATOM 2626 C CA . ILE A 1 324 ? -15.649 -11.387 21.325 1.00 93.38 324 ILE A CA 1
ATOM 2627 C C . ILE A 1 324 ? -16.337 -12.755 21.167 1.00 93.38 324 ILE A C 1
ATOM 2629 O O . ILE A 1 324 ? -17.426 -12.815 20.592 1.00 93.38 324 ILE A O 1
ATOM 2633 N N . PRO A 1 325 ? -15.763 -13.852 21.703 1.00 91.50 325 PRO A N 1
ATOM 2634 C CA . PRO A 1 325 ? -16.389 -15.171 21.649 1.00 91.50 325 PRO A CA 1
ATOM 2635 C C . PRO A 1 325 ? -17.801 -15.183 22.250 1.00 91.50 325 PRO A C 1
ATOM 2637 O O . PRO A 1 325 ? -18.045 -14.599 23.312 1.00 91.50 325 PRO A O 1
ATOM 2640 N N . ALA A 1 326 ? -18.730 -15.884 21.596 1.00 88.69 326 ALA A N 1
ATOM 2641 C CA . ALA A 1 326 ? -20.091 -16.050 22.100 1.00 88.69 326 ALA A CA 1
ATOM 2642 C C . ALA A 1 326 ? -20.090 -16.729 23.484 1.00 88.69 326 ALA A C 1
ATOM 2644 O O . ALA A 1 326 ? -19.320 -17.656 23.725 1.00 88.69 326 ALA A O 1
ATOM 2645 N N . GLY A 1 327 ? -20.952 -16.262 24.393 1.00 88.06 327 GLY A N 1
ATOM 2646 C CA . GLY A 1 327 ? -21.007 -16.751 25.778 1.00 88.06 327 GLY A CA 1
ATOM 2647 C C . GLY A 1 327 ? -19.972 -16.130 26.726 1.00 88.06 327 GLY A C 1
ATOM 2648 O O . GLY A 1 327 ? -19.777 -16.627 27.830 1.00 88.06 327 GLY A O 1
ATOM 2649 N N . THR A 1 328 ? -19.288 -15.053 26.323 1.00 92.50 328 THR A N 1
ATOM 2650 C CA . THR A 1 328 ? -18.377 -14.325 27.219 1.00 92.50 328 THR A CA 1
ATOM 2651 C C . THR A 1 328 ? -19.157 -13.444 28.204 1.00 92.50 328 THR A C 1
ATOM 2653 O O . THR A 1 328 ? -19.672 -12.390 27.833 1.00 92.50 328 THR A O 1
ATOM 2656 N N . ASP A 1 329 ? -19.181 -13.837 29.480 1.00 92.88 329 ASP A N 1
ATOM 2657 C CA . ASP A 1 329 ? -19.901 -13.110 30.543 1.00 92.88 329 ASP A CA 1
ATOM 2658 C C . ASP A 1 329 ? -19.087 -11.978 31.188 1.00 92.88 329 ASP A C 1
ATOM 2660 O O . ASP A 1 329 ? -19.643 -11.052 31.789 1.00 92.88 329 ASP A O 1
ATOM 2664 N N . ARG A 1 330 ? -17.752 -12.061 31.115 1.00 94.56 330 ARG A N 1
ATOM 2665 C CA . ARG A 1 330 ? -16.821 -11.113 31.743 1.00 94.56 330 ARG A CA 1
ATOM 2666 C C . ARG A 1 330 ? -15.684 -10.779 30.788 1.00 94.56 330 ARG A C 1
ATOM 2668 O O . ARG A 1 330 ? -15.038 -11.683 30.262 1.00 94.56 330 ARG A O 1
ATOM 2675 N N . VAL A 1 331 ? -15.393 -9.492 30.634 1.00 96.44 331 VAL A N 1
ATOM 2676 C CA . VAL A 1 331 ? -14.232 -9.003 29.877 1.00 96.44 331 VAL A CA 1
ATOM 2677 C C . VAL A 1 331 ? -13.419 -8.035 30.722 1.00 96.44 331 VAL A C 1
ATOM 2679 O O . VAL A 1 331 ? -13.972 -7.348 31.580 1.00 96.44 331 VAL A O 1
ATOM 2682 N N . LEU A 1 332 ? -12.118 -7.951 30.460 1.00 96.31 332 LEU A N 1
ATOM 2683 C CA . LEU A 1 332 ? -11.259 -6.916 31.031 1.00 96.31 332 LEU A CA 1
ATOM 2684 C C . LEU A 1 332 ? -11.020 -5.829 29.983 1.00 96.31 332 LEU A C 1
ATOM 2686 O O . LEU A 1 332 ? -10.550 -6.132 28.892 1.00 96.31 332 LEU A O 1
ATOM 2690 N N . LEU A 1 333 ? -11.327 -4.572 30.298 1.00 94.94 333 LEU A N 1
ATOM 2691 C CA . LEU A 1 333 ? -11.071 -3.426 29.425 1.00 94.94 333 LEU A CA 1
ATOM 2692 C C . LEU A 1 333 ? -9.890 -2.622 29.969 1.00 94.94 333 LEU A C 1
ATOM 2694 O O . LEU A 1 333 ? -9.917 -2.137 31.102 1.00 94.94 333 LEU A O 1
ATOM 2698 N N . ARG A 1 334 ? -8.844 -2.485 29.150 1.00 93.62 334 ARG A N 1
ATOM 2699 C CA . ARG A 1 334 ? -7.594 -1.827 29.527 1.00 93.62 334 ARG A CA 1
ATOM 2700 C C . ARG A 1 334 ? -7.067 -0.929 28.416 1.00 93.62 334 ARG A C 1
ATOM 2702 O O . ARG A 1 334 ? -6.671 -1.401 27.358 1.00 93.62 334 ARG A O 1
ATOM 2709 N N . GLY A 1 335 ? -6.980 0.368 28.674 1.00 88.56 335 GLY A N 1
ATOM 2710 C CA . GLY A 1 335 ? -6.410 1.328 27.730 1.00 88.56 335 GLY A CA 1
ATOM 2711 C C . GLY A 1 335 ? -6.920 2.738 27.981 1.00 88.56 335 GLY A C 1
ATOM 2712 O O . GLY A 1 335 ? -7.871 2.937 28.734 1.00 88.56 335 GLY A O 1
ATOM 2713 N N . LYS A 1 336 ? -6.287 3.725 27.346 1.00 88.56 336 LYS A N 1
ATOM 2714 C CA . LYS A 1 336 ? -6.711 5.125 27.443 1.00 88.56 336 LYS A CA 1
ATOM 2715 C C . LYS A 1 336 ? -8.176 5.276 26.998 1.00 88.56 336 LYS A C 1
ATOM 2717 O O . LYS A 1 336 ? -8.534 4.723 25.954 1.00 88.56 336 LYS A O 1
ATOM 2722 N N . PRO A 1 337 ? -8.999 6.048 27.734 1.00 86.12 337 PRO A N 1
ATOM 2723 C CA . PRO A 1 337 ? -10.375 6.323 27.341 1.00 86.12 337 PRO A CA 1
ATOM 2724 C C . PRO A 1 337 ? -10.440 6.983 25.960 1.00 86.12 337 PRO A C 1
ATOM 2726 O O . PRO A 1 337 ? -9.722 7.943 25.680 1.00 86.12 337 PRO A O 1
ATOM 2729 N N . SER A 1 338 ? -11.310 6.465 25.102 1.00 87.06 338 SER A N 1
ATOM 2730 C CA . SER A 1 338 ? -11.563 6.952 23.749 1.00 87.06 338 SER A CA 1
ATOM 2731 C C . SER A 1 338 ? -13.039 6.789 23.386 1.00 87.06 338 SER A C 1
ATOM 2733 O O . SER A 1 338 ? -13.789 6.073 24.056 1.00 87.06 338 SER A O 1
ATOM 2735 N N . LYS A 1 339 ? -13.469 7.419 22.288 1.00 84.75 339 LYS A N 1
ATOM 2736 C CA . LYS A 1 339 ? -14.827 7.241 21.755 1.00 84.75 339 LYS A CA 1
ATOM 2737 C C . LYS A 1 339 ? -15.131 5.764 21.478 1.00 84.75 339 LYS A C 1
ATOM 2739 O O . LYS A 1 339 ? -16.183 5.276 21.879 1.00 84.75 339 LYS A O 1
ATOM 2744 N N . THR A 1 340 ? -14.175 5.031 20.902 1.00 88.56 340 THR A N 1
ATOM 2745 C CA . THR A 1 340 ? -14.270 3.581 20.677 1.00 88.56 340 THR A CA 1
ATOM 2746 C C . THR A 1 340 ? -14.404 2.803 21.988 1.00 88.56 340 THR A C 1
ATOM 2748 O O . THR A 1 340 ? -15.287 1.957 22.096 1.00 88.56 340 THR A O 1
ATOM 2751 N N . SER A 1 341 ? -13.592 3.091 23.016 1.00 90.75 341 SER A N 1
ATOM 2752 C CA . SER A 1 341 ? -13.689 2.362 24.293 1.00 90.75 341 SER A CA 1
ATOM 2753 C C . SER A 1 341 ? -15.011 2.632 25.013 1.00 90.75 341 SER A C 1
ATOM 2755 O O . SER A 1 341 ? -15.576 1.722 25.611 1.00 90.75 341 SER A O 1
ATOM 2757 N N . CYS A 1 342 ? -15.519 3.867 24.936 1.00 89.44 342 CYS A N 1
ATOM 2758 C CA . CYS A 1 342 ? -16.824 4.236 25.479 1.00 89.44 342 CYS A CA 1
ATOM 2759 C C . CYS A 1 342 ? -17.968 3.517 24.748 1.00 89.44 342 CYS A C 1
ATOM 2761 O O . CYS A 1 342 ? -18.849 2.968 25.407 1.00 89.44 342 CYS A O 1
ATOM 2763 N N . ALA A 1 343 ? -17.912 3.444 23.413 1.00 89.19 343 ALA A N 1
ATOM 2764 C CA . ALA A 1 343 ? -18.868 2.696 22.596 1.00 89.19 343 ALA A CA 1
ATOM 2765 C C . ALA A 1 343 ? -18.910 1.210 22.980 1.00 89.19 343 ALA A C 1
ATOM 2767 O O . ALA A 1 343 ? -19.979 0.648 23.209 1.00 89.19 343 ALA A O 1
ATOM 2768 N N . ILE A 1 344 ? -17.731 0.590 23.098 1.00 92.06 344 ILE A N 1
ATOM 2769 C CA . ILE A 1 344 ? -17.601 -0.822 23.458 1.00 92.06 344 ILE A CA 1
ATOM 2770 C C . ILE A 1 344 ? -18.129 -1.068 24.875 1.00 92.06 344 ILE A C 1
ATOM 2772 O O . ILE A 1 344 ? -18.922 -1.984 25.080 1.00 92.06 344 ILE A O 1
ATOM 2776 N N . ALA A 1 345 ? -17.734 -0.242 25.850 1.00 92.12 345 ALA A N 1
ATOM 2777 C CA . ALA A 1 345 ? -18.193 -0.383 27.230 1.00 92.12 345 ALA A CA 1
ATOM 2778 C C . ALA A 1 345 ? -19.719 -0.250 27.340 1.00 92.12 345 ALA A C 1
ATOM 2780 O O . ALA A 1 345 ? -20.352 -1.079 27.994 1.00 92.12 345 ALA A O 1
ATOM 2781 N N . LEU A 1 346 ? -20.315 0.743 26.670 1.00 90.50 346 LEU A N 1
ATOM 2782 C CA . LEU A 1 346 ? -21.763 0.941 26.647 1.00 90.50 346 LEU A CA 1
ATOM 2783 C C . LEU A 1 346 ? -22.486 -0.268 26.038 1.00 90.50 346 LEU A C 1
ATOM 2785 O O . LEU A 1 346 ? -23.397 -0.803 26.668 1.00 90.50 346 LEU A O 1
ATOM 2789 N N . ALA A 1 347 ? -22.048 -0.734 24.866 1.00 90.25 347 ALA A N 1
ATOM 2790 C CA . ALA A 1 347 ? -22.663 -1.864 24.173 1.00 90.25 347 ALA A CA 1
ATOM 2791 C C . ALA A 1 347 ? -22.558 -3.174 24.973 1.00 90.25 347 ALA A C 1
ATOM 2793 O O . ALA A 1 347 ? -23.510 -3.948 25.033 1.00 90.25 347 ALA A O 1
ATOM 2794 N N . LEU A 1 348 ? -21.428 -3.420 25.642 1.00 92.38 348 LEU A N 1
ATOM 2795 C CA . LEU A 1 348 ? -21.263 -4.592 26.507 1.00 92.38 348 LEU A CA 1
ATOM 2796 C C . LEU A 1 348 ? -22.151 -4.530 27.747 1.00 92.38 348 LEU A C 1
ATOM 2798 O O . LEU A 1 348 ? -22.777 -5.529 28.096 1.00 92.38 348 LEU A O 1
ATOM 2802 N N . CYS A 1 349 ? -22.260 -3.357 28.375 1.00 91.25 349 CYS A N 1
ATOM 2803 C CA . CYS A 1 349 ? -23.152 -3.180 29.518 1.00 91.25 349 CYS A CA 1
ATOM 2804 C C . CYS A 1 349 ? -24.628 -3.350 29.113 1.00 91.25 349 CYS A C 1
ATOM 2806 O O . CYS A 1 349 ? -25.399 -3.927 29.874 1.00 91.25 349 CYS A O 1
ATOM 2808 N N . GLN A 1 350 ? -25.021 -2.907 27.911 1.00 89.56 350 GLN A N 1
ATOM 2809 C CA . GLN A 1 350 ? -26.359 -3.152 27.348 1.00 89.56 350 GLN A CA 1
ATOM 2810 C C . GLN A 1 350 ? -26.628 -4.644 27.098 1.00 89.56 350 GLN A C 1
ATOM 2812 O O . GLN A 1 350 ? -27.750 -5.100 27.297 1.00 89.56 350 GLN A O 1
ATOM 2817 N N . ARG A 1 351 ? -25.599 -5.413 26.711 1.00 89.19 351 ARG A N 1
ATOM 2818 C CA . ARG A 1 351 ? -25.660 -6.879 26.545 1.00 89.19 351 ARG A CA 1
ATOM 2819 C C . ARG A 1 351 ? -25.634 -7.651 27.874 1.00 89.19 351 ARG A C 1
ATOM 2821 O O . ARG A 1 351 ? -25.752 -8.871 27.859 1.00 89.19 351 ARG A O 1
ATOM 2828 N N . GLY A 1 352 ? -25.469 -6.969 29.011 1.00 89.31 352 GLY A N 1
ATOM 2829 C CA . GLY A 1 352 ? -25.354 -7.591 30.336 1.00 89.31 352 GLY A CA 1
ATOM 2830 C C . GLY A 1 352 ? -23.981 -8.208 30.638 1.00 89.31 352 GLY A C 1
ATOM 2831 O O . GLY A 1 352 ? -23.808 -8.847 31.676 1.00 89.31 352 GLY A O 1
ATOM 2832 N N . THR A 1 353 ? -22.982 -8.010 29.772 1.00 93.00 353 THR A N 1
ATOM 2833 C CA . THR A 1 353 ? -21.608 -8.480 29.994 1.00 93.00 353 THR A CA 1
ATOM 2834 C C . THR A 1 353 ? -20.926 -7.619 31.057 1.00 93.00 353 THR A C 1
ATOM 2836 O O . THR A 1 353 ? -20.949 -6.389 30.985 1.00 93.00 353 THR A O 1
ATOM 2839 N N . LYS A 1 354 ? -20.260 -8.245 32.034 1.00 94.69 354 LYS A N 1
ATOM 2840 C CA . LYS A 1 354 ? -19.501 -7.521 33.065 1.00 94.69 354 LYS A CA 1
ATOM 2841 C C . LYS A 1 354 ? -18.182 -7.000 32.494 1.00 94.69 354 LYS A C 1
ATOM 2843 O O . LYS A 1 354 ? -17.308 -7.785 32.124 1.00 94.69 354 LYS A O 1
ATOM 2848 N N . VAL A 1 355 ? -18.022 -5.680 32.478 1.00 95.50 355 VAL A N 1
ATOM 2849 C CA . VAL A 1 355 ? -16.810 -4.985 32.033 1.00 95.50 355 VAL A CA 1
ATOM 2850 C C . VAL A 1 355 ? -15.951 -4.660 33.249 1.00 95.50 355 VAL A C 1
ATOM 2852 O O . VAL A 1 355 ? -16.290 -3.793 34.054 1.00 95.50 355 VAL A O 1
ATOM 2855 N N . ILE A 1 356 ? -14.833 -5.367 33.391 1.00 95.44 356 ILE A N 1
ATOM 2856 C CA . ILE A 1 356 ? -13.863 -5.154 34.464 1.00 95.44 356 ILE A CA 1
ATOM 2857 C C . ILE A 1 356 ? -12.853 -4.105 34.020 1.00 95.44 356 ILE A C 1
ATOM 2859 O O . ILE A 1 356 ? -12.248 -4.225 32.956 1.00 95.44 356 ILE A O 1
ATOM 2863 N N . VAL A 1 357 ? -12.642 -3.096 34.857 1.00 94.44 357 VAL A N 1
ATOM 2864 C CA . VAL A 1 357 ? -11.626 -2.064 34.663 1.00 94.44 357 VAL A CA 1
ATOM 2865 C C . VAL A 1 357 ? -10.725 -2.063 35.885 1.00 94.44 357 VAL A C 1
ATOM 2867 O O . VAL A 1 357 ? -11.209 -2.039 37.012 1.00 94.44 357 VAL A O 1
ATOM 2870 N N . VAL A 1 358 ? -9.413 -2.080 35.668 1.00 91.31 358 VAL A N 1
ATOM 2871 C CA . VAL A 1 358 ? -8.443 -2.166 36.771 1.00 91.31 358 VAL A CA 1
ATOM 2872 C C . VAL A 1 358 ? -8.031 -0.778 37.263 1.00 91.31 358 VAL A C 1
ATOM 2874 O O . VAL A 1 358 ? -7.929 -0.520 38.459 1.00 91.31 358 VAL A O 1
ATOM 2877 N N . ARG A 1 359 ? -7.815 0.170 36.345 1.00 91.12 359 ARG A N 1
ATOM 2878 C CA . ARG A 1 359 ? -7.354 1.515 36.706 1.00 91.12 359 ARG A CA 1
ATOM 2879 C C . ARG A 1 359 ? -8.523 2.426 37.049 1.00 91.12 359 ARG A C 1
ATOM 2881 O O . ARG A 1 359 ? -9.451 2.591 36.260 1.00 91.12 359 ARG A O 1
ATOM 2888 N N . ARG A 1 360 ? -8.428 3.098 38.199 1.00 90.81 360 ARG A N 1
ATOM 2889 C CA . ARG A 1 360 ? -9.462 4.026 38.679 1.00 90.81 360 ARG A CA 1
ATOM 2890 C C . ARG A 1 360 ? -9.726 5.176 37.704 1.00 90.81 360 ARG A C 1
ATOM 2892 O O . ARG A 1 360 ? -10.880 5.530 37.504 1.00 90.81 360 ARG A O 1
ATOM 2899 N N . GLU A 1 361 ? -8.684 5.735 37.096 1.00 90.25 361 GLU A N 1
ATOM 2900 C CA . GLU A 1 361 ? -8.805 6.823 36.113 1.00 90.25 361 GLU A CA 1
ATOM 2901 C C . GLU A 1 361 ? -9.633 6.396 34.891 1.00 90.25 361 GLU A C 1
ATOM 2903 O O . GLU A 1 361 ? -10.565 7.091 34.490 1.00 90.25 361 GLU A O 1
ATOM 2908 N N . GLU A 1 362 ? -9.350 5.205 34.356 1.00 90.44 362 GLU A N 1
ATOM 2909 C CA . GLU A 1 362 ? -10.077 4.611 33.226 1.00 90.44 362 GLU A CA 1
ATOM 2910 C C . GLU A 1 362 ? -11.526 4.302 33.601 1.00 90.44 362 GLU A C 1
ATOM 2912 O O . GLU A 1 362 ? -12.443 4.602 32.839 1.00 90.44 362 GLU A O 1
ATOM 2917 N N . PHE A 1 363 ? -11.749 3.777 34.807 1.00 92.00 363 PHE A N 1
ATOM 2918 C CA . PHE A 1 363 ? -13.086 3.493 35.316 1.00 92.00 363 PHE A CA 1
ATOM 2919 C C . PHE A 1 363 ? -13.936 4.760 35.453 1.00 92.00 363 PHE A C 1
ATOM 2921 O O . PHE A 1 363 ? -15.087 4.774 35.023 1.00 92.00 363 PHE A O 1
ATOM 2928 N N . VAL A 1 364 ? -13.379 5.834 36.026 1.00 90.62 364 VAL A N 1
ATOM 2929 C CA . VAL A 1 364 ? -14.089 7.113 36.182 1.00 90.62 364 VAL A CA 1
ATOM 2930 C C . VAL A 1 364 ? -14.458 7.688 34.817 1.00 90.62 364 VAL A C 1
ATOM 2932 O O . VAL A 1 364 ? -15.600 8.101 34.631 1.00 90.62 364 VAL A O 1
ATOM 2935 N N . ALA A 1 365 ? -13.536 7.659 33.852 1.00 89.12 365 ALA A N 1
ATOM 2936 C CA . ALA A 1 365 ? -13.799 8.144 32.501 1.00 89.12 365 ALA A CA 1
ATOM 2937 C C . ALA A 1 365 ? -14.885 7.323 31.782 1.00 89.12 365 ALA A C 1
ATOM 2939 O O . ALA A 1 365 ? -15.806 7.895 31.206 1.00 89.12 365 ALA A O 1
ATOM 2940 N N . LEU A 1 366 ? -14.832 5.989 31.860 1.00 88.38 366 LEU A N 1
ATOM 2941 C CA . LEU A 1 366 ? -15.837 5.117 31.240 1.00 88.38 366 LEU A CA 1
ATOM 2942 C C . LEU A 1 366 ? -17.209 5.241 31.907 1.00 88.38 366 LEU A C 1
ATOM 2944 O O . LEU A 1 366 ? -18.229 5.179 31.226 1.00 88.38 366 LEU A O 1
ATOM 2948 N N . LYS A 1 367 ? -17.253 5.474 33.221 1.00 88.56 367 LYS A N 1
ATOM 2949 C CA . LYS A 1 367 ? -18.507 5.684 33.952 1.00 88.56 367 LYS A CA 1
ATOM 2950 C C . LYS A 1 367 ? -19.263 6.930 33.479 1.00 88.56 367 LYS A C 1
ATOM 2952 O O . LYS A 1 367 ? -20.483 6.942 33.562 1.00 88.56 367 LYS A O 1
ATOM 2957 N N . LEU A 1 368 ? -18.567 7.947 32.961 1.00 86.94 368 LEU A N 1
ATOM 2958 C CA . LEU A 1 368 ? -19.201 9.124 32.348 1.00 86.94 368 LEU A CA 1
ATOM 2959 C C . LEU A 1 368 ? -19.836 8.812 30.983 1.00 86.94 368 LEU A C 1
ATOM 2961 O O . LEU A 1 368 ? -20.742 9.520 30.559 1.00 86.94 368 LEU A O 1
ATOM 2965 N N . CYS A 1 369 ? -19.373 7.758 30.308 1.00 82.00 369 CYS A N 1
ATOM 2966 C CA . CYS A 1 369 ? -19.886 7.320 29.011 1.00 82.00 369 CYS A CA 1
ATOM 2967 C C . CYS A 1 369 ? -21.048 6.317 29.115 1.00 82.00 369 CYS A C 1
ATOM 2969 O O . CYS A 1 369 ? -21.810 6.162 28.163 1.00 82.00 369 CYS A O 1
ATOM 2971 N N . VAL A 1 370 ? -21.169 5.597 30.235 1.00 82.56 370 VAL A N 1
ATOM 2972 C CA . VAL A 1 370 ? -22.185 4.551 30.432 1.00 82.56 370 VAL A CA 1
ATOM 2973 C C . VAL A 1 370 ? -23.388 5.121 31.181 1.00 82.56 370 VAL A C 1
ATOM 2975 O O . VAL A 1 370 ? -23.239 5.779 32.209 1.00 82.56 370 VAL A O 1
ATOM 2978 N N . ALA A 1 371 ? -24.598 4.841 30.690 1.00 80.38 371 ALA A N 1
ATOM 2979 C CA . ALA A 1 371 ? -25.831 5.276 31.341 1.00 80.38 371 ALA A CA 1
ATOM 2980 C C . ALA A 1 371 ? -25.931 4.743 32.786 1.00 80.38 371 ALA A C 1
ATOM 2982 O O . ALA A 1 371 ? -25.517 3.622 33.092 1.00 80.38 371 ALA A O 1
ATOM 2983 N N . THR A 1 372 ? -26.500 5.541 33.692 1.00 78.62 372 THR A N 1
ATOM 2984 C CA . THR A 1 372 ? -26.524 5.254 35.140 1.00 78.62 372 THR A CA 1
ATOM 2985 C C . THR A 1 372 ? -27.219 3.938 35.493 1.00 78.62 372 THR A C 1
ATOM 2987 O O . THR A 1 372 ? -26.797 3.260 36.427 1.00 78.62 372 THR A O 1
ATOM 2990 N N . ASN A 1 373 ? -28.227 3.535 34.719 1.00 83.44 373 ASN A N 1
ATOM 2991 C CA . ASN A 1 373 ? -28.933 2.257 34.852 1.00 83.44 373 ASN A CA 1
ATOM 2992 C C . ASN A 1 373 ? -28.083 1.035 34.455 1.00 83.44 373 ASN A C 1
ATOM 2994 O O . ASN A 1 373 ? -28.361 -0.075 34.898 1.00 83.44 373 ASN A O 1
ATOM 2998 N N . LEU A 1 374 ? -27.048 1.227 33.637 1.00 84.94 374 LEU A N 1
ATOM 2999 C CA . LEU A 1 374 ? -26.165 0.168 33.142 1.00 84.94 374 LEU A CA 1
ATOM 3000 C C . LEU A 1 374 ? -24.834 0.099 33.900 1.00 84.94 374 LEU A C 1
ATOM 3002 O O . LEU A 1 374 ? -24.101 -0.879 33.760 1.00 84.94 374 LEU A O 1
ATOM 3006 N N . ALA A 1 375 ? -24.546 1.093 34.744 1.00 82.31 375 ALA A N 1
ATOM 3007 C CA . ALA A 1 375 ? -23.300 1.208 35.498 1.00 82.31 375 ALA A CA 1
ATOM 3008 C C . ALA A 1 375 ? -23.014 0.009 36.423 1.00 82.31 375 ALA A C 1
ATOM 3010 O O . ALA A 1 375 ? -21.862 -0.209 36.780 1.00 82.31 375 ALA A O 1
ATOM 3011 N N . ALA A 1 376 ? -24.027 -0.790 36.779 1.00 87.38 376 ALA A N 1
ATOM 3012 C CA . ALA A 1 376 ? -23.855 -2.021 37.555 1.00 87.38 376 ALA A CA 1
ATOM 3013 C C . ALA A 1 376 ? -22.997 -3.085 36.837 1.00 87.38 376 ALA A C 1
ATOM 3015 O O . ALA A 1 376 ? -22.378 -3.919 37.496 1.00 87.38 376 ALA A O 1
ATOM 3016 N N . HIS A 1 377 ? -22.937 -3.050 35.502 1.00 90.56 377 HIS A N 1
ATOM 3017 C CA . HIS A 1 377 ? -22.119 -3.964 34.701 1.00 90.56 377 HIS A CA 1
ATOM 3018 C C . HIS A 1 377 ? -20.669 -3.483 34.537 1.00 90.56 377 HIS A C 1
ATOM 3020 O O . HIS A 1 377 ? -19.824 -4.262 34.101 1.00 90.56 377 HIS A O 1
ATOM 3026 N N . LEU A 1 378 ? -20.357 -2.240 34.921 1.00 92.25 378 LEU A N 1
ATOM 3027 C CA . LEU A 1 378 ? -19.005 -1.685 34.910 1.00 92.25 378 LEU A CA 1
ATOM 3028 C C . LEU A 1 378 ? -18.391 -1.814 36.311 1.00 92.25 378 LEU A C 1
ATOM 3030 O O . LEU A 1 378 ? -18.853 -1.186 37.264 1.00 92.25 378 LEU A O 1
ATOM 3034 N N . VAL A 1 379 ? -17.334 -2.616 36.447 1.00 93.31 379 VAL A N 1
ATOM 3035 C CA . VAL A 1 379 ? -16.770 -3.003 37.749 1.00 93.31 379 VAL A CA 1
ATOM 3036 C C . VAL A 1 379 ? -15.310 -2.573 37.857 1.00 93.31 379 VAL A C 1
ATOM 3038 O O . VAL A 1 379 ? -14.476 -2.993 37.059 1.00 93.31 379 VAL A O 1
ATOM 3041 N N . LEU A 1 380 ? -14.989 -1.776 38.880 1.00 94.44 380 LEU A N 1
ATOM 3042 C CA . LEU A 1 380 ? -13.607 -1.492 39.272 1.00 94.44 380 LEU A CA 1
ATOM 3043 C C . LEU A 1 380 ? -13.082 -2.661 40.113 1.00 94.44 380 LEU A C 1
ATOM 3045 O O . LEU A 1 380 ? -13.591 -2.902 41.208 1.00 94.44 380 LEU A O 1
ATOM 3049 N N . SER A 1 381 ? -12.097 -3.400 39.607 1.00 92.44 381 SER A N 1
ATOM 3050 C CA . SER A 1 381 ? -11.516 -4.546 40.313 1.00 92.44 381 SER A CA 1
ATOM 3051 C C . SER A 1 381 ? -10.109 -4.857 39.807 1.00 92.44 381 SER A C 1
ATOM 3053 O O . SER A 1 381 ? -9.846 -4.742 38.614 1.00 92.44 381 SER A O 1
ATOM 3055 N N . ASP A 1 382 ? -9.234 -5.331 40.696 1.00 89.56 382 ASP A N 1
ATOM 3056 C CA . ASP A 1 382 ? -7.905 -5.866 40.360 1.00 89.56 382 ASP A CA 1
ATOM 3057 C C . ASP A 1 382 ? -7.962 -7.325 39.851 1.00 89.56 382 ASP A C 1
ATOM 3059 O O . ASP A 1 382 ? -7.015 -8.098 39.999 1.00 89.56 382 ASP A O 1
ATOM 3063 N N . ASP A 1 383 ? -9.093 -7.725 39.265 1.00 89.69 383 ASP A N 1
ATOM 3064 C CA . ASP A 1 383 ? -9.335 -9.071 38.753 1.00 89.69 383 ASP A CA 1
ATOM 3065 C C . ASP A 1 383 ? -8.831 -9.222 37.308 1.00 89.69 383 ASP A C 1
ATOM 3067 O O . ASP A 1 383 ? -9.472 -8.775 36.357 1.00 89.69 383 ASP A O 1
ATOM 3071 N N . TYR A 1 384 ? -7.692 -9.900 37.151 1.00 91.06 384 TYR A N 1
ATOM 3072 C CA . TYR A 1 384 ? -7.066 -10.225 35.862 1.00 91.06 384 TYR A CA 1
ATOM 3073 C C . TYR A 1 384 ? -7.452 -11.620 35.325 1.00 91.06 384 TYR A C 1
ATOM 3075 O O . TYR A 1 384 ? -6.885 -12.084 34.335 1.00 91.06 384 TYR A O 1
ATOM 3083 N N . THR A 1 385 ? -8.412 -12.306 35.959 1.00 89.88 385 THR A N 1
ATOM 3084 C CA . THR A 1 385 ? -8.847 -13.658 35.565 1.00 89.88 385 THR A CA 1
ATOM 3085 C C . THR A 1 385 ? -9.594 -13.777 34.227 1.00 89.88 385 THR A C 1
ATOM 3087 O O . THR A 1 385 ? -9.542 -14.878 33.664 1.00 89.88 385 THR A O 1
ATOM 3090 N N . PRO A 1 386 ? -10.280 -12.746 33.672 1.00 94.12 386 PRO A N 1
ATOM 3091 C CA . PRO A 1 386 ? -10.989 -12.901 32.404 1.00 94.12 386 PRO A CA 1
ATOM 3092 C C . PRO A 1 386 ? -10.079 -13.387 31.276 1.00 94.12 386 PRO A C 1
ATOM 3094 O O . PRO A 1 386 ? -8.966 -12.895 31.105 1.00 94.12 386 PRO A O 1
ATOM 3097 N N . LYS A 1 387 ? -10.584 -14.318 30.460 1.00 94.12 387 LYS A N 1
ATOM 3098 C CA . LYS A 1 387 ? -9.872 -14.833 29.279 1.00 94.12 387 LYS A CA 1
ATOM 3099 C C . LYS A 1 387 ? -9.968 -13.917 28.059 1.00 94.12 387 LYS A C 1
ATOM 3101 O O . LYS A 1 387 ? -9.265 -14.159 27.087 1.00 94.12 387 LYS A O 1
ATOM 3106 N N . VAL A 1 388 ? -10.801 -12.875 28.096 1.00 96.38 388 VAL A N 1
ATOM 3107 C CA . VAL A 1 388 ? -10.960 -11.908 26.999 1.00 96.38 388 VAL A CA 1
ATOM 3108 C C . VAL A 1 388 ? -10.598 -10.515 27.492 1.00 96.38 388 VAL A C 1
ATOM 3110 O O . VAL A 1 388 ? -11.218 -9.991 28.422 1.00 96.38 388 VAL A O 1
ATOM 3113 N N . TRP A 1 389 ? -9.572 -9.935 26.876 1.00 96.31 389 TRP A N 1
ATOM 3114 C CA . TRP A 1 389 ? -9.040 -8.621 27.217 1.00 96.31 389 TRP A CA 1
ATOM 3115 C C . TRP A 1 389 ? -9.201 -7.674 26.037 1.00 96.31 389 TRP A C 1
ATOM 3117 O O . TRP A 1 389 ? -8.623 -7.884 24.974 1.00 96.31 389 TRP A O 1
ATOM 3127 N N . LEU A 1 390 ? -9.957 -6.603 26.241 1.00 96.38 390 LEU A N 1
ATOM 3128 C CA . LEU A 1 390 ? -10.119 -5.512 25.295 1.00 96.38 390 LEU A CA 1
ATOM 3129 C C . LEU A 1 390 ? -9.040 -4.478 25.580 1.00 96.38 390 LEU A C 1
ATOM 3131 O O . LEU A 1 390 ? -9.044 -3.859 26.647 1.00 96.38 390 LEU A O 1
ATOM 3135 N N . VAL A 1 391 ? -8.103 -4.309 24.650 1.00 94.62 391 VAL A N 1
ATOM 3136 C CA . VAL A 1 391 ? -6.885 -3.533 24.903 1.00 94.62 391 VAL A CA 1
ATOM 3137 C C . VAL A 1 391 ? -6.704 -2.346 23.969 1.00 94.62 391 VAL A C 1
ATOM 3139 O O . VAL A 1 391 ? -6.907 -2.439 22.766 1.00 94.62 391 VAL A O 1
ATOM 3142 N N . GLY A 1 392 ? -6.307 -1.208 24.523 1.00 90.94 392 GLY A N 1
ATOM 3143 C CA . GLY A 1 392 ? -6.065 0.022 23.775 1.00 90.94 392 GLY A CA 1
ATOM 3144 C C . GLY A 1 392 ? -4.680 0.599 24.026 1.00 90.94 392 GLY A C 1
ATOM 3145 O O . GLY A 1 392 ? -3.803 -0.030 24.624 1.00 90.94 392 GLY A O 1
ATOM 3146 N N . GLU A 1 393 ? -4.489 1.848 23.598 1.00 86.50 393 GLU A N 1
ATOM 3147 C CA . GLU A 1 393 ? -3.253 2.576 23.873 1.00 86.50 393 GLU A CA 1
ATOM 3148 C C . GLU A 1 393 ? -2.968 2.655 25.376 1.00 86.50 393 GLU A C 1
ATOM 3150 O O . GLU A 1 393 ? -3.861 2.883 26.191 1.00 86.50 393 GLU A O 1
ATOM 3155 N N . GLY A 1 394 ? -1.696 2.517 25.746 1.00 84.00 394 GLY A N 1
ATOM 3156 C CA . GLY A 1 394 ? -1.262 2.562 27.140 1.00 84.00 394 GLY A CA 1
ATOM 3157 C C . GLY A 1 394 ? -1.259 1.210 27.854 1.00 84.00 394 GLY A C 1
ATOM 3158 O O . GLY A 1 394 ? -0.961 1.194 29.048 1.00 84.00 394 GLY A O 1
ATOM 3159 N N . LEU A 1 395 ? -1.550 0.097 27.168 1.00 90.12 395 LEU A N 1
ATOM 3160 C CA . LEU A 1 395 ? -1.235 -1.248 27.662 1.00 90.12 395 LEU A CA 1
ATOM 3161 C C . LEU A 1 395 ? 0.285 -1.409 27.818 1.00 90.12 395 LEU A C 1
ATOM 3163 O O . LEU A 1 395 ? 1.044 -1.105 26.898 1.00 90.12 395 LEU A O 1
ATOM 3167 N N . THR A 1 396 ? 0.728 -1.896 28.975 1.00 90.56 396 THR A N 1
ATOM 3168 C CA . THR A 1 396 ? 2.154 -2.091 29.276 1.00 90.56 396 THR A CA 1
ATOM 3169 C C . THR A 1 396 ? 2.553 -3.565 29.254 1.00 90.56 396 THR A C 1
ATOM 3171 O O . THR A 1 396 ? 1.718 -4.450 29.443 1.00 90.56 396 THR A O 1
ATOM 3174 N N . ASP A 1 397 ? 3.849 -3.841 29.090 1.00 90.12 397 ASP A N 1
ATOM 3175 C CA . ASP A 1 397 ? 4.407 -5.200 29.185 1.00 90.12 397 ASP A CA 1
ATOM 3176 C C . ASP A 1 397 ? 4.126 -5.830 30.570 1.00 90.12 397 ASP A C 1
ATOM 3178 O O . ASP A 1 397 ? 3.927 -7.037 30.682 1.00 90.12 397 ASP A O 1
ATOM 3182 N N . GLN A 1 398 ? 4.051 -5.018 31.635 1.00 89.50 398 GLN A N 1
ATOM 3183 C CA . GLN A 1 398 ? 3.687 -5.483 32.981 1.00 89.50 398 GLN A CA 1
ATOM 3184 C C . GLN A 1 398 ? 2.212 -5.881 33.087 1.00 89.50 398 GLN A C 1
ATOM 3186 O O . GLN A 1 398 ? 1.900 -6.844 33.781 1.00 89.50 398 GLN A O 1
ATOM 3191 N N . ASP A 1 399 ? 1.314 -5.162 32.405 1.00 90.06 399 ASP A N 1
ATOM 3192 C CA . ASP A 1 399 ? -0.111 -5.506 32.377 1.00 90.06 399 ASP A CA 1
ATOM 3193 C C . ASP A 1 399 ? -0.310 -6.868 31.689 1.00 90.06 399 ASP A C 1
ATOM 3195 O O . ASP A 1 399 ? -1.029 -7.721 32.200 1.00 90.06 399 ASP A O 1
ATOM 3199 N N . GLN A 1 400 ? 0.384 -7.102 30.569 1.00 92.75 400 GLN A N 1
ATOM 3200 C CA . GLN A 1 400 ? 0.275 -8.344 29.791 1.00 92.75 400 GLN A CA 1
ATOM 3201 C C . GLN A 1 400 ? 0.771 -9.578 30.557 1.00 92.75 400 GLN A C 1
ATOM 3203 O O . GLN A 1 400 ? 0.181 -10.646 30.438 1.00 92.75 400 GLN A O 1
ATOM 3208 N N . ARG A 1 401 ? 1.807 -9.436 31.394 1.00 90.94 401 ARG A N 1
ATOM 3209 C CA . ARG A 1 401 ? 2.328 -10.532 32.238 1.00 90.94 401 ARG A CA 1
ATOM 3210 C C . ARG A 1 401 ? 1.359 -10.997 33.327 1.00 90.94 401 ARG A C 1
ATOM 3212 O O . ARG A 1 401 ? 1.576 -12.056 33.901 1.00 90.94 401 ARG A O 1
ATOM 3219 N N . LYS A 1 402 ? 0.329 -10.207 33.643 1.00 91.81 402 LYS A N 1
ATOM 3220 C CA . LYS A 1 402 ? -0.710 -10.584 34.614 1.00 91.81 402 LYS A CA 1
ATOM 3221 C C . LYS A 1 402 ? -1.824 -11.422 33.989 1.00 91.81 402 LYS A C 1
ATOM 3223 O O . LYS A 1 402 ? -2.647 -11.962 34.723 1.00 91.81 402 LYS A O 1
ATOM 3228 N N . ALA A 1 403 ? -1.880 -11.504 32.660 1.00 92.44 403 ALA A N 1
ATOM 3229 C CA . ALA A 1 403 ? -2.844 -12.347 31.975 1.00 92.44 403 ALA A CA 1
ATOM 3230 C C . ALA A 1 403 ? -2.499 -13.825 32.178 1.00 92.44 403 ALA A C 1
ATOM 3232 O O . ALA A 1 403 ? -1.337 -14.216 32.220 1.00 92.44 403 ALA A O 1
ATOM 3233 N N . SER A 1 404 ? -3.529 -14.657 32.298 1.00 92.31 404 SER A N 1
ATOM 3234 C CA . SER A 1 404 ? -3.346 -16.108 32.370 1.00 92.31 404 SER A CA 1
ATOM 3235 C C . SER A 1 404 ? -3.082 -16.698 30.979 1.00 92.31 404 SER A C 1
ATOM 3237 O O . SER A 1 404 ? -3.600 -16.179 29.989 1.00 92.31 404 SER A O 1
ATOM 3239 N N . SER A 1 405 ? -2.349 -17.811 30.876 1.00 91.19 405 SER A N 1
ATOM 3240 C CA . SER A 1 405 ? -2.116 -18.483 29.585 1.00 91.19 405 SER A CA 1
ATOM 3241 C C . SER A 1 405 ? -3.434 -18.800 28.861 1.00 91.19 405 SER A C 1
ATOM 3243 O O . SER A 1 405 ? -4.440 -19.160 29.486 1.00 91.19 405 SER A O 1
ATOM 3245 N N . GLY A 1 406 ? -3.453 -18.627 27.539 1.00 90.56 406 GLY A N 1
ATOM 3246 C CA . GLY A 1 406 ? -4.654 -18.747 26.708 1.00 90.56 406 GLY A CA 1
ATOM 3247 C C . GLY A 1 406 ? -5.601 -17.542 26.763 1.00 90.56 406 GLY A C 1
ATOM 3248 O O . GLY A 1 406 ? -6.726 -17.641 26.280 1.00 90.56 406 GLY A O 1
ATOM 3249 N N . THR A 1 407 ? -5.194 -16.414 27.357 1.00 94.12 407 THR A N 1
ATOM 3250 C CA . THR A 1 407 ? -5.967 -15.162 27.278 1.00 94.12 407 THR A CA 1
ATOM 3251 C C . THR A 1 407 ? -5.936 -14.612 25.850 1.00 94.12 407 THR A C 1
ATOM 3253 O O . THR A 1 407 ? -4.894 -14.609 25.195 1.00 94.12 407 THR A O 1
ATOM 3256 N N . CYS A 1 408 ? -7.082 -14.134 25.370 1.00 94.44 408 CYS A N 1
ATOM 3257 C CA . CYS A 1 408 ? -7.252 -13.500 24.071 1.00 94.44 408 CYS A CA 1
ATOM 3258 C C . CYS A 1 408 ? -7.270 -11.974 24.219 1.00 94.44 408 CYS A C 1
ATOM 3260 O O . CYS A 1 408 ? -8.195 -11.401 24.799 1.00 94.44 408 CYS A O 1
ATOM 3262 N N . PHE A 1 409 ? -6.259 -11.320 23.656 1.00 95.12 409 PHE A N 1
ATOM 3263 C CA . PHE A 1 409 ? -6.152 -9.872 23.545 1.00 95.12 409 PHE A CA 1
ATOM 3264 C C . PHE A 1 409 ? -6.807 -9.397 22.247 1.00 95.12 409 PHE A C 1
ATOM 3266 O O . PHE A 1 409 ? -6.348 -9.726 21.151 1.00 95.12 409 PHE A O 1
ATOM 3273 N N . ILE A 1 410 ? -7.862 -8.596 22.382 1.00 95.25 410 ILE A N 1
ATOM 3274 C CA . ILE A 1 410 ? -8.598 -7.976 21.281 1.00 95.25 410 ILE A CA 1
ATOM 3275 C C . ILE A 1 410 ? -8.318 -6.470 21.319 1.00 95.25 410 ILE A C 1
ATOM 3277 O O . ILE A 1 410 ? -8.812 -5.769 22.210 1.00 95.25 410 ILE A O 1
ATOM 3281 N N . PRO A 1 411 ? -7.488 -5.946 20.408 1.00 94.00 411 PRO A N 1
ATOM 3282 C CA . PRO A 1 411 ? -7.183 -4.528 20.388 1.00 94.00 411 PRO A CA 1
ATOM 3283 C C . PRO A 1 411 ? -8.378 -3.690 19.911 1.00 94.00 411 PRO A C 1
ATOM 3285 O O . PRO A 1 411 ? -9.059 -4.048 18.958 1.00 94.00 411 PRO A O 1
ATOM 3288 N N . PHE A 1 412 ? -8.589 -2.530 20.532 1.00 92.69 412 PHE A N 1
ATOM 3289 C CA . PHE A 1 412 ? -9.476 -1.463 20.047 1.00 92.69 412 PHE A CA 1
ATOM 3290 C C . PHE A 1 412 ? -8.701 -0.204 19.612 1.00 92.69 412 PHE A C 1
ATOM 3292 O O . PHE A 1 412 ? -9.296 0.836 19.329 1.00 92.69 412 PHE A O 1
ATOM 3299 N N . SER A 1 413 ? -7.366 -0.279 19.568 1.00 88.75 413 SER A N 1
ATOM 3300 C CA . SER A 1 413 ? -6.472 0.771 19.068 1.00 88.75 413 SER A CA 1
ATOM 3301 C C . SER A 1 413 ? -6.194 0.639 17.570 1.00 88.75 413 SER A C 1
ATOM 3303 O O . SER A 1 413 ? -6.215 -0.458 17.016 1.00 88.75 413 SER A O 1
ATOM 3305 N N . GLN A 1 414 ? -5.871 1.764 16.924 1.00 82.69 414 GLN A N 1
ATOM 3306 C CA . GLN A 1 414 ? -5.462 1.801 15.512 1.00 82.69 414 GLN A CA 1
ATOM 3307 C C . GLN A 1 414 ? -4.112 1.113 15.276 1.00 82.69 414 GLN A C 1
ATOM 3309 O O . GLN A 1 414 ? -3.900 0.508 14.229 1.00 82.69 414 GLN A O 1
ATOM 3314 N N . PHE A 1 415 ? -3.211 1.186 16.258 1.00 83.25 415 PHE A N 1
ATOM 3315 C CA . PHE A 1 415 ? -1.905 0.538 16.201 1.00 83.25 415 PHE A CA 1
ATOM 3316 C C . PHE A 1 415 ? -1.930 -0.850 16.840 1.00 83.25 415 PHE A C 1
ATOM 3318 O O . PHE A 1 415 ? -2.618 -1.042 17.854 1.00 83.25 415 PHE A O 1
ATOM 3325 N N . PRO A 1 416 ? -1.162 -1.806 16.286 1.00 85.06 416 PRO A N 1
ATOM 3326 C CA . PRO A 1 416 ? -1.040 -3.135 16.856 1.00 85.06 416 PRO A CA 1
ATOM 3327 C C . PRO A 1 416 ? -0.357 -3.079 18.221 1.00 85.06 416 PRO A C 1
ATOM 3329 O O . PRO A 1 416 ? 0.570 -2.303 18.460 1.00 85.06 416 PRO A O 1
ATOM 3332 N N . VAL A 1 417 ? -0.808 -3.947 19.120 1.00 86.19 417 VAL A N 1
ATOM 3333 C CA . VAL A 1 417 ? -0.222 -4.101 20.449 1.00 86.19 417 VAL A CA 1
ATOM 3334 C C . VAL A 1 417 ? 1.059 -4.927 20.351 1.00 86.19 417 VAL A C 1
ATOM 3336 O O . VAL A 1 417 ? 1.108 -5.955 19.672 1.00 86.19 417 VAL A O 1
ATOM 3339 N N . LYS A 1 418 ? 2.105 -4.496 21.062 1.00 86.75 418 LYS A N 1
ATOM 3340 C CA . LYS A 1 418 ? 3.345 -5.265 21.203 1.00 86.75 418 LYS A CA 1
ATOM 3341 C C . LYS A 1 418 ? 3.052 -6.575 21.939 1.00 86.75 418 LYS A C 1
ATOM 3343 O O . LYS A 1 418 ? 2.672 -6.551 23.109 1.00 86.75 418 LYS A O 1
ATOM 3348 N N . LYS A 1 419 ? 3.266 -7.702 21.260 1.00 88.62 419 LYS A N 1
ATOM 3349 C CA . LYS A 1 419 ? 3.095 -9.048 21.821 1.00 88.62 419 LYS A CA 1
ATOM 3350 C C . LYS A 1 419 ? 4.232 -9.346 22.796 1.00 88.62 419 LYS A C 1
ATOM 3352 O O . LYS A 1 419 ? 5.397 -9.235 22.420 1.00 88.62 419 LYS A O 1
ATOM 3357 N N . THR A 1 420 ? 3.902 -9.690 24.040 1.00 86.88 420 THR A N 1
ATOM 3358 C CA . THR A 1 420 ? 4.909 -9.969 25.085 1.00 86.88 420 THR A CA 1
ATOM 3359 C C . THR A 1 420 ? 4.662 -11.241 25.886 1.00 86.88 420 THR A C 1
ATOM 3361 O O . THR A 1 420 ? 5.566 -11.678 26.592 1.00 86.88 420 THR A O 1
ATOM 3364 N N . HIS A 1 421 ? 3.481 -11.848 25.764 1.00 86.88 421 HIS A N 1
ATOM 3365 C CA . HIS A 1 421 ? 3.137 -13.104 26.417 1.00 86.88 421 HIS A CA 1
ATOM 3366 C C . HIS A 1 421 ? 2.886 -14.182 25.356 1.00 86.88 421 HIS A C 1
ATOM 3368 O O . HIS A 1 421 ? 1.838 -14.180 24.720 1.00 86.88 421 HIS A O 1
ATOM 3374 N N . GLU A 1 422 ? 3.827 -15.105 25.152 1.00 84.75 422 GLU A N 1
ATOM 3375 C CA . GLU A 1 422 ? 3.773 -16.066 24.033 1.00 84.75 422 GLU A CA 1
ATOM 3376 C C . GLU A 1 422 ? 2.561 -17.010 24.092 1.00 84.75 422 GLU A C 1
ATOM 3378 O O . GLU A 1 422 ? 1.942 -17.260 23.063 1.00 84.75 422 GLU A O 1
ATOM 3383 N N . ASP A 1 423 ? 2.146 -17.440 25.290 1.00 88.00 423 ASP A N 1
ATOM 3384 C CA . ASP A 1 423 ? 0.985 -18.335 25.455 1.00 88.00 423 ASP A CA 1
ATOM 3385 C C . ASP A 1 423 ? -0.387 -17.645 25.297 1.00 88.00 423 ASP A C 1
ATOM 3387 O O . ASP A 1 423 ? -1.422 -18.247 25.592 1.00 88.00 423 ASP A O 1
ATOM 3391 N N . CYS A 1 424 ? -0.427 -16.366 24.917 1.00 91.19 424 CYS A N 1
ATOM 3392 C CA . CYS A 1 424 ? -1.669 -15.615 24.735 1.00 91.19 424 CYS A CA 1
ATOM 3393 C C . CYS A 1 424 ? -1.968 -15.375 23.251 1.00 91.19 424 CYS A C 1
ATOM 3395 O O . CYS A 1 424 ? -1.073 -15.151 22.436 1.00 91.19 424 CYS A O 1
ATOM 3397 N N . ALA A 1 425 ? -3.253 -15.368 22.904 1.00 91.19 425 ALA A N 1
ATOM 3398 C CA . ALA A 1 425 ? -3.700 -15.030 21.561 1.00 91.19 425 ALA A CA 1
ATOM 3399 C C . ALA A 1 425 ? -3.786 -13.506 21.411 1.00 91.19 425 ALA A C 1
ATOM 3401 O O . ALA A 1 425 ? -4.357 -12.822 22.258 1.00 91.19 425 ALA A O 1
ATOM 3402 N N . TYR A 1 426 ? -3.245 -12.974 20.316 1.00 91.38 426 TYR A N 1
ATOM 3403 C CA . TYR A 1 426 ? -3.330 -11.552 19.980 1.00 91.38 426 TYR A CA 1
ATOM 3404 C C . TYR A 1 426 ? -4.027 -11.402 18.640 1.00 91.38 426 TYR A C 1
ATOM 3406 O O . TYR A 1 426 ? -3.444 -11.743 17.605 1.00 91.38 426 TYR A O 1
ATOM 3414 N N . GLN A 1 427 ? -5.241 -10.862 18.670 1.00 90.81 427 GLN A N 1
ATOM 3415 C CA . GLN A 1 427 ? -5.950 -10.495 17.454 1.00 90.81 427 GLN A CA 1
ATOM 3416 C C . GLN A 1 427 ? -5.324 -9.247 16.820 1.00 90.81 427 GLN A C 1
ATOM 3418 O O . GLN A 1 427 ? -4.610 -8.471 17.466 1.00 90.81 427 GLN A O 1
ATOM 3423 N N . VAL A 1 428 ? -5.572 -9.070 15.525 1.00 89.44 428 VAL A N 1
ATOM 3424 C CA . VAL A 1 428 ? -5.175 -7.860 14.798 1.00 89.44 428 VAL A CA 1
ATOM 3425 C C . VAL A 1 428 ? -6.027 -6.666 15.222 1.00 89.44 428 VAL A C 1
ATOM 3427 O O . VAL A 1 428 ? -7.094 -6.829 15.812 1.00 89.44 428 VAL A O 1
ATOM 3430 N N . THR A 1 429 ? -5.548 -5.456 14.924 1.00 90.88 429 THR A N 1
ATOM 3431 C CA . THR A 1 429 ? -6.335 -4.229 15.108 1.00 90.88 429 THR A CA 1
ATOM 3432 C C . THR A 1 429 ? -7.665 -4.316 14.356 1.00 90.88 429 THR A C 1
ATOM 3434 O O . THR A 1 429 ? -7.743 -5.056 13.373 1.00 90.88 429 THR A O 1
ATOM 3437 N N . PRO A 1 430 ? -8.709 -3.581 14.789 1.00 93.00 430 PRO A N 1
ATOM 3438 C CA . PRO A 1 430 ? -10.022 -3.607 14.155 1.00 93.00 430 PRO A CA 1
ATOM 3439 C C . PRO A 1 430 ? -9.914 -3.405 12.643 1.00 93.00 430 PRO A C 1
ATOM 3441 O O . PRO A 1 430 ? -9.594 -2.316 12.162 1.00 93.00 430 PRO A O 1
ATOM 3444 N N . ALA A 1 431 ? -10.144 -4.483 11.902 1.00 92.94 431 ALA A N 1
ATOM 3445 C CA . ALA A 1 431 ? -9.935 -4.566 10.468 1.00 92.94 431 ALA A CA 1
ATOM 3446 C C . ALA A 1 431 ? -10.825 -5.655 9.867 1.00 92.94 431 ALA A C 1
ATOM 3448 O O . ALA A 1 431 ? -11.262 -6.575 10.559 1.00 92.94 431 ALA A O 1
ATOM 3449 N N . MET A 1 432 ? -11.097 -5.540 8.571 1.00 93.50 432 MET A N 1
ATOM 3450 C CA . MET A 1 432 ? -11.950 -6.470 7.834 1.00 93.50 432 MET A CA 1
ATOM 3451 C C . MET A 1 432 ? -11.332 -6.793 6.474 1.00 93.50 432 MET A C 1
ATOM 3453 O O . MET A 1 432 ? -10.601 -5.985 5.888 1.00 93.50 432 MET A O 1
ATOM 3457 N N . ALA A 1 433 ? -11.621 -7.992 5.976 1.00 91.56 433 ALA A N 1
ATOM 3458 C CA . ALA A 1 433 ? -11.305 -8.381 4.615 1.00 91.56 433 ALA A CA 1
ATOM 3459 C C . ALA A 1 433 ? -12.163 -7.567 3.647 1.00 91.56 433 ALA A C 1
ATOM 3461 O O . ALA A 1 433 ? -13.355 -7.352 3.871 1.00 91.56 433 ALA A O 1
ATOM 3462 N N . VAL A 1 434 ? -11.546 -7.105 2.569 1.00 89.19 434 VAL A N 1
ATOM 3463 C CA . VAL A 1 434 ? -12.210 -6.217 1.617 1.00 89.19 434 VAL A CA 1
ATOM 3464 C C . VAL A 1 434 ? -12.842 -6.980 0.454 1.00 89.19 434 VAL A C 1
ATOM 3466 O O . VAL A 1 434 ? -12.300 -8.017 0.045 1.00 89.19 434 VAL A O 1
ATOM 3469 N N . PRO A 1 435 ? -13.962 -6.490 -0.112 1.00 88.38 435 PRO A N 1
ATOM 3470 C CA . PRO A 1 435 ? -14.677 -7.201 -1.163 1.00 88.38 435 PRO A CA 1
ATOM 3471 C C . PRO A 1 435 ? -13.801 -7.397 -2.401 1.00 88.38 435 PRO A C 1
ATOM 3473 O O . PRO A 1 435 ? -12.882 -6.621 -2.673 1.00 88.38 435 PRO A O 1
ATOM 3476 N N . ARG A 1 436 ? -14.090 -8.443 -3.186 1.00 81.94 436 ARG A N 1
ATOM 3477 C CA . ARG A 1 436 ? -13.346 -8.737 -4.426 1.00 81.94 436 ARG A CA 1
ATOM 3478 C C . ARG A 1 436 ? -13.442 -7.613 -5.456 1.00 81.94 436 ARG A C 1
ATOM 3480 O O . ARG A 1 436 ? -12.478 -7.398 -6.179 1.00 81.94 436 ARG A O 1
ATOM 3487 N N . THR A 1 437 ? -14.565 -6.898 -5.448 1.00 81.00 437 THR A N 1
ATOM 3488 C CA . THR A 1 437 ? -14.862 -5.736 -6.296 1.00 81.00 437 THR A CA 1
ATOM 3489 C C . THR A 1 437 ? -13.982 -4.525 -6.003 1.00 81.00 437 THR A C 1
ATOM 3491 O O . THR A 1 437 ? -13.882 -3.650 -6.852 1.00 81.00 437 THR A O 1
ATOM 3494 N N . LEU A 1 438 ? -13.343 -4.464 -4.829 1.00 78.12 438 LEU A N 1
ATOM 3495 C CA . LEU A 1 438 ? -12.385 -3.416 -4.503 1.00 78.12 438 LEU A CA 1
AT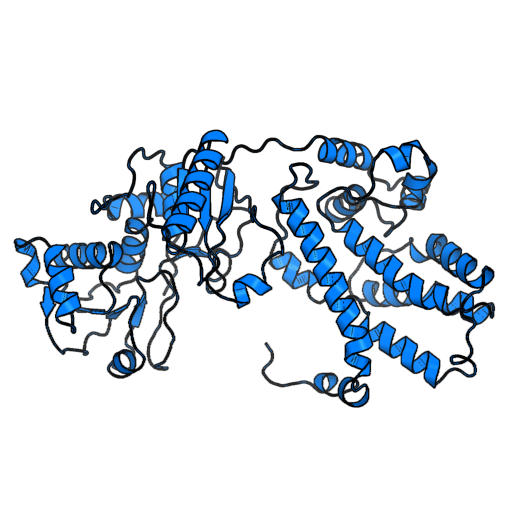OM 3496 C C . LEU A 1 438 ? -11.044 -3.717 -5.187 1.00 78.12 438 LEU A C 1
ATOM 3498 O O . LEU A 1 438 ? -10.286 -4.591 -4.749 1.00 78.12 438 LEU A O 1
ATOM 3502 N N . GLU A 1 439 ? -10.775 -3.001 -6.277 1.00 72.31 439 GLU A N 1
ATOM 3503 C CA . GLU A 1 439 ? -9.551 -3.123 -7.075 1.00 72.31 439 GLU A CA 1
ATOM 3504 C C . GLU A 1 439 ? -8.439 -2.184 -6.589 1.00 72.31 439 GLU A C 1
ATOM 3506 O O . GLU A 1 439 ? -8.668 -1.273 -5.792 1.00 72.31 439 GLU A O 1
ATOM 3511 N N . ASN A 1 440 ? -7.207 -2.404 -7.069 1.00 66.38 440 ASN A N 1
ATOM 3512 C CA . ASN A 1 440 ? -6.034 -1.556 -6.805 1.00 66.38 440 ASN A CA 1
ATOM 3513 C C . ASN A 1 440 ? -5.721 -1.329 -5.316 1.00 66.38 440 ASN A C 1
ATOM 3515 O O . ASN A 1 440 ? -5.032 -0.372 -4.948 1.00 66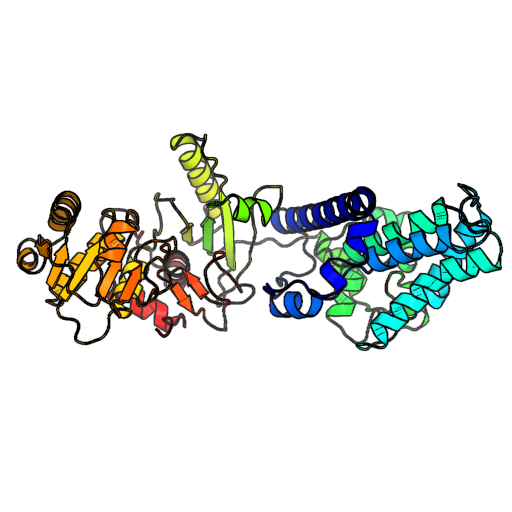.38 440 ASN A O 1
ATOM 3519 N N . MET A 1 441 ? -6.198 -2.222 -4.447 1.00 66.56 441 MET A N 1
ATOM 3520 C CA . MET A 1 441 ? -5.949 -2.152 -3.021 1.00 66.56 441 MET A CA 1
ATOM 3521 C C . MET A 1 441 ? -5.573 -3.508 -2.456 1.00 66.56 441 MET A C 1
ATOM 3523 O O . MET A 1 441 ? -6.385 -4.418 -2.298 1.00 66.56 441 MET A O 1
ATOM 3527 N N . HIS A 1 442 ? -4.303 -3.602 -2.096 1.00 58.38 442 HIS A N 1
ATOM 3528 C CA . HIS A 1 442 ? -3.724 -4.856 -1.662 1.00 58.38 442 HIS A CA 1
ATOM 3529 C C . HIS A 1 442 ? -3.119 -4.783 -0.265 1.00 58.38 442 HIS A C 1
ATOM 3531 O O . HIS A 1 442 ? -3.112 -5.814 0.383 1.00 58.38 442 HIS A O 1
ATOM 3537 N N . THR A 1 443 ? -2.701 -3.621 0.247 1.00 53.78 443 THR A N 1
ATOM 3538 C CA . THR A 1 443 ? -2.436 -3.417 1.682 1.00 53.78 443 THR A CA 1
ATOM 3539 C C . THR A 1 443 ? -2.845 -2.004 2.095 1.00 53.78 443 THR A C 1
ATOM 3541 O O . THR A 1 443 ? -2.558 -1.026 1.402 1.00 53.78 443 THR A O 1
ATOM 3544 N N . CYS A 1 444 ? -3.538 -1.893 3.225 1.00 58.84 444 CYS A N 1
ATOM 3545 C CA . CYS A 1 444 ? -3.711 -0.644 3.955 1.00 58.84 444 CYS A CA 1
ATOM 3546 C C . CYS A 1 444 ? -3.014 -0.853 5.294 1.00 58.84 444 CYS A C 1
ATOM 3548 O O . CYS A 1 444 ? -3.364 -1.792 5.990 1.00 58.84 444 CYS A O 1
ATOM 3550 N N . GLU A 1 445 ? -2.033 -0.013 5.624 1.00 68.38 445 GLU A N 1
ATOM 3551 C CA . GLU A 1 445 ? -1.158 -0.175 6.797 1.00 68.38 445 GLU A CA 1
ATOM 3552 C C . GLU A 1 445 ? -0.181 -1.363 6.690 1.00 68.38 445 GLU A C 1
ATOM 3554 O O . GLU A 1 445 ? -0.475 -2.425 6.151 1.00 68.38 445 GLU A O 1
ATOM 3559 N N . ASN A 1 446 ? 1.044 -1.175 7.183 1.00 65.31 446 ASN A N 1
ATOM 3560 C CA . ASN A 1 446 ? 2.141 -2.137 7.018 1.00 65.31 446 ASN A CA 1
ATOM 3561 C C . ASN A 1 446 ? 2.026 -3.384 7.915 1.00 65.31 446 ASN A C 1
ATOM 3563 O O . ASN A 1 446 ? 2.806 -4.317 7.738 1.00 65.31 446 ASN A O 1
ATOM 3567 N N . TRP A 1 447 ? 1.093 -3.406 8.870 1.00 76.88 447 TRP A N 1
ATOM 3568 C CA . TRP A 1 447 ? 0.868 -4.530 9.790 1.00 76.88 447 TRP A CA 1
ATOM 3569 C C . TRP A 1 447 ? -0.361 -5.381 9.448 1.00 76.88 447 TRP A C 1
ATOM 3571 O O . TRP A 1 447 ? -0.562 -6.415 10.087 1.00 76.88 447 TRP A O 1
ATOM 3581 N N . LEU A 1 448 ? -1.193 -4.969 8.484 1.00 81.88 448 LEU A N 1
ATOM 3582 C CA . LEU A 1 448 ? -2.366 -5.739 8.072 1.00 81.88 448 LEU A CA 1
ATOM 3583 C C . LEU A 1 448 ? -2.027 -6.700 6.917 1.00 81.88 448 LEU A C 1
ATOM 3585 O O . LEU A 1 448 ? -1.193 -6.374 6.065 1.00 81.88 448 LEU A O 1
ATOM 3589 N N . PRO A 1 449 ? -2.666 -7.886 6.860 1.00 81.25 449 PRO A N 1
ATOM 3590 C CA . PRO A 1 449 ? -2.523 -8.800 5.732 1.00 81.25 449 PRO A CA 1
ATOM 3591 C C . PRO A 1 449 ? -2.982 -8.188 4.403 1.00 81.25 449 PRO A C 1
ATOM 3593 O O . PRO A 1 449 ? -3.664 -7.161 4.352 1.00 81.25 449 PRO A O 1
ATOM 3596 N N . ARG A 1 450 ? -2.651 -8.863 3.296 1.00 80.69 450 ARG A N 1
ATOM 3597 C CA . ARG A 1 450 ? -3.124 -8.428 1.980 1.00 80.69 450 ARG A CA 1
ATOM 3598 C C . ARG A 1 450 ? -4.650 -8.460 1.902 1.00 80.69 450 ARG A C 1
ATOM 3600 O O . ARG A 1 450 ? -5.274 -9.379 2.420 1.00 80.69 450 ARG A O 1
ATOM 3607 N N . ARG A 1 451 ? -5.239 -7.478 1.212 1.00 83.88 451 ARG A N 1
ATOM 3608 C CA . ARG A 1 451 ? -6.698 -7.291 1.066 1.00 83.88 451 ARG A CA 1
ATOM 3609 C C . ARG A 1 451 ? -7.449 -7.162 2.399 1.00 83.88 451 ARG A C 1
ATOM 3611 O O . ARG A 1 451 ? -8.640 -7.454 2.472 1.00 83.88 451 ARG A O 1
ATOM 3618 N N . VAL A 1 452 ? -6.766 -6.682 3.432 1.00 87.44 452 VAL A N 1
ATOM 3619 C CA . VAL A 1 452 ? -7.362 -6.305 4.713 1.00 87.44 452 VAL A CA 1
ATOM 3620 C C . VAL A 1 452 ? -7.230 -4.795 4.882 1.00 87.44 452 VAL A C 1
ATOM 3622 O O . VAL A 1 452 ? -6.211 -4.202 4.523 1.00 87.44 452 VAL A O 1
ATOM 3625 N N . MET A 1 453 ? -8.286 -4.165 5.390 1.00 87.38 453 MET A N 1
ATOM 3626 C CA . MET A 1 453 ? -8.330 -2.732 5.660 1.00 87.38 453 MET A CA 1
ATOM 3627 C C . MET A 1 453 ? -8.822 -2.487 7.082 1.00 87.38 453 MET A C 1
ATOM 3629 O O . MET A 1 453 ? -9.692 -3.201 7.579 1.00 87.38 453 MET A O 1
ATOM 3633 N N . SER A 1 454 ? -8.275 -1.463 7.729 1.00 89.31 454 SER A N 1
ATOM 3634 C CA . SER A 1 454 ? -8.731 -1.027 9.040 1.00 89.31 454 SER A CA 1
ATOM 3635 C C . SER A 1 454 ? -10.187 -0.558 9.030 1.00 89.31 454 SER A C 1
ATOM 3637 O O . SER A 1 454 ? -10.663 0.085 8.091 1.00 89.31 454 SER A O 1
ATOM 3639 N N . ALA A 1 455 ? -10.892 -0.850 10.121 1.00 90.75 455 ALA A N 1
ATOM 3640 C CA . ALA A 1 455 ? -12.294 -0.498 10.316 1.00 90.75 455 ALA A CA 1
ATOM 3641 C C . ALA A 1 455 ? -12.535 1.014 10.177 1.00 90.75 455 ALA A C 1
ATOM 3643 O O . ALA A 1 455 ? -13.524 1.433 9.585 1.00 90.75 455 ALA A O 1
ATOM 3644 N N . TRP A 1 456 ? -11.595 1.838 10.649 1.00 87.00 456 TRP A N 1
ATOM 3645 C CA . TRP A 1 456 ? -11.666 3.297 10.533 1.00 87.00 456 TRP A CA 1
ATOM 3646 C C . TRP A 1 456 ? -11.743 3.770 9.079 1.00 87.00 456 TRP A C 1
ATOM 3648 O O . TRP A 1 456 ? -12.541 4.643 8.746 1.00 87.00 456 TRP A O 1
ATOM 3658 N N . ARG A 1 457 ? -10.945 3.168 8.190 1.00 84.19 457 ARG A N 1
ATOM 3659 C CA . ARG A 1 457 ? -10.957 3.518 6.768 1.00 84.19 457 ARG A CA 1
ATOM 3660 C C . ARG A 1 457 ? -12.178 2.945 6.048 1.00 84.19 457 ARG A C 1
ATOM 3662 O O . ARG A 1 457 ? -12.760 3.641 5.218 1.00 84.19 457 ARG A O 1
ATOM 3669 N N . ILE A 1 458 ? -12.589 1.720 6.385 1.00 87.94 458 ILE A N 1
ATOM 3670 C CA . ILE A 1 458 ? -13.802 1.100 5.827 1.00 87.94 458 ILE A CA 1
ATOM 3671 C C . ILE A 1 458 ? -15.031 1.944 6.158 1.00 87.94 458 ILE A C 1
ATOM 3673 O O . ILE A 1 458 ? -15.865 2.158 5.283 1.00 87.94 458 ILE A O 1
ATOM 3677 N N . ALA A 1 459 ? -15.115 2.486 7.376 1.00 87.31 459 ALA A N 1
ATOM 3678 C CA . ALA A 1 459 ? -16.238 3.315 7.793 1.00 87.31 459 ALA A CA 1
ATOM 3679 C C . ALA A 1 459 ? -16.454 4.499 6.842 1.00 87.31 459 ALA A C 1
ATOM 3681 O O . ALA A 1 459 ? -17.581 4.730 6.416 1.00 87.31 459 ALA A O 1
ATOM 3682 N N . GLY A 1 460 ? -15.383 5.191 6.442 1.00 82.44 460 GLY A N 1
ATOM 3683 C CA . GLY A 1 460 ? -15.463 6.286 5.472 1.00 82.44 460 GLY A CA 1
ATOM 3684 C C . GLY A 1 460 ? -15.983 5.856 4.096 1.00 82.44 460 GLY A C 1
ATOM 3685 O O . GLY A 1 460 ? -16.739 6.588 3.466 1.00 82.44 460 GLY A O 1
A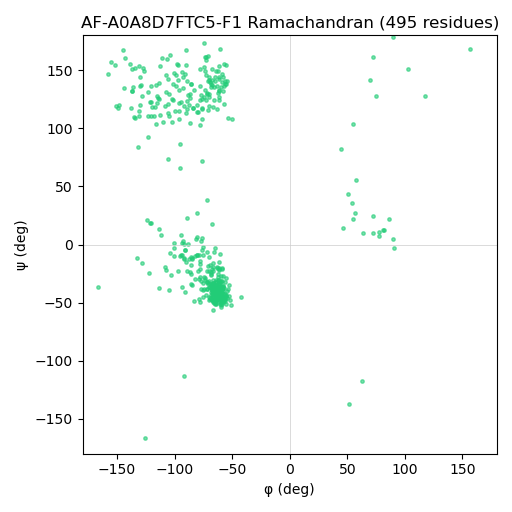TOM 3686 N N . ILE A 1 461 ? -15.621 4.653 3.644 1.00 84.44 461 ILE A N 1
ATOM 3687 C CA . ILE A 1 461 ? -16.102 4.095 2.372 1.00 84.44 461 ILE A CA 1
ATOM 3688 C C . ILE A 1 461 ? -17.585 3.730 2.475 1.00 84.44 461 ILE A C 1
ATOM 3690 O O . ILE A 1 461 ? -18.359 4.077 1.590 1.00 84.44 461 ILE A O 1
ATOM 3694 N N . VAL A 1 462 ? -17.994 3.072 3.561 1.00 87.38 462 VAL A N 1
ATOM 3695 C CA . VAL A 1 462 ? -19.392 2.671 3.785 1.00 87.38 462 VAL A CA 1
ATOM 3696 C C . VAL A 1 462 ? -20.302 3.892 3.909 1.00 87.38 462 VAL A C 1
ATOM 3698 O O . VAL A 1 462 ? -21.363 3.900 3.302 1.00 87.38 462 VAL A O 1
ATOM 3701 N N . HIS A 1 463 ? -19.872 4.955 4.597 1.00 84.44 463 HIS A N 1
ATOM 3702 C CA . HIS A 1 463 ? -20.637 6.209 4.656 1.00 84.44 463 HIS A CA 1
ATOM 3703 C C . HIS A 1 463 ? -20.864 6.812 3.265 1.00 84.44 463 HIS A C 1
ATOM 3705 O O . HIS A 1 463 ? -21.947 7.321 2.992 1.00 84.44 463 HIS A O 1
ATOM 3711 N N . ALA A 1 464 ? -19.864 6.730 2.383 1.00 81.75 464 ALA A N 1
ATOM 3712 C CA . ALA A 1 464 ? -19.980 7.220 1.014 1.00 81.75 464 ALA A CA 1
ATOM 3713 C C . ALA A 1 464 ? -20.885 6.344 0.140 1.00 81.75 464 ALA A C 1
ATOM 3715 O O . ALA A 1 464 ? -21.620 6.872 -0.688 1.00 81.75 464 ALA A O 1
ATOM 3716 N N . LEU A 1 465 ? -20.825 5.020 0.318 1.00 84.50 465 LEU A N 1
ATOM 3717 C CA . LEU A 1 465 ? -21.677 4.063 -0.395 1.00 84.50 465 LEU A CA 1
ATOM 3718 C C . LEU A 1 465 ? -23.146 4.176 0.021 1.00 84.50 465 LEU A C 1
ATOM 3720 O O . LEU A 1 465 ? -24.032 3.969 -0.799 1.00 84.50 465 LEU A O 1
ATOM 3724 N N . GLU A 1 466 ? -23.394 4.491 1.289 1.00 85.88 466 GLU A N 1
ATOM 3725 C CA . GLU A 1 466 ? -24.734 4.620 1.860 1.00 85.88 466 GLU A CA 1
ATOM 3726 C C . GLU A 1 466 ? -25.306 6.045 1.788 1.00 85.88 466 GLU A C 1
ATOM 3728 O O . GLU A 1 466 ? -26.443 6.261 2.207 1.00 85.88 466 GLU A O 1
ATOM 3733 N N . GLU A 1 467 ? -24.517 7.014 1.310 1.00 82.00 467 GLU A N 1
ATOM 3734 C CA . GLU A 1 467 ? -24.877 8.438 1.229 1.00 82.00 467 GLU A CA 1
ATOM 3735 C C . GLU A 1 467 ? -25.426 8.990 2.558 1.00 82.00 467 GLU A C 1
ATOM 3737 O O . GLU A 1 467 ? -26.431 9.695 2.613 1.00 82.00 467 GLU A O 1
ATOM 3742 N N . TRP A 1 468 ? -24.781 8.636 3.675 1.00 82.50 468 TRP A N 1
ATOM 3743 C CA . TRP A 1 468 ? -25.196 9.134 4.986 1.00 82.50 468 TRP A CA 1
ATOM 3744 C C . TRP A 1 468 ? -24.750 10.586 5.196 1.00 82.50 468 TRP A C 1
ATOM 3746 O O . TRP A 1 468 ? -23.560 10.858 5.331 1.00 82.50 468 TRP A O 1
ATOM 3756 N N . ASP A 1 469 ? -25.722 11.489 5.350 1.00 64.31 469 ASP A N 1
ATOM 3757 C CA . ASP A 1 469 ? -25.506 12.915 5.665 1.00 64.31 469 ASP A CA 1
ATOM 3758 C C . ASP A 1 469 ? -24.994 13.172 7.099 1.00 64.31 469 ASP A C 1
ATOM 3760 O O . ASP A 1 469 ? -24.621 14.288 7.461 1.00 64.31 469 ASP A O 1
ATOM 3764 N N . LEU A 1 470 ? -25.010 12.150 7.960 1.00 60.44 470 LEU A N 1
ATOM 3765 C CA . LEU A 1 470 ? -24.631 12.259 9.368 1.00 60.44 470 LEU A CA 1
ATOM 3766 C C . LEU A 1 470 ? -23.117 12.136 9.539 1.00 60.44 470 LEU A C 1
ATOM 3768 O O . LEU A 1 470 ? -22.535 11.074 9.320 1.00 60.44 470 LEU A O 1
ATOM 3772 N N . HIS A 1 471 ? -22.492 13.203 10.034 1.00 63.53 471 HIS A N 1
ATOM 3773 C CA . HIS A 1 471 ? -21.111 13.150 10.489 1.00 63.53 471 HIS A CA 1
ATOM 3774 C C . HIS A 1 471 ? -21.004 12.333 11.783 1.00 63.53 471 HIS A C 1
ATOM 3776 O O . HIS A 1 471 ? -21.634 12.668 12.787 1.00 63.53 471 HIS A O 1
ATOM 3782 N N . GLU A 1 472 ? -20.125 11.325 11.824 1.00 58.88 472 GLU A N 1
ATOM 3783 C CA . GLU A 1 472 ? -19.703 10.674 13.079 1.00 58.88 472 GLU A CA 1
ATOM 3784 C C . GLU A 1 472 ? -18.781 11.600 13.902 1.00 58.88 472 GLU A C 1
ATOM 3786 O O . GLU A 1 472 ? -17.798 11.156 14.489 1.00 58.88 472 GLU A O 1
ATOM 3791 N N . SER A 1 473 ? -19.045 12.908 13.935 1.00 52.06 473 SER A N 1
ATOM 3792 C CA . SER A 1 473 ? -18.257 13.899 14.670 1.00 52.06 473 SER A CA 1
ATOM 3793 C C . SER A 1 473 ? -18.913 14.231 16.012 1.00 52.06 473 SER A C 1
ATOM 3795 O O . SER A 1 473 ? -20.121 14.436 16.082 1.00 52.06 473 SER A O 1
ATOM 3797 N N . GLY A 1 474 ? -18.118 14.319 17.081 1.00 51.47 474 GLY A N 1
ATOM 3798 C CA . GLY A 1 474 ? -18.619 14.553 18.441 1.00 51.47 474 GLY A CA 1
ATOM 3799 C C . GLY A 1 474 ? -18.950 13.261 19.196 1.00 51.47 474 GLY A C 1
ATOM 3800 O O . GLY A 1 474 ? -18.767 12.157 18.682 1.00 51.47 474 GLY A O 1
ATOM 3801 N N . GLY A 1 475 ? -19.382 13.385 20.455 1.00 47.34 475 GLY A N 1
ATOM 3802 C CA . GLY A 1 475 ? -19.649 12.250 21.359 1.00 47.34 475 GLY A CA 1
ATOM 3803 C C . GLY A 1 475 ? -20.804 11.331 20.932 1.00 47.34 475 GLY A C 1
ATOM 3804 O O . GLY A 1 475 ? -21.053 10.325 21.590 1.00 47.34 475 GLY A O 1
ATOM 3805 N N . THR A 1 476 ? -21.495 11.655 19.839 1.00 50.41 476 THR A N 1
ATOM 3806 C CA . THR A 1 476 ? -22.595 10.872 19.278 1.00 50.41 476 THR A CA 1
ATOM 3807 C C . THR A 1 476 ? -22.028 9.769 18.384 1.00 50.41 476 THR A C 1
ATOM 3809 O O . THR A 1 476 ? -21.330 10.032 17.404 1.00 50.41 476 THR A O 1
ATOM 3812 N N . LEU A 1 477 ? -22.282 8.515 18.749 1.00 60.94 477 LEU A N 1
ATOM 3813 C CA . LEU A 1 477 ? -21.985 7.347 17.922 1.00 60.94 477 LEU A CA 1
ATOM 3814 C C . LEU A 1 477 ? -23.226 7.005 17.098 1.00 60.94 477 LEU A C 1
ATOM 3816 O O . LEU A 1 477 ? -24.330 6.976 17.643 1.00 60.94 477 LEU A O 1
ATOM 3820 N N . ASN A 1 478 ? -23.035 6.730 15.807 1.00 59.22 478 ASN A N 1
ATOM 3821 C CA . ASN A 1 478 ? -24.053 6.067 14.999 1.00 59.22 478 ASN A CA 1
ATOM 3822 C C . ASN A 1 478 ? -24.424 4.717 15.633 1.00 59.22 478 ASN A C 1
ATOM 3824 O O . ASN A 1 478 ? -23.624 4.113 16.352 1.00 59.22 478 ASN A O 1
ATOM 3828 N N . ASP A 1 479 ? -25.632 4.239 15.337 1.00 74.38 479 ASP A N 1
ATOM 3829 C CA . ASP A 1 479 ? -26.069 2.891 15.693 1.00 74.38 479 ASP A CA 1
ATOM 3830 C C . ASP A 1 479 ? -25.042 1.864 15.173 1.00 74.38 479 ASP A C 1
ATOM 3832 O O . ASP A 1 479 ? -24.904 1.654 13.963 1.00 74.38 479 ASP A O 1
ATOM 3836 N N . ILE A 1 480 ? -24.291 1.261 16.102 1.00 85.25 480 ILE A N 1
ATOM 3837 C CA . ILE A 1 480 ? -23.211 0.301 15.831 1.00 85.25 480 ILE A CA 1
ATOM 3838 C C . ILE A 1 480 ? -23.736 -0.838 14.948 1.00 85.25 480 ILE A C 1
ATOM 3840 O O . ILE A 1 480 ? -23.050 -1.266 14.017 1.00 85.25 480 ILE A O 1
ATOM 3844 N N . ASP A 1 481 ? -24.978 -1.273 15.178 1.00 86.44 481 ASP A N 1
ATOM 3845 C CA . ASP A 1 481 ? -25.598 -2.361 14.429 1.00 86.44 481 ASP A CA 1
ATOM 3846 C C . ASP A 1 481 ? -25.997 -1.924 13.014 1.00 86.44 481 ASP A C 1
ATOM 3848 O O . ASP A 1 481 ? -25.997 -2.745 12.092 1.00 86.44 481 ASP A O 1
ATOM 3852 N N . LYS A 1 482 ? -26.337 -0.644 12.806 1.00 88.31 482 LYS A N 1
ATOM 3853 C CA . LYS A 1 482 ? -26.579 -0.080 11.466 1.00 88.31 482 LYS A CA 1
ATOM 3854 C C . LYS A 1 482 ? -25.289 -0.089 10.644 1.00 88.31 482 LYS A C 1
ATOM 3856 O O . LYS A 1 482 ? -25.292 -0.606 9.527 1.00 88.31 482 LYS A O 1
ATOM 3861 N N . VAL A 1 483 ? -24.193 0.432 11.204 1.00 89.19 483 VAL A N 1
ATOM 3862 C CA . VAL A 1 483 ? -22.893 0.505 10.510 1.00 89.19 483 VAL A CA 1
ATOM 3863 C C . VAL A 1 483 ? -22.347 -0.888 10.213 1.00 89.19 483 VAL A C 1
ATOM 3865 O O . VAL A 1 483 ? -21.885 -1.144 9.100 1.00 89.19 483 VAL A O 1
ATOM 3868 N N . TRP A 1 484 ? -22.461 -1.815 11.165 1.00 92.69 484 TRP A N 1
ATOM 3869 C CA . TRP A 1 484 ? -22.060 -3.208 10.979 1.00 92.69 484 TRP A CA 1
ATOM 3870 C C . TRP A 1 484 ? -22.807 -3.888 9.826 1.00 92.69 484 TRP A C 1
ATOM 3872 O O . TRP A 1 484 ? -22.180 -4.444 8.925 1.00 92.69 484 TRP A O 1
ATOM 3882 N N . ARG A 1 485 ? -24.145 -3.802 9.810 1.00 92.81 485 ARG A N 1
ATOM 3883 C CA . ARG A 1 485 ? -24.974 -4.414 8.758 1.00 92.81 485 ARG A CA 1
ATOM 3884 C C . ARG A 1 485 ? -24.682 -3.832 7.378 1.00 92.81 485 ARG A C 1
ATOM 3886 O O . ARG A 1 485 ? -24.511 -4.598 6.436 1.00 92.81 485 ARG A O 1
ATOM 3893 N N . ALA A 1 486 ? -24.573 -2.508 7.265 1.00 91.69 486 ALA A N 1
ATOM 3894 C CA . ALA A 1 486 ? -24.210 -1.859 6.005 1.00 91.69 486 ALA A CA 1
ATOM 3895 C C . ALA A 1 486 ? -22.832 -2.328 5.509 1.00 91.69 486 ALA A C 1
ATOM 3897 O O . ALA A 1 486 ? -22.666 -2.680 4.344 1.00 91.69 486 ALA A O 1
ATOM 3898 N N . THR A 1 487 ? -21.856 -2.430 6.416 1.00 93.31 487 THR A N 1
ATOM 3899 C CA . THR A 1 487 ? -20.501 -2.897 6.090 1.00 93.31 487 THR A CA 1
ATOM 3900 C C . THR A 1 487 ? -20.508 -4.317 5.511 1.00 93.31 487 THR A C 1
ATOM 3902 O O . THR A 1 487 ? -19.874 -4.564 4.484 1.00 93.31 487 THR A O 1
ATOM 3905 N N . LEU A 1 488 ? -21.275 -5.232 6.116 1.00 94.31 488 LEU A N 1
ATOM 3906 C CA . LEU A 1 488 ? -21.445 -6.594 5.600 1.00 94.31 488 LEU A CA 1
ATOM 3907 C C . LEU A 1 488 ? -22.160 -6.621 4.240 1.00 94.31 488 LEU A C 1
ATOM 3909 O O . LEU A 1 488 ? -21.753 -7.376 3.358 1.00 94.31 488 LEU A O 1
ATOM 3913 N N . ASN A 1 489 ? -23.189 -5.788 4.046 1.00 93.38 489 ASN A N 1
ATOM 3914 C CA . ASN A 1 489 ? -23.937 -5.705 2.785 1.00 93.38 489 ASN A CA 1
ATOM 3915 C C . ASN A 1 489 ? -23.053 -5.266 1.607 1.00 93.38 489 ASN A C 1
ATOM 3917 O O . ASN A 1 489 ? -23.226 -5.760 0.495 1.00 93.38 489 ASN A O 1
ATOM 3921 N N . HIS A 1 490 ? -22.064 -4.404 1.861 1.00 91.19 490 HIS A N 1
ATOM 3922 C CA . HIS A 1 490 ? -21.061 -3.989 0.868 1.00 91.19 490 HIS A CA 1
ATOM 3923 C C . HIS A 1 490 ? -19.915 -4.999 0.683 1.00 91.19 490 HIS A C 1
ATOM 3925 O O . HIS A 1 490 ? -18.956 -4.736 -0.043 1.00 91.19 490 HIS A O 1
ATOM 3931 N N . GLY A 1 491 ? -20.000 -6.175 1.314 1.00 90.75 491 GLY A N 1
ATOM 3932 C CA . GLY A 1 491 ? -19.079 -7.291 1.107 1.00 90.75 491 GLY A CA 1
ATOM 3933 C C . GLY A 1 491 ? -17.757 -7.193 1.871 1.00 90.75 491 GLY A C 1
ATOM 3934 O O . GLY A 1 491 ? -16.837 -7.962 1.585 1.00 90.75 491 GLY A O 1
ATOM 3935 N N . PHE A 1 492 ? -17.643 -6.277 2.837 1.00 92.94 492 PHE A N 1
ATOM 3936 C CA . PHE A 1 492 ? -16.545 -6.300 3.802 1.00 92.94 492 PHE A CA 1
ATOM 3937 C C . PHE A 1 492 ? -16.820 -7.386 4.838 1.00 92.94 492 PHE A C 1
ATOM 3939 O O . PHE A 1 492 ? -17.895 -7.425 5.433 1.00 92.94 492 PHE A O 1
ATOM 3946 N N . LEU A 1 493 ? -15.853 -8.271 5.070 1.00 94.00 493 LEU A N 1
ATOM 3947 C CA . LEU A 1 493 ? -16.045 -9.452 5.911 1.00 94.00 493 LEU A CA 1
ATOM 3948 C C . LEU A 1 493 ? -15.155 -9.401 7.156 1.00 94.00 493 LEU A C 1
ATOM 3950 O O . LEU A 1 493 ? -13.977 -9.051 7.041 1.00 94.00 493 LEU A O 1
ATOM 3954 N N . PRO A 1 494 ? -15.670 -9.765 8.344 1.00 91.88 494 PRO A N 1
ATOM 3955 C CA . PRO A 1 494 ? -14.838 -9.880 9.532 1.00 91.88 494 PRO A CA 1
ATOM 3956 C C . PRO A 1 494 ? -13.722 -10.896 9.309 1.00 91.88 494 PRO A C 1
ATOM 3958 O O . PRO A 1 494 ? -13.890 -11.893 8.605 1.00 91.88 494 PRO A O 1
ATOM 3961 N N . LEU A 1 495 ? -12.574 -10.637 9.925 1.00 88.12 495 LEU A N 1
ATOM 3962 C CA . LEU A 1 495 ? -11.465 -11.577 9.904 1.00 88.12 495 LEU A CA 1
ATOM 3963 C C . LEU A 1 495 ? -11.818 -12.767 10.795 1.00 88.12 495 LEU A C 1
ATOM 3965 O O . LEU A 1 495 ? -12.268 -12.586 11.927 1.00 88.12 495 LEU A O 1
ATOM 3969 N N . SER A 1 496 ? -11.642 -13.980 10.275 1.00 68.38 496 SER A N 1
ATOM 3970 C CA . SER A 1 496 ? -11.760 -15.182 11.098 1.00 68.38 496 SER A CA 1
ATOM 3971 C C . SER A 1 496 ? -10.670 -15.162 12.186 1.00 68.38 496 SER A C 1
ATOM 3973 O O . SER A 1 496 ? -9.541 -14.781 11.857 1.00 68.38 496 SER A O 1
ATOM 3975 N N . PRO A 1 497 ? -10.998 -15.510 13.447 1.00 53.34 497 PRO A N 1
ATOM 3976 C CA . PRO A 1 497 ? -10.037 -15.553 14.551 1.00 53.34 497 PRO A CA 1
ATOM 3977 C C . PRO A 1 497 ? -8.851 -16.489 14.311 1.00 53.34 497 PRO A C 1
ATOM 3979 O O . PRO A 1 497 ? -9.054 -17.539 13.653 1.00 53.34 497 PRO A O 1
#

pLDDT: mean 77.43, std 14.34, range [26.12, 96.44]

Solvent-accessible surface area (backbone atoms only — not comparable to full-atom values): 27532 Å² total; per-residue (Å²): 131,82,93,62,82,56,77,72,67,50,51,72,57,73,79,45,56,78,54,49,51,68,58,47,47,62,45,54,51,50,53,50,47,51,52,26,50,45,52,41,46,62,41,74,47,48,37,43,69,62,88,74,59,89,49,68,72,54,47,66,70,51,66,75,69,63,87,52,54,66,60,50,50,51,50,49,50,49,42,41,74,70,39,92,62,46,84,66,52,42,64,75,40,72,66,16,41,50,48,30,49,54,42,44,76,43,71,52,33,69,66,76,89,57,90,62,61,34,58,56,47,51,54,54,42,72,42,42,33,58,53,53,18,54,75,69,72,28,51,19,48,50,47,63,64,48,47,58,58,48,56,50,49,53,55,55,46,30,71,29,57,39,80,82,78,62,68,65,57,44,71,76,36,65,68,46,60,32,68,39,59,44,18,48,42,45,49,41,25,80,72,39,89,83,28,36,63,34,79,52,32,39,43,58,18,57,74,71,68,33,48,56,84,56,32,67,58,47,46,57,50,19,73,70,39,59,92,79,60,38,35,30,38,35,39,32,53,65,88,45,73,67,56,52,72,79,43,61,73,63,89,48,49,66,45,63,29,33,49,87,90,42,36,32,34,36,39,49,48,86,62,59,95,86,58,58,70,67,62,46,49,52,52,51,52,52,50,49,53,56,39,49,76,42,56,32,76,27,58,20,36,36,72,100,52,88,76,78,44,28,54,19,41,39,38,24,25,34,47,45,65,70,69,51,65,88,90,62,58,50,36,33,51,46,38,64,83,43,74,33,55,30,50,41,52,36,54,36,25,74,72,66,23,32,39,33,21,64,50,67,70,46,40,57,56,44,54,77,57,31,56,82,92,41,43,86,28,55,40,82,41,91,70,52,79,50,52,37,33,43,33,30,56,84,67,46,76,71,60,52,69,59,48,53,81,66,22,36,38,40,32,71,24,92,62,76,78,87,87,82,50,86,62,37,48,73,54,70,36,33,44,27,34,56,32,88,70,43,39,66,55,51,64,45,65,95,86,46,57,74,39,24,38,43,21,36,60,50,35,30,51,46,39,53,75,67,68,56,89,72,53,46,50,71,95,58,70,63,60,39,68,57,50,42,52,52,38,46,75,70,45,37,37,77,65,82,131

Organism: Musa acuminata subsp. malaccensis (NCBI:txid214687)

Mean predicted aligned error: 11.75 Å

Radius of gyration: 29.11 Å; Cα contacts (8 Å, |Δi|>4): 747; chains: 1; bounding box: 75×44×81 Å

InterPro domains:
  IPR006694 Fatty acid hydroxylase [PF04116] (111-210)
  IPR021940 Very-long-chain aldehyde decarbonylase CER1-like, C-terminal [PF12076] (331-494)
  IPR050307 Sterol desaturase-related [PTHR11863] (108-223)

Secondary structure (DSSP, 8-state):
--SS--GGGTTTGGGTTTHHHHHHHHHHHHHHHHHHHHHHHHHH-S--S--PPPPHHHHHHHTT---SHHHHHHHHHHHHHHSTTGGG--S--HHHHHHHHHHHHTGGG-----TTHHHHHHHHHHHHHHHHHHHTT---HHHHHHHHHHHHHHHHHHT-SS--S-HHHHHH-TTHHHHS--HHHHHHHHHSTTS---SS-THHHHHHT-S-TTHHHHHHHHHH------SEEEEE---SHHHHHTSPSSS------EETTEEEEEEEPP--TTS-HHHHHHHHHHHHHHHHHTT-SEEEE-SS--SSS---HHHHHHHHHHHSPTT--EEEEES---HHHHHHHHHHHHTT-EEEE--HHHHHHHHHHS-TTTGGGEEE------SEEEE-TT--HHHHTTSPTT-EEEE-SSSPPPP--TTSEEPPSSEEEPPTT--S-S-SSTTSPTTEEEHHHHHHHHHHHTT------SSPPP-HHHHHHHHHHTT-EEPP-

Sequence (497 aa):
MASRPGFLTEWPWQRLGNFEYLILVPWVARSQLWINLARFQTVRSKHLIVDKAIEFDRVDREMIWDDHIILNGIIFYLSNSCVPGGSHLPWWDVKGVLISWLVHIGPVESAVIHPFVEELSYLLLFALPFFCMAYSRSACITAAVGYLPYVGFMNYMGRCNFELVPLWMFEAFPLLKYLMYTPSYHSLHHTQFWTNYCLFMPLYDYIYGTMDMSTEKLYKNSLKGKEETPNVVHLTHLTTLQSIYHLRIGFCSKTLPVVGELQIQTWIVPRFSFQEKEVINNLIENAIIVAEGKGAKVVSLGLLNQVIIVDGSGLAAAVVLHSIPAGTDRVLLRGKPSKTSCAIALALCQRGTKVIVVRREEFVALKLCVATNLAAHLVLSDDYTPKVWLVGEGLTDQDQRKASSGTCFIPFSQFPVKKTHEDCAYQVTPAMAVPRTLENMHTCENWLPRRVMSAWRIAGIVHALEEWDLHESGGTLNDIDKVWRATLNHGFLPLSP

Nearest PDB structures (foldseek):
  3goh-assembly1_A  TM=6.014E-01  e=5.055E-02  Shewanella oneidensis MR-1
  6z42-assembly1_C  TM=4.723E-01  e=1.829E-02  Halomonas elongata DSM 2581
  5b37-assembly3_E-4  TM=4.195E-01  e=2.716E-02  Nostoc punctiforme NIES-2108
  6cuv-assembly1_B  TM=5.340E-01  e=1.585E+00  Pyrococcus furiosus DSM 3638
  7ki7-assembly1_B  TM=5.012E-01  e=3.303E+00  Salmonella enterica subsp. enterica serovar Typhimurium str. LT2